Protein AF-A0A9P5Q0T6-F1 (afdb_monomer)

Sequence (518 aa):
MFPSLEQPLQVAGIRLNYSFIRSHLPWGKKKTNTSVKKEKSITRQRSDHRLNRDPSERELRCPPRFPRKRIGEIHRQSSSFVRRAAELRAQRVSVHKSFHKKEPALQKKKPVRQPCRRPYRYYCGPKIKPETPQDKIDFAYKEAQQKLPKPHTFEDTIFVQQMRELKIRNRILTENFNHRVVLDELEKTAGERLKQQAEHDSRAEQLRAKLQRQFQELDRTWTLDRPPLDFGSTPKRQPRYSKPRTLAEVSPTRTLEQQARVVQQEAAQRVHQARIDRGELPPDAPMPVKDTWSRWEEDRAGMENAYAEVLSARRREAAARAEERLSHEQRRLAQIRAAWHERMERETALTEALKVAQEAKARDAAREQTRRAAAAPKVNPTPAAAPKIPAPKQYAWELYESKWAVLNGGTGADEVEAAIPFLQMPWPQFLPVNSLDDFNADDISSFLLCTTRPGYQTQFAKQRLRQTLLLYHPDKFNPRVLPYVREEDRVLVAAGASRVTVIIHKLLQVVAGCRSYA

pLDDT: mean 75.87, std 21.17, range [30.56, 98.38]

Structure (mmCIF, N/CA/C/O backbone):
data_AF-A0A9P5Q0T6-F1
#
_entry.id   AF-A0A9P5Q0T6-F1
#
loop_
_atom_site.group_PDB
_atom_site.id
_atom_site.type_symbol
_atom_site.label_atom_id
_atom_site.label_alt_id
_atom_site.label_comp_id
_atom_site.label_asym_id
_atom_site.label_entity_id
_atom_site.label_seq_id
_atom_site.pdbx_PDB_ins_code
_atom_site.Cartn_x
_atom_site.Cartn_y
_atom_site.Cartn_z
_atom_site.occupancy
_atom_site.B_iso_or_equiv
_atom_site.auth_seq_id
_atom_site.auth_comp_id
_atom_site.auth_asym_id
_atom_site.auth_atom_id
_atom_site.pdbx_PDB_model_num
ATOM 1 N N . MET A 1 1 ? -45.297 -53.703 30.917 1.00 43.69 1 MET A N 1
ATOM 2 C CA . MET A 1 1 ? -44.191 -54.665 30.735 1.00 43.69 1 MET A CA 1
ATOM 3 C C . MET A 1 1 ? -43.607 -54.483 29.344 1.00 43.69 1 MET A C 1
ATOM 5 O O . MET A 1 1 ? -44.210 -54.949 28.396 1.00 43.69 1 MET A O 1
ATOM 9 N N . PHE A 1 2 ? -42.497 -53.749 29.254 1.00 36.69 2 PHE A N 1
ATOM 10 C CA . PHE A 1 2 ? -41.484 -53.744 28.187 1.00 36.69 2 PHE A CA 1
ATOM 11 C C . PHE A 1 2 ? -40.288 -52.989 28.792 1.00 36.69 2 PHE A C 1
ATOM 13 O O . PHE A 1 2 ? -40.441 -51.798 29.067 1.00 36.69 2 PHE A O 1
ATOM 20 N N . PRO A 1 3 ? -39.158 -53.640 29.123 1.00 50.84 3 PRO A N 1
ATOM 21 C CA . PRO A 1 3 ? -38.006 -52.933 29.660 1.00 50.84 3 PRO A CA 1
ATOM 22 C C . PRO A 1 3 ? -37.077 -52.474 28.530 1.00 50.84 3 PRO A C 1
ATOM 24 O O . PRO A 1 3 ? -36.730 -53.238 27.631 1.00 50.84 3 PRO A O 1
ATOM 27 N N . SER A 1 4 ? -36.699 -51.201 28.618 1.00 38.38 4 SER A N 1
ATOM 28 C CA . SER A 1 4 ? -35.700 -50.526 27.794 1.00 38.38 4 SER A CA 1
ATOM 29 C C . SER A 1 4 ? -34.302 -51.093 28.066 1.00 38.38 4 SER A C 1
ATOM 31 O O . SER A 1 4 ? -33.879 -51.172 29.220 1.00 38.38 4 SER A O 1
ATOM 33 N N . LEU A 1 5 ? -33.597 -51.479 27.002 1.00 46.66 5 LEU A N 1
ATOM 34 C CA . LEU A 1 5 ? -32.179 -51.833 26.995 1.00 46.66 5 LEU A CA 1
ATOM 35 C C . LEU A 1 5 ? -31.374 -50.596 26.577 1.00 46.66 5 LEU A C 1
ATOM 37 O O . LEU A 1 5 ? -31.237 -50.318 25.391 1.00 46.66 5 LEU A O 1
ATOM 41 N N . GLU A 1 6 ? -30.809 -49.886 27.550 1.00 40.88 6 GLU A N 1
ATOM 42 C CA . GLU A 1 6 ? -29.674 -48.988 27.328 1.00 40.88 6 GLU A CA 1
ATOM 43 C C . GLU A 1 6 ? -28.483 -49.515 28.135 1.00 40.88 6 GLU A C 1
ATOM 45 O O . GLU A 1 6 ? -28.470 -49.476 29.365 1.00 40.88 6 GLU A O 1
ATOM 50 N N . GLN A 1 7 ? -27.481 -50.041 27.430 1.00 43.00 7 GLN A N 1
ATOM 51 C CA . GLN A 1 7 ? -26.136 -50.245 27.963 1.00 43.00 7 GLN A CA 1
ATOM 52 C C . GLN A 1 7 ? -25.227 -49.125 27.434 1.00 43.00 7 GLN A C 1
ATOM 54 O O . GLN A 1 7 ? -25.216 -48.887 26.224 1.00 43.00 7 GLN A O 1
ATOM 59 N N . PRO A 1 8 ? -24.429 -48.456 28.285 1.00 41.78 8 PRO A N 1
ATOM 60 C CA . PRO A 1 8 ? -23.418 -47.515 27.825 1.00 41.78 8 PRO A CA 1
ATOM 61 C C . PRO A 1 8 ? -22.128 -48.243 27.414 1.00 41.78 8 PRO A C 1
ATOM 63 O O . PRO A 1 8 ? -21.488 -48.922 28.218 1.00 41.78 8 PRO A O 1
ATOM 66 N N . LEU A 1 9 ? -21.718 -48.041 26.160 1.00 34.28 9 LEU A N 1
ATOM 67 C CA . LEU A 1 9 ? -20.374 -48.340 25.664 1.00 34.28 9 LEU A CA 1
ATOM 68 C C . LEU A 1 9 ? -19.348 -47.466 26.404 1.00 34.28 9 LEU A C 1
ATOM 70 O O . LEU A 1 9 ? -19.269 -46.256 26.195 1.00 34.28 9 LEU A O 1
ATOM 74 N N . GLN A 1 10 ? -18.552 -48.089 27.274 1.00 41.25 10 GLN A N 1
ATOM 75 C CA . GLN A 1 10 ? -17.331 -47.503 27.818 1.00 41.25 10 GLN A CA 1
ATOM 76 C C . GLN A 1 10 ? -16.220 -47.596 26.769 1.00 41.25 10 GLN A C 1
ATOM 78 O O . GLN A 1 10 ? -15.750 -48.686 26.452 1.00 41.25 10 GLN A O 1
ATOM 83 N N . VAL A 1 11 ? -15.760 -46.448 26.270 1.00 38.44 11 VAL A N 1
ATOM 84 C CA . VAL A 1 11 ? -14.506 -46.341 25.516 1.00 38.44 11 VAL A CA 1
ATOM 85 C C . VAL A 1 11 ? -13.629 -45.280 26.180 1.00 38.44 11 VAL A C 1
ATOM 87 O O . VAL A 1 11 ? -14.015 -44.122 26.290 1.00 38.44 11 VAL A O 1
ATOM 90 N N . ALA A 1 12 ? -12.470 -45.748 26.648 1.00 35.88 12 ALA A N 1
ATOM 91 C CA . ALA A 1 12 ? -11.217 -45.046 26.933 1.00 35.88 12 ALA A CA 1
ATOM 92 C C . ALA A 1 12 ? -11.285 -43.696 27.681 1.00 35.88 12 ALA A C 1
ATOM 94 O O . ALA A 1 12 ? -11.572 -42.637 27.130 1.00 35.88 12 ALA A O 1
ATOM 95 N N . GLY A 1 13 ? -10.900 -43.751 28.959 1.00 43.50 13 GLY A N 1
ATOM 96 C CA . GLY A 1 13 ? -10.713 -42.609 29.846 1.00 43.50 13 GLY A CA 1
ATOM 97 C C . GLY A 1 13 ? -9.864 -41.470 29.279 1.00 43.50 13 GLY A C 1
ATOM 98 O O . GLY A 1 13 ? -8.653 -41.593 29.141 1.00 43.50 13 GLY A O 1
ATOM 99 N N . ILE A 1 14 ? -10.501 -40.310 29.125 1.00 35.50 14 ILE A N 1
ATOM 100 C CA . ILE A 1 14 ? -9.897 -38.994 29.347 1.00 35.50 14 ILE A CA 1
ATOM 101 C C . ILE A 1 14 ? -10.929 -38.169 30.123 1.00 35.50 14 ILE A C 1
ATOM 103 O O . ILE A 1 14 ? -11.900 -37.660 29.568 1.00 35.50 14 ILE A O 1
ATOM 107 N N . ARG A 1 15 ? -10.744 -38.047 31.441 1.00 30.56 15 ARG A N 1
ATOM 108 C CA . ARG A 1 15 ? -11.472 -37.062 32.251 1.00 30.56 15 ARG A CA 1
ATOM 109 C C . ARG A 1 15 ? -10.779 -35.710 32.086 1.00 30.56 15 ARG A C 1
ATOM 111 O O . ARG A 1 15 ? -9.758 -35.470 32.723 1.00 30.56 15 ARG A O 1
ATOM 118 N N . LEU A 1 16 ? -11.331 -34.817 31.267 1.00 35.59 16 LEU A N 1
ATOM 119 C CA . LEU A 1 16 ? -10.939 -33.406 31.290 1.00 35.59 16 LEU A CA 1
ATOM 120 C C . LEU A 1 16 ? -11.671 -32.704 32.441 1.00 35.59 16 LEU A C 1
ATOM 122 O O . LEU A 1 16 ? -12.838 -32.336 32.334 1.00 35.59 16 LEU A O 1
ATOM 126 N N . ASN A 1 17 ? -10.968 -32.540 33.563 1.00 31.27 17 ASN A N 1
ATOM 127 C CA . ASN A 1 17 ? -11.392 -31.691 34.674 1.00 31.27 17 ASN A CA 1
ATOM 128 C C . ASN A 1 17 ? -11.315 -30.212 34.257 1.00 31.27 17 ASN A C 1
ATOM 130 O O . ASN A 1 17 ? -10.248 -29.599 34.274 1.00 31.27 17 ASN A O 1
ATOM 134 N N . TYR A 1 18 ? -12.459 -29.618 33.923 1.00 40.06 18 TYR A N 1
ATOM 135 C CA . TYR A 1 18 ? -12.619 -28.168 33.797 1.00 40.06 18 TYR A CA 1
ATOM 136 C C . TYR A 1 18 ? -12.799 -27.533 35.185 1.00 40.06 18 TYR A C 1
ATOM 138 O O . TYR A 1 18 ? -13.915 -27.251 35.613 1.00 40.06 18 TYR A O 1
ATOM 146 N N . SER A 1 19 ? -11.706 -27.307 35.917 1.00 36.38 19 SER A N 1
ATOM 147 C CA . SER A 1 19 ? -11.763 -26.510 37.158 1.00 36.38 19 SER A CA 1
ATOM 148 C C . SER A 1 19 ? -10.476 -25.766 37.538 1.00 36.38 19 SER A C 1
ATOM 150 O O . SER A 1 19 ? -10.423 -25.168 38.610 1.00 36.38 19 SER A O 1
ATOM 152 N N . PHE A 1 20 ? -9.465 -25.689 36.664 1.00 37.00 20 PHE A N 1
ATOM 153 C CA . PHE A 1 20 ? -8.173 -25.078 37.012 1.00 37.00 20 PHE A CA 1
ATOM 154 C C . PHE A 1 20 ? -7.725 -23.968 36.047 1.00 37.00 20 PHE A C 1
ATOM 156 O O . PHE A 1 20 ? -6.696 -24.073 35.396 1.00 37.00 20 PHE A O 1
ATOM 163 N N . ILE A 1 21 ? -8.496 -22.876 35.958 1.00 40.44 21 ILE A N 1
ATOM 164 C CA . ILE A 1 21 ? -7.980 -21.564 35.515 1.00 40.44 21 ILE A CA 1
ATOM 165 C C . ILE A 1 21 ? -8.549 -20.475 36.438 1.00 40.44 21 ILE A C 1
ATOM 167 O O . ILE A 1 21 ? -9.374 -19.640 36.073 1.00 40.44 21 ILE A O 1
ATOM 171 N N . ARG A 1 22 ? -8.106 -20.498 37.692 1.00 42.78 22 ARG A N 1
ATOM 172 C CA . ARG A 1 22 ? -8.011 -19.312 38.548 1.00 42.78 22 ARG A CA 1
ATOM 173 C C . ARG A 1 22 ? -6.623 -19.354 39.179 1.00 42.78 22 ARG A C 1
ATOM 175 O O . ARG A 1 22 ? -6.135 -20.430 39.483 1.00 42.78 22 ARG A O 1
ATOM 182 N N . SER A 1 23 ? -6.024 -18.173 39.322 1.00 45.94 23 SER A N 1
ATOM 183 C CA . SER A 1 23 ? -4.686 -17.891 39.864 1.00 45.94 23 SER A CA 1
ATOM 184 C C . SER A 1 23 ? -3.493 -18.463 39.091 1.00 45.94 23 SER A C 1
ATOM 186 O O . SER A 1 23 ? -3.005 -19.526 39.429 1.00 45.94 23 SER A O 1
ATOM 188 N N . HIS A 1 24 ? -2.985 -17.706 38.112 1.00 39.69 24 HIS A N 1
ATOM 189 C CA . HIS A 1 24 ? -1.577 -17.274 38.060 1.00 39.69 24 HIS A CA 1
ATOM 190 C C . HIS A 1 24 ? -1.390 -16.269 36.911 1.00 39.69 24 HIS A C 1
ATOM 192 O O . HIS A 1 24 ? -1.148 -16.629 35.767 1.00 39.69 24 HIS A O 1
ATOM 198 N N . LEU A 1 25 ? -1.514 -14.978 37.229 1.00 41.69 25 LEU A N 1
ATOM 199 C CA . LEU A 1 25 ? -0.954 -13.890 36.426 1.00 41.69 25 LEU A CA 1
ATOM 200 C C . LEU A 1 25 ? -0.073 -13.051 37.364 1.00 41.69 25 LEU A C 1
ATOM 202 O O . LEU A 1 25 ? -0.543 -12.682 38.448 1.00 41.69 25 LEU A O 1
ATOM 206 N N . PRO A 1 26 ? 1.190 -12.766 37.004 1.00 48.53 26 PRO A N 1
ATOM 207 C CA . PRO A 1 26 ? 2.061 -11.924 37.806 1.00 48.53 26 PRO A CA 1
ATOM 208 C C . PRO A 1 26 ? 1.574 -10.474 37.732 1.00 48.53 26 PRO A C 1
ATOM 210 O O . PRO A 1 26 ? 1.210 -9.952 36.678 1.00 48.53 26 PRO A O 1
ATOM 213 N N . TRP A 1 27 ? 1.533 -9.823 38.889 1.00 41.56 27 TRP A N 1
ATOM 214 C CA . TRP A 1 27 ? 1.032 -8.468 39.063 1.00 41.56 27 TRP A CA 1
ATOM 215 C C . TRP A 1 27 ? 1.943 -7.438 38.377 1.00 41.56 27 TRP A C 1
ATOM 217 O O . TRP A 1 27 ? 2.879 -6.912 38.974 1.00 41.56 27 TRP A O 1
ATOM 227 N N . GLY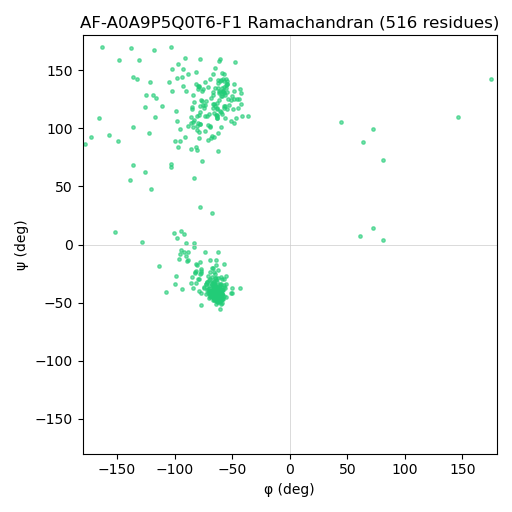 A 1 28 ? 1.624 -7.092 37.130 1.00 40.88 28 GLY A N 1
ATOM 228 C CA . GLY A 1 28 ? 2.069 -5.854 36.494 1.00 40.88 28 GLY A CA 1
ATOM 229 C C . GLY A 1 28 ? 1.326 -4.653 37.090 1.00 40.88 28 GLY A C 1
ATOM 230 O O . GLY A 1 28 ? 0.097 -4.610 37.121 1.00 40.88 28 GLY A O 1
ATOM 231 N N . LYS A 1 29 ? 2.084 -3.683 37.607 1.00 39.41 29 LYS A N 1
ATOM 232 C CA . LYS A 1 29 ? 1.623 -2.485 38.331 1.00 39.41 29 LYS A CA 1
ATOM 233 C C . LYS A 1 29 ? 0.440 -1.779 37.641 1.00 39.41 29 LYS A C 1
ATOM 235 O O . LYS A 1 29 ? 0.531 -1.352 36.492 1.00 39.41 29 LYS A O 1
ATOM 240 N N . LYS A 1 30 ? -0.654 -1.590 38.388 1.00 37.25 30 LYS A N 1
ATOM 241 C CA . LYS A 1 30 ? -1.863 -0.861 37.970 1.00 37.25 30 LYS A CA 1
ATOM 242 C C . LYS A 1 30 ? -1.536 0.614 37.688 1.00 37.25 30 LYS A C 1
ATOM 244 O O . LYS A 1 30 ? -1.289 1.373 38.620 1.00 37.25 30 LYS A O 1
ATOM 249 N N . LYS A 1 31 ? -1.605 1.048 36.425 1.00 40.72 31 LYS A N 1
ATOM 250 C CA . LYS A 1 31 ? -1.817 2.466 36.084 1.00 40.72 31 LYS A CA 1
ATOM 251 C C . LYS A 1 31 ? -3.320 2.743 36.138 1.00 40.72 31 LYS A C 1
ATOM 253 O O . LYS A 1 31 ? -4.075 2.286 35.286 1.00 40.72 31 LYS A O 1
ATOM 258 N N . THR A 1 32 ? -3.766 3.461 37.162 1.00 41.97 32 THR A N 1
ATOM 259 C CA . THR A 1 32 ? -5.144 3.952 37.275 1.00 41.97 32 THR A CA 1
ATOM 260 C C . THR A 1 32 ? -5.393 5.044 36.230 1.00 41.97 32 THR A C 1
ATOM 262 O O . THR A 1 32 ? -4.979 6.184 36.422 1.00 41.97 32 THR A O 1
ATOM 265 N N . ASN A 1 33 ? -6.079 4.714 35.133 1.00 36.12 33 ASN A N 1
ATOM 266 C CA . ASN A 1 33 ? -6.638 5.700 34.204 1.00 36.12 33 ASN A CA 1
ATOM 267 C C . ASN A 1 33 ? -8.118 5.916 34.543 1.00 36.12 33 ASN A C 1
ATOM 269 O O . ASN A 1 33 ? -9.013 5.312 33.957 1.00 36.12 33 ASN A O 1
ATOM 273 N N . THR A 1 34 ? -8.388 6.783 35.516 1.00 39.28 34 THR A N 1
ATOM 274 C CA . THR A 1 34 ? -9.726 7.329 35.765 1.00 39.28 34 THR A CA 1
ATOM 275 C C . THR A 1 34 ? -9.983 8.485 34.797 1.00 39.28 34 THR A C 1
ATOM 277 O O . THR A 1 34 ? -9.807 9.654 35.127 1.00 39.28 34 THR A O 1
ATOM 280 N N . SER A 1 35 ? -10.421 8.173 33.574 1.00 36.69 35 SER A N 1
ATOM 281 C CA . SER A 1 35 ? -10.989 9.178 32.668 1.00 36.69 35 SER A CA 1
ATOM 282 C C . SER A 1 35 ? -12.511 9.180 32.799 1.00 36.69 35 SER A C 1
ATOM 284 O O . SER A 1 35 ? -13.230 8.465 32.106 1.00 36.69 35 SER A O 1
ATOM 286 N N . VAL A 1 36 ? -13.008 9.991 33.732 1.00 38.12 36 VAL A N 1
ATOM 287 C CA . VAL A 1 36 ? -14.423 10.366 33.811 1.00 38.12 36 VAL A CA 1
ATOM 288 C C . VAL A 1 36 ? -14.699 11.363 32.682 1.00 38.12 36 VAL A C 1
ATOM 290 O O . VAL A 1 36 ? -14.434 12.558 32.817 1.00 38.12 36 VAL A O 1
ATOM 293 N N . LYS A 1 37 ? -15.240 10.892 31.555 1.00 43.75 37 LYS A N 1
ATOM 294 C CA . LYS A 1 37 ? -15.847 11.773 30.549 1.00 43.75 37 LYS A CA 1
ATOM 295 C C . LYS A 1 37 ? -17.241 12.187 31.024 1.00 43.75 37 LYS A C 1
ATOM 297 O O . LYS A 1 37 ? -18.191 11.418 30.949 1.00 43.75 37 LYS A O 1
ATOM 302 N N . LYS A 1 38 ? -17.357 13.426 31.511 1.00 40.91 38 LYS A N 1
ATOM 303 C CA . LYS A 1 38 ? -18.634 14.147 31.601 1.00 40.91 38 LYS A CA 1
ATOM 304 C C . LYS A 1 38 ? -18.988 14.671 30.209 1.00 40.91 38 LYS A C 1
ATOM 306 O O . LYS A 1 38 ? -18.416 15.667 29.771 1.00 40.91 38 LYS A O 1
ATOM 311 N N . GLU A 1 39 ? -19.930 14.026 29.531 1.00 40.09 39 GLU A N 1
ATOM 312 C CA . GLU A 1 39 ? -20.628 14.624 28.392 1.00 40.09 39 GLU A CA 1
ATOM 313 C C . GLU A 1 39 ? -21.688 15.602 28.913 1.00 40.09 39 GLU A C 1
ATOM 315 O O . GLU A 1 39 ? -22.588 15.240 29.666 1.00 40.09 39 GLU A O 1
ATOM 320 N N . LYS A 1 40 ? -21.549 16.877 28.537 1.00 45.56 40 LYS A N 1
ATOM 321 C CA . LYS A 1 40 ? -22.607 17.881 28.655 1.00 45.56 40 LYS A CA 1
ATOM 322 C C . LYS A 1 40 ? -23.439 17.820 27.377 1.00 45.56 40 LYS A C 1
ATOM 324 O O . LYS A 1 40 ? -23.025 18.357 26.353 1.00 45.56 40 LYS A O 1
ATOM 329 N N . SER A 1 41 ? -24.608 17.195 27.447 1.00 38.09 41 SER A N 1
ATOM 330 C CA . SER A 1 41 ? -25.673 17.361 26.462 1.00 38.09 41 SER A CA 1
ATOM 331 C C . SER A 1 41 ? -26.299 18.750 26.636 1.00 38.09 41 SER A C 1
ATOM 333 O O . SER A 1 41 ? -26.950 19.022 27.644 1.00 38.09 41 SER A O 1
ATOM 335 N N . ILE A 1 42 ? -26.086 19.645 25.672 1.00 38.56 42 ILE A N 1
ATOM 336 C CA . ILE A 1 42 ? -26.861 20.883 25.537 1.00 38.56 42 ILE A CA 1
ATOM 337 C C . ILE A 1 42 ? -28.045 20.559 24.627 1.00 38.56 42 ILE A C 1
ATOM 339 O O . ILE A 1 42 ? -27.946 20.628 23.405 1.00 38.56 42 ILE A O 1
ATOM 343 N N . THR A 1 43 ? -29.168 20.186 25.229 1.00 37.06 43 THR A N 1
ATOM 344 C CA . THR A 1 43 ? -30.475 20.133 24.571 1.00 37.06 43 THR A CA 1
ATOM 345 C C . THR A 1 43 ? -31.084 21.532 24.655 1.00 37.06 43 THR A C 1
ATOM 347 O O . THR A 1 43 ? -31.533 21.967 25.712 1.00 37.06 43 THR A O 1
ATOM 350 N N . ARG A 1 44 ? -31.074 22.279 23.546 1.00 38.25 44 ARG A N 1
ATOM 351 C CA . ARG A 1 44 ? -31.908 23.480 23.389 1.00 38.25 44 ARG A CA 1
ATOM 352 C C . ARG A 1 44 ? -33.331 23.026 23.058 1.00 38.25 44 ARG A C 1
ATOM 354 O O . ARG A 1 44 ? -33.659 22.849 21.891 1.00 38.25 44 ARG A O 1
ATOM 361 N N . GLN A 1 45 ? -34.167 22.850 24.077 1.00 35.09 45 GLN A N 1
ATOM 362 C CA . GLN A 1 45 ? -35.617 22.907 23.902 1.00 35.09 45 GLN A CA 1
ATOM 363 C C . GLN A 1 45 ? -36.033 24.382 23.887 1.00 35.09 45 GLN A C 1
ATOM 365 O O . GLN A 1 45 ? -35.929 25.083 24.890 1.00 35.09 45 GLN A O 1
ATOM 370 N N . ARG A 1 46 ? -36.454 24.866 22.716 1.00 40.72 46 ARG A N 1
ATOM 371 C CA . ARG A 1 46 ? -37.281 26.069 22.595 1.00 40.72 46 ARG A CA 1
ATOM 372 C C . ARG A 1 46 ? -38.713 25.651 22.907 1.00 40.72 46 ARG A C 1
ATOM 374 O O . ARG A 1 46 ? -39.350 25.002 22.086 1.00 40.72 46 ARG A O 1
ATOM 381 N N . SER A 1 47 ? -39.185 25.999 24.093 1.00 36.25 47 SER A N 1
ATOM 382 C CA . SER A 1 47 ? -40.604 26.011 24.432 1.00 36.25 47 SER A CA 1
ATOM 383 C C . SER A 1 47 ? -41.109 27.444 24.287 1.00 36.25 47 SER A C 1
ATOM 385 O O . SER A 1 47 ? -40.789 28.308 25.105 1.00 36.25 47 SER A O 1
ATOM 387 N N . ASP A 1 48 ? -41.869 27.691 23.222 1.00 45.16 48 ASP A N 1
ATOM 388 C CA . ASP A 1 48 ? -42.703 28.879 23.075 1.00 45.16 48 ASP A CA 1
ATOM 389 C C . ASP A 1 48 ? -43.893 28.770 24.038 1.00 45.16 48 ASP A C 1
ATOM 391 O O . ASP A 1 48 ? -44.868 28.062 23.787 1.00 45.16 48 ASP A O 1
ATOM 395 N N . HIS A 1 49 ? -43.821 29.494 25.152 1.00 37.28 49 HIS A N 1
ATOM 396 C CA . HIS A 1 49 ? -44.986 29.822 25.966 1.00 37.28 49 HIS A CA 1
ATOM 397 C C . HIS A 1 49 ? -45.094 31.339 26.086 1.00 37.28 49 HIS A C 1
ATOM 399 O O . HIS A 1 49 ? -44.453 31.982 26.915 1.00 37.28 49 HIS A O 1
ATOM 405 N N . ARG A 1 50 ? -45.931 31.906 25.209 1.00 42.97 50 ARG A N 1
ATOM 406 C CA . ARG A 1 50 ? -46.585 33.191 25.437 1.00 42.97 50 ARG A CA 1
ATOM 407 C C . ARG A 1 50 ? -47.625 32.978 26.533 1.00 42.97 50 ARG A C 1
ATOM 409 O O . ARG A 1 50 ? -48.622 32.305 26.296 1.00 42.97 50 ARG A O 1
ATOM 416 N N . LEU A 1 51 ? -47.404 33.571 27.699 1.00 40.25 51 LEU A N 1
ATOM 417 C CA . LEU A 1 51 ? -48.473 33.853 28.646 1.00 40.25 51 LEU A CA 1
ATOM 418 C C . LEU A 1 51 ? -48.540 35.361 28.861 1.00 40.25 51 LEU A C 1
ATOM 420 O O . LEU A 1 51 ? -47.527 36.023 29.096 1.00 40.25 51 LEU A O 1
ATOM 424 N N . ASN A 1 52 ? -49.764 35.858 28.697 1.00 44.69 52 ASN A N 1
ATOM 425 C CA . ASN A 1 52 ? -50.224 37.206 28.978 1.00 44.69 52 ASN A CA 1
ATOM 426 C C . ASN A 1 52 ? -49.658 37.715 30.303 1.00 44.69 52 ASN A C 1
ATOM 428 O O . ASN A 1 52 ? -49.776 37.045 31.329 1.00 44.69 52 ASN A O 1
ATOM 432 N N . ARG A 1 53 ? -49.086 38.922 30.280 1.00 36.53 53 ARG A N 1
ATOM 433 C CA . ARG A 1 53 ? -48.846 39.700 31.491 1.00 36.53 53 ARG A CA 1
ATOM 434 C C . ARG A 1 53 ? -49.766 40.908 31.502 1.00 36.53 53 ARG A C 1
ATOM 436 O O . ARG A 1 53 ? -49.713 41.749 30.609 1.00 36.53 53 ARG A O 1
ATOM 443 N N . ASP A 1 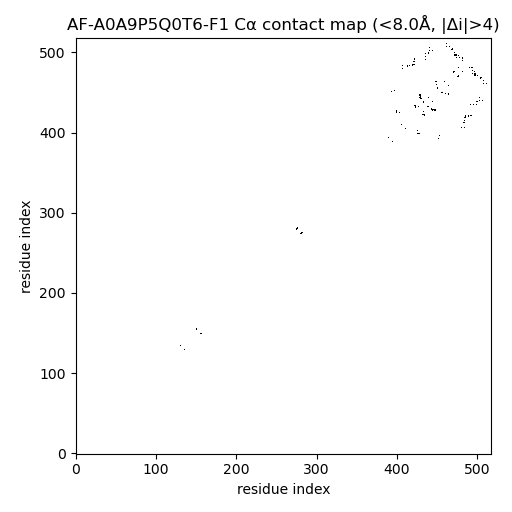54 ? -50.584 40.898 32.539 1.00 40.34 54 ASP A N 1
ATOM 444 C CA . ASP A 1 54 ? -51.479 41.933 33.028 1.00 40.34 54 ASP A CA 1
ATOM 445 C C . ASP A 1 54 ? -50.727 43.252 33.299 1.00 40.34 54 ASP A C 1
ATOM 447 O O . ASP A 1 54 ? -49.646 43.211 33.901 1.00 40.34 54 ASP A O 1
ATOM 451 N N . PRO A 1 55 ? -51.244 44.422 32.879 1.00 45.62 55 PRO A N 1
ATOM 452 C CA . PRO A 1 55 ? -50.636 45.712 33.157 1.00 45.62 55 PRO A CA 1
ATOM 453 C C . PRO A 1 55 ? -51.388 46.441 34.279 1.00 45.62 55 PRO A C 1
ATOM 455 O O . PRO A 1 55 ? -52.000 47.482 34.056 1.00 45.62 55 PRO A O 1
ATOM 458 N N . SER A 1 56 ? -51.305 45.944 35.509 1.00 42.25 56 SER A N 1
ATOM 459 C CA . SER A 1 56 ? -51.682 46.733 36.683 1.00 42.25 56 SER A CA 1
ATOM 460 C C . SER A 1 56 ? -50.838 46.320 37.877 1.00 42.25 56 SER A C 1
ATOM 462 O O . SER A 1 56 ? -51.191 45.400 38.596 1.00 42.25 56 SER A O 1
ATOM 464 N N . GLU A 1 57 ? -49.690 46.977 38.030 1.00 41.72 57 GLU A N 1
ATOM 465 C CA . GLU A 1 57 ? -49.137 47.382 39.329 1.00 41.72 57 GLU A CA 1
ATOM 466 C C . GLU A 1 57 ? -47.844 48.165 39.082 1.00 41.72 57 GLU A C 1
ATOM 468 O O . GLU A 1 57 ? -46.721 47.661 39.026 1.00 41.72 57 GLU A O 1
ATOM 473 N N . ARG A 1 58 ? -48.042 49.469 38.873 1.00 45.53 58 ARG A N 1
ATOM 474 C CA . ARG A 1 58 ? -47.094 50.471 39.341 1.00 45.53 58 ARG A CA 1
ATOM 475 C C . ARG A 1 58 ? -47.191 50.450 40.859 1.00 45.53 58 ARG A C 1
ATOM 477 O O . ARG A 1 58 ? -48.286 50.669 41.350 1.00 45.53 58 ARG A O 1
ATOM 484 N N . GLU A 1 59 ? -46.076 50.270 41.559 1.00 41.22 59 GLU A N 1
ATOM 485 C CA . GLU A 1 59 ? -45.606 51.238 42.552 1.00 41.22 59 GLU A CA 1
ATOM 486 C C . GLU A 1 59 ? -44.361 50.760 43.317 1.00 41.22 59 GLU A C 1
ATOM 488 O O . GLU A 1 59 ? -44.227 49.607 43.705 1.00 41.22 59 GLU A O 1
ATOM 493 N N . LEU A 1 60 ? -43.482 51.735 43.574 1.00 43.66 60 LEU A N 1
ATOM 494 C CA . LEU A 1 60 ? -42.635 51.844 44.765 1.00 43.66 60 LEU A CA 1
ATOM 495 C C . LEU A 1 60 ? -41.442 50.878 44.926 1.00 43.66 60 LEU A C 1
ATOM 497 O O . LEU A 1 60 ? -41.536 49.813 45.522 1.00 43.66 60 LEU A O 1
ATOM 501 N N . ARG A 1 61 ? -40.256 51.404 44.578 1.00 36.66 61 ARG A N 1
ATOM 502 C CA . ARG A 1 61 ? -39.107 51.687 45.484 1.00 36.66 61 ARG A CA 1
ATOM 503 C C . ARG A 1 61 ? -37.772 51.465 44.768 1.00 36.66 61 ARG A C 1
ATOM 505 O O . ARG A 1 61 ? -37.337 50.342 44.544 1.00 36.66 61 ARG A O 1
ATOM 512 N N . CYS A 1 62 ? -37.076 52.566 44.494 1.00 47.81 62 CYS A N 1
ATOM 513 C CA . CYS A 1 62 ? -35.629 52.560 44.294 1.00 47.81 62 CYS A CA 1
ATOM 514 C C . CYS A 1 62 ? -34.916 52.506 45.656 1.00 47.81 62 CYS A C 1
ATOM 516 O O . CYS A 1 62 ? -35.255 53.298 46.536 1.00 47.81 62 CYS A O 1
ATOM 518 N N . PRO A 1 63 ? -33.868 51.681 45.796 1.00 54.44 63 PRO A N 1
ATOM 519 C CA . PRO A 1 63 ? -32.751 51.967 46.692 1.00 54.44 63 PRO A CA 1
ATOM 520 C C . PRO A 1 63 ? -31.410 52.114 45.928 1.00 54.44 63 PRO A C 1
ATOM 522 O O . PRO A 1 63 ? -31.345 51.855 44.724 1.00 54.44 63 PRO A O 1
ATOM 525 N N . PRO A 1 64 ? -30.349 52.630 46.585 1.00 54.34 64 PRO A N 1
ATOM 526 C CA . PRO A 1 64 ? -29.441 53.605 45.987 1.00 54.34 64 PRO A CA 1
ATOM 527 C C . PRO A 1 64 ? -28.220 53.038 45.252 1.00 54.34 64 PRO A C 1
ATOM 529 O O . PRO A 1 64 ? -27.749 51.925 45.478 1.00 54.34 64 PRO A O 1
ATOM 532 N N . ARG A 1 65 ? -27.667 53.902 44.392 1.00 47.03 65 ARG A N 1
ATOM 533 C CA . ARG A 1 65 ? -26.384 53.746 43.700 1.00 47.03 65 ARG A CA 1
ATOM 534 C C . ARG A 1 65 ? -25.226 53.703 44.704 1.00 47.03 65 ARG A C 1
ATOM 536 O O . ARG A 1 65 ? -24.978 54.687 45.393 1.00 47.03 65 ARG A O 1
ATOM 543 N N . PHE A 1 66 ? -24.461 52.613 44.689 1.00 40.97 66 PHE A N 1
ATOM 544 C CA . PHE A 1 66 ? -23.117 52.554 45.270 1.00 40.97 66 PHE A CA 1
ATOM 545 C C . PHE A 1 66 ? -22.032 52.876 44.219 1.00 40.97 66 PHE A C 1
ATOM 547 O O . PHE A 1 66 ? -22.233 52.637 43.022 1.00 40.97 66 PHE A O 1
ATOM 554 N N . PRO A 1 67 ? -20.883 53.439 44.643 1.00 50.94 67 PRO A N 1
ATOM 555 C CA . PRO A 1 67 ? -19.901 54.060 43.762 1.00 50.94 67 PRO A CA 1
ATOM 556 C C . PRO A 1 67 ? -19.004 53.031 43.060 1.00 50.94 67 PRO A C 1
ATOM 558 O O . PRO A 1 67 ? -18.480 52.096 43.669 1.00 50.94 67 PRO A O 1
ATOM 561 N N . ARG A 1 68 ? -18.777 53.237 41.756 1.00 42.69 68 ARG A N 1
ATOM 562 C CA . ARG A 1 68 ? -17.790 52.489 40.965 1.00 42.69 68 ARG A CA 1
ATOM 563 C C . ARG A 1 68 ? -16.378 52.804 41.469 1.00 42.69 68 ARG A C 1
ATOM 565 O O . ARG A 1 68 ? -15.887 53.916 41.291 1.00 42.69 68 ARG A O 1
ATOM 572 N N . LYS A 1 69 ? -15.713 51.805 42.054 1.00 45.28 69 LYS A N 1
ATOM 573 C CA . LYS A 1 69 ? -14.263 51.814 42.293 1.00 45.28 69 LYS A CA 1
ATOM 574 C C . LYS A 1 69 ? -13.522 51.907 40.952 1.00 45.28 69 LYS A C 1
ATOM 576 O O . LYS A 1 69 ? -13.835 51.168 40.018 1.00 45.28 69 LYS A O 1
ATOM 581 N N . ARG A 1 70 ? -12.550 52.824 40.876 1.00 48.75 70 ARG A N 1
ATOM 582 C CA . ARG A 1 70 ? -11.587 52.959 39.773 1.00 48.75 70 ARG A CA 1
ATOM 583 C C . ARG A 1 70 ? -10.836 51.636 39.605 1.00 48.75 70 ARG A C 1
ATOM 585 O O . ARG A 1 70 ? -10.145 51.206 40.523 1.00 48.75 70 ARG A O 1
ATOM 592 N N . ILE A 1 71 ? -10.984 51.005 38.444 1.00 45.41 71 ILE A N 1
ATOM 593 C CA . ILE A 1 71 ? -10.089 49.936 37.994 1.00 45.41 71 ILE A CA 1
ATOM 594 C C . ILE A 1 71 ? -8.887 50.629 37.353 1.00 45.41 71 ILE A C 1
ATOM 596 O O . ILE A 1 71 ? -9.057 51.549 36.552 1.00 45.41 71 ILE A O 1
ATOM 600 N N . GLY A 1 72 ? -7.699 50.229 37.802 1.00 39.06 72 GLY A N 1
ATOM 601 C CA . GLY A 1 72 ? -6.422 50.852 37.493 1.00 39.06 72 GLY A CA 1
ATOM 602 C C . GLY A 1 72 ? -6.054 50.848 36.012 1.00 39.06 72 GLY A C 1
ATOM 603 O O . GLY A 1 72 ? -6.534 50.038 35.218 1.00 39.06 72 GLY A O 1
ATOM 604 N N . GLU A 1 73 ? -5.174 51.792 35.689 1.00 44.88 73 GLU A N 1
ATOM 605 C CA . GLU A 1 73 ? -4.445 51.934 34.435 1.00 44.88 73 GLU A CA 1
ATOM 606 C C . GLU A 1 73 ? -3.933 50.593 33.907 1.00 44.88 73 GLU A C 1
ATOM 608 O O . GLU A 1 73 ? -3.002 49.987 34.437 1.00 44.88 73 GLU A O 1
ATOM 613 N N . ILE A 1 74 ? -4.528 50.152 32.801 1.00 44.31 74 ILE A N 1
ATOM 614 C CA . ILE A 1 74 ? -3.935 49.131 31.950 1.00 44.31 74 ILE A CA 1
ATOM 615 C C . ILE A 1 74 ? -2.790 49.809 31.203 1.00 44.31 74 ILE A C 1
ATOM 617 O O . ILE A 1 74 ? -3.002 50.667 30.342 1.00 44.31 74 ILE A O 1
ATOM 621 N N . HIS A 1 75 ? -1.577 49.410 31.569 1.00 47.91 75 HIS A N 1
ATOM 622 C CA . HIS A 1 75 ? -0.320 49.748 30.923 1.00 47.91 75 HIS A CA 1
ATOM 623 C C . HIS A 1 75 ? -0.437 49.516 29.404 1.00 47.91 75 HIS A C 1
ATOM 625 O O . HIS A 1 75 ? -0.481 48.379 28.926 1.00 47.91 75 HIS A O 1
ATOM 631 N N . ARG A 1 76 ? -0.567 50.611 28.640 1.00 51.47 76 ARG A N 1
ATOM 632 C CA . ARG A 1 76 ? -0.622 50.593 27.174 1.00 51.47 76 ARG A CA 1
ATOM 633 C C . ARG A 1 76 ? 0.712 50.078 26.648 1.00 51.47 76 ARG A C 1
ATOM 635 O O . ARG A 1 76 ? 1.731 50.754 26.759 1.00 51.47 76 ARG A O 1
ATOM 642 N N . GLN A 1 77 ? 0.682 48.886 26.061 1.00 49.25 77 GLN A N 1
ATOM 643 C CA . GLN A 1 77 ? 1.804 48.339 25.313 1.00 49.25 77 GLN A CA 1
ATOM 644 C C . GLN A 1 77 ? 2.221 49.290 24.179 1.00 49.25 77 GLN A C 1
ATOM 646 O O . GLN A 1 77 ? 1.418 50.031 23.608 1.00 49.25 77 GLN A O 1
ATOM 651 N N . SER A 1 78 ? 3.523 49.277 23.927 1.00 55.00 78 SER A N 1
ATOM 652 C CA . SER A 1 78 ? 4.326 50.257 23.208 1.00 55.00 78 SER A CA 1
ATOM 653 C C . SER A 1 78 ? 3.848 50.603 21.790 1.00 55.00 78 SER A C 1
ATOM 655 O O . SER A 1 78 ? 3.446 49.768 20.979 1.00 55.00 78 SER A O 1
ATOM 657 N N . SER A 1 79 ? 3.964 51.895 21.477 1.00 66.50 79 SER A N 1
ATOM 658 C CA . SER A 1 79 ? 3.547 52.575 20.242 1.00 66.50 79 SER A CA 1
ATOM 659 C C . SER A 1 79 ? 4.244 52.108 18.953 1.00 66.50 79 SER A C 1
ATOM 661 O O . SER A 1 79 ? 3.849 52.515 17.857 1.00 66.50 79 SER A O 1
ATOM 663 N N . SER A 1 80 ? 5.254 51.240 19.042 1.00 73.38 80 SER A N 1
ATOM 664 C CA . SER A 1 80 ? 6.026 50.765 17.889 1.00 73.38 80 SER A CA 1
ATOM 665 C C . SER A 1 80 ? 5.242 49.781 17.018 1.00 73.38 80 SER A C 1
ATOM 667 O O . SER A 1 80 ? 5.355 49.825 15.792 1.00 73.38 80 SER A O 1
ATOM 669 N N . PHE A 1 81 ? 4.384 48.944 17.612 1.00 70.88 81 PHE A N 1
ATOM 670 C CA . PHE A 1 81 ? 3.605 47.961 16.853 1.00 70.88 81 PHE A CA 1
ATOM 671 C C . PHE A 1 81 ? 2.501 48.624 16.020 1.00 70.88 81 PHE A C 1
ATOM 673 O O . PHE A 1 81 ? 2.288 48.276 14.858 1.00 70.88 81 PHE A O 1
ATOM 680 N N . VAL A 1 82 ? 1.845 49.643 16.585 1.00 76.56 82 VAL A N 1
ATOM 681 C CA . VAL A 1 82 ? 0.817 50.424 15.881 1.00 76.56 82 VAL A CA 1
ATOM 682 C C . VAL A 1 82 ? 1.437 51.224 14.732 1.00 76.56 82 VAL A C 1
ATOM 684 O O . VAL A 1 82 ? 0.866 51.254 13.642 1.00 76.56 82 VAL A O 1
ATOM 687 N N . ARG A 1 83 ? 2.636 51.798 14.928 1.00 78.12 83 ARG A N 1
ATOM 688 C CA . ARG A 1 83 ? 3.385 52.470 13.852 1.00 78.12 83 ARG A CA 1
ATOM 689 C C . ARG A 1 83 ? 3.742 51.513 12.716 1.00 78.12 83 ARG A C 1
ATOM 691 O O . ARG A 1 83 ? 3.424 51.811 11.570 1.00 78.12 83 ARG A O 1
ATOM 698 N N . ARG A 1 84 ? 4.289 50.333 13.024 1.00 83.25 84 ARG A N 1
ATOM 699 C CA . ARG A 1 84 ? 4.669 49.339 12.004 1.00 83.25 84 ARG A CA 1
ATOM 700 C C . ARG A 1 84 ? 3.460 48.797 11.234 1.00 83.25 84 ARG A C 1
ATOM 702 O O . ARG A 1 84 ? 3.524 48.606 10.022 1.00 83.25 84 ARG A O 1
ATOM 709 N N . ALA A 1 85 ? 2.328 48.600 11.912 1.00 80.00 85 ALA A N 1
ATOM 710 C CA . ALA A 1 85 ? 1.081 48.193 11.267 1.00 80.00 85 ALA A CA 1
ATOM 711 C C . ALA A 1 85 ? 0.507 49.285 10.341 1.00 80.00 85 ALA A C 1
ATOM 713 O O . ALA A 1 85 ? -0.053 48.964 9.290 1.00 80.00 85 ALA A O 1
ATOM 714 N N . ALA A 1 86 ? 0.655 50.565 10.698 1.00 82.44 86 ALA A N 1
ATOM 715 C CA . ALA A 1 86 ? 0.259 51.684 9.844 1.00 82.44 86 ALA A CA 1
ATOM 716 C C . ALA A 1 86 ? 1.167 51.815 8.606 1.00 82.44 86 ALA A C 1
ATOM 718 O O . ALA A 1 86 ? 0.667 52.006 7.498 1.00 82.44 86 ALA A O 1
ATOM 719 N N . GLU A 1 87 ? 2.476 51.617 8.771 1.00 87.62 87 GLU A N 1
ATOM 720 C CA . GLU A 1 87 ? 3.469 51.647 7.687 1.00 87.62 87 GLU A CA 1
ATOM 721 C C . GLU A 1 87 ? 3.217 50.559 6.633 1.00 87.62 87 GLU A C 1
ATOM 723 O O . GLU A 1 87 ? 3.184 50.834 5.432 1.00 87.62 87 GLU A O 1
ATOM 728 N N . LEU A 1 88 ? 2.923 49.332 7.077 1.00 87.69 88 LEU A N 1
ATOM 729 C CA . LEU A 1 88 ? 2.590 48.222 6.180 1.00 87.69 88 LEU A CA 1
ATOM 730 C C . LEU A 1 88 ? 1.277 48.460 5.418 1.00 87.69 88 LEU A C 1
ATOM 732 O O . LEU A 1 88 ? 1.152 48.064 4.257 1.00 87.69 88 LEU A O 1
ATOM 736 N N . ARG A 1 89 ? 0.295 49.137 6.032 1.00 84.50 89 ARG A N 1
ATOM 737 C CA . ARG A 1 89 ? -0.935 49.541 5.329 1.00 84.50 89 ARG A CA 1
ATOM 738 C C . ARG A 1 89 ? -0.648 50.605 4.268 1.00 84.50 89 ARG A C 1
ATOM 740 O O . ARG A 1 89 ? -1.185 50.496 3.168 1.00 84.50 89 ARG A O 1
ATOM 747 N N . ALA A 1 90 ? 0.218 51.576 4.554 1.00 82.94 90 ALA A N 1
ATOM 748 C CA . ALA A 1 90 ? 0.604 52.609 3.593 1.00 82.94 90 ALA A CA 1
ATOM 749 C C . ALA A 1 90 ? 1.359 52.028 2.381 1.00 82.94 90 ALA A C 1
ATOM 751 O O . ALA A 1 90 ? 1.031 52.354 1.238 1.00 82.94 90 ALA A O 1
ATOM 752 N N . GLN A 1 91 ? 2.289 51.091 2.605 1.00 83.75 91 GLN A N 1
ATOM 753 C CA . GLN A 1 91 ? 2.996 50.392 1.523 1.00 83.75 91 GLN A CA 1
ATOM 754 C C . GLN A 1 91 ? 2.039 49.606 0.617 1.00 83.75 91 GLN A C 1
ATOM 756 O O . GLN A 1 91 ? 2.144 49.669 -0.608 1.00 83.75 91 GLN A O 1
ATOM 761 N N . ARG A 1 92 ? 1.044 48.928 1.200 1.00 79.62 92 ARG A N 1
ATOM 762 C CA . ARG A 1 92 ? 0.076 48.127 0.437 1.00 79.62 92 ARG A CA 1
ATOM 763 C C . ARG A 1 92 ? -0.838 48.980 -0.450 1.00 79.62 92 ARG A C 1
ATOM 765 O O . ARG A 1 92 ? -1.191 48.559 -1.548 1.00 79.62 92 ARG A O 1
ATOM 772 N N . VAL A 1 93 ? -1.190 50.188 -0.004 1.00 79.19 93 VAL A N 1
ATOM 773 C CA . VAL A 1 93 ? -1.984 51.141 -0.801 1.00 79.19 93 VAL A CA 1
ATOM 774 C C . VAL A 1 93 ? -1.153 51.755 -1.935 1.00 79.19 93 VAL A C 1
ATOM 776 O O . VAL A 1 93 ? -1.685 51.973 -3.023 1.00 79.19 93 VAL A O 1
ATOM 779 N N . SER A 1 94 ? 0.149 51.979 -1.723 1.00 73.31 94 SER A N 1
ATOM 780 C CA . SER A 1 94 ? 1.060 52.486 -2.761 1.00 73.31 94 SER A CA 1
ATOM 781 C C . SER A 1 94 ? 1.205 51.505 -3.935 1.00 73.31 94 SER A C 1
ATOM 783 O O . SER A 1 94 ? 1.051 51.897 -5.091 1.00 73.31 94 SER A O 1
ATOM 785 N N . VAL A 1 95 ? 1.369 50.208 -3.644 1.00 72.56 95 VAL A N 1
ATOM 786 C CA . VAL A 1 95 ? 1.493 49.152 -4.669 1.00 72.56 95 VAL A CA 1
ATOM 787 C C . VAL A 1 95 ? 0.209 48.982 -5.489 1.00 72.56 95 VAL A C 1
ATOM 789 O O . VAL A 1 95 ? 0.272 48.685 -6.676 1.00 72.56 95 VAL A O 1
ATOM 792 N N . HIS A 1 96 ? -0.970 49.217 -4.907 1.00 65.81 96 HIS A N 1
ATOM 793 C CA . HIS A 1 96 ? -2.222 49.132 -5.667 1.00 65.81 96 HIS A CA 1
ATOM 794 C C . HIS A 1 96 ? -2.479 50.342 -6.574 1.00 65.81 96 HIS A C 1
ATOM 796 O O . HIS A 1 96 ? -3.173 50.205 -7.581 1.00 65.81 96 HIS A O 1
ATOM 802 N N . LYS A 1 97 ? -1.911 51.518 -6.270 1.00 59.22 97 LYS A N 1
ATOM 803 C CA . LYS A 1 97 ? -2.076 52.716 -7.110 1.00 59.22 97 LYS A CA 1
ATOM 804 C C . LYS A 1 97 ? -1.221 52.695 -8.381 1.00 59.22 97 LYS A C 1
ATOM 806 O O . LYS A 1 97 ? -1.595 53.353 -9.349 1.00 59.22 97 LYS A O 1
ATOM 811 N N . SER A 1 98 ? -0.130 51.930 -8.429 1.00 53.31 98 SER A N 1
ATOM 812 C CA . SER A 1 98 ? 0.727 51.833 -9.621 1.00 53.31 98 SER A CA 1
ATOM 813 C C . SER A 1 98 ? 0.171 50.924 -10.729 1.00 53.31 98 SER A C 1
ATOM 815 O O . SER A 1 98 ? 0.600 51.053 -11.872 1.00 53.31 98 SER A O 1
ATOM 817 N N . PHE A 1 99 ? -0.832 50.083 -10.447 1.00 54.09 99 PHE A N 1
ATOM 818 C CA . PHE A 1 99 ? -1.443 49.175 -11.435 1.00 54.09 99 PHE A CA 1
ATOM 819 C C . PHE A 1 99 ? -2.641 49.759 -12.210 1.00 54.09 99 PHE A C 1
ATOM 821 O O . PHE A 1 99 ? -3.207 49.091 -13.074 1.00 54.09 99 PHE A O 1
ATOM 828 N N . HIS A 1 100 ? -3.024 51.014 -11.959 1.00 48.44 100 HIS A N 1
ATOM 829 C CA . HIS A 1 100 ? -4.110 51.690 -12.684 1.00 48.44 100 HIS A CA 1
ATOM 830 C C . HIS A 1 100 ? -3.639 52.956 -13.408 1.00 48.44 100 HIS A C 1
ATOM 832 O O . HIS A 1 100 ? -4.273 54.011 -13.344 1.00 48.44 100 HIS A O 1
ATOM 838 N N . LYS A 1 101 ? -2.526 52.852 -14.145 1.00 50.28 101 LYS A N 1
ATOM 839 C CA . LYS A 1 101 ? -2.163 53.861 -15.144 1.00 50.28 101 LYS A CA 1
ATOM 840 C C . LYS A 1 101 ? -2.865 53.514 -16.464 1.00 50.28 101 LYS A C 1
ATOM 842 O O . LYS A 1 101 ? -2.586 52.493 -17.077 1.00 50.28 101 LYS A O 1
ATOM 847 N N . LYS A 1 102 ? -3.844 54.354 -16.809 1.00 45.38 102 LYS A N 1
ATOM 848 C CA . LYS A 1 102 ? -4.752 54.287 -17.965 1.00 45.38 102 LYS A CA 1
ATOM 849 C C . LYS A 1 102 ? -4.011 54.086 -19.296 1.00 45.38 102 LYS A C 1
ATOM 851 O O . LYS A 1 102 ? -3.154 54.899 -19.634 1.00 45.38 102 LYS A O 1
ATOM 856 N N . GLU A 1 103 ? -4.424 53.085 -20.074 1.00 46.78 103 GLU A N 1
ATOM 857 C CA . GLU A 1 103 ? -4.211 53.052 -21.528 1.00 46.78 103 GLU A CA 1
ATOM 858 C C . GLU A 1 103 ? -5.077 54.127 -22.221 1.00 46.78 103 GLU A C 1
ATOM 860 O O . GLU A 1 103 ? -6.211 54.373 -21.788 1.00 46.78 103 GLU A O 1
ATOM 865 N N . PRO A 1 104 ? -4.577 54.791 -23.279 1.00 49.75 104 PRO A N 1
ATOM 866 C CA . PRO A 1 104 ? -5.329 55.801 -24.013 1.00 49.75 104 PRO A CA 1
ATOM 867 C C . PRO A 1 104 ? -6.419 55.185 -24.904 1.00 49.75 104 PRO A C 1
ATOM 869 O O . PRO A 1 104 ? -6.245 54.157 -25.554 1.00 49.75 104 PRO A O 1
ATOM 872 N N . ALA A 1 105 ? -7.565 55.862 -24.923 1.00 44.53 105 ALA A N 1
ATOM 873 C CA . ALA A 1 105 ? -8.793 55.457 -25.588 1.00 44.53 105 ALA A CA 1
ATOM 874 C C . ALA A 1 105 ? -8.653 55.352 -27.118 1.00 44.53 105 ALA A C 1
ATOM 876 O O . ALA A 1 105 ? -8.501 56.360 -27.809 1.00 44.53 105 ALA A O 1
ATOM 877 N N . LEU A 1 106 ? -8.822 54.139 -27.653 1.00 46.53 106 LEU A N 1
ATOM 878 C CA . LEU A 1 106 ? -9.128 53.922 -29.066 1.00 46.53 106 LEU A CA 1
ATOM 879 C C . LEU A 1 106 ? -10.609 54.228 -29.341 1.00 46.53 106 LEU A C 1
ATOM 881 O O . LEU A 1 106 ? -11.521 53.669 -28.726 1.00 46.53 106 LEU A O 1
ATOM 885 N N . GLN A 1 107 ? -10.830 55.130 -30.295 1.00 46.59 107 GLN A N 1
ATOM 886 C CA . GLN A 1 107 ? -12.132 55.586 -30.771 1.00 46.59 107 GLN A CA 1
ATOM 887 C C . GLN A 1 107 ? -12.950 54.425 -31.363 1.00 46.59 107 GLN A C 1
ATOM 889 O O . GLN A 1 107 ? -12.615 53.871 -32.410 1.00 46.59 107 GLN A O 1
ATOM 894 N N . LYS A 1 108 ? -14.071 54.078 -30.720 1.00 44.50 108 LYS A N 1
ATOM 895 C CA . LYS A 1 108 ? -15.066 53.154 -31.281 1.00 44.50 108 LYS A CA 1
ATOM 896 C C . LYS A 1 108 ? -15.930 53.890 -32.307 1.00 44.50 108 LYS A C 1
ATOM 898 O O . LYS A 1 108 ? -16.736 54.748 -31.950 1.00 44.50 108 LYS A O 1
ATOM 903 N N . LYS A 1 109 ? -15.778 53.528 -33.583 1.00 46.25 109 LYS A N 1
ATOM 904 C CA . LYS A 1 109 ? -16.710 53.894 -34.660 1.00 46.25 109 LYS A CA 1
ATOM 905 C C . LYS A 1 109 ? -18.093 53.284 -34.375 1.00 46.25 109 LYS A C 1
ATOM 907 O O . LYS A 1 109 ? -18.198 52.121 -33.989 1.00 46.25 109 LYS A O 1
ATOM 912 N N . LYS A 1 110 ? -19.146 54.090 -34.548 1.00 49.16 110 LYS A N 1
ATOM 913 C CA . LYS A 1 110 ? -20.559 53.701 -34.389 1.00 49.16 110 LYS A CA 1
ATOM 914 C C . LYS A 1 110 ? -20.948 52.652 -35.445 1.00 49.16 110 LYS A C 1
ATOM 916 O O . LYS A 1 110 ? -20.642 52.879 -36.615 1.00 49.16 110 LYS A O 1
ATOM 921 N N . PRO A 1 111 ? -21.660 51.564 -35.098 1.00 50.53 111 PRO A N 1
ATOM 922 C CA . PRO A 1 111 ? -22.231 50.688 -36.107 1.00 50.53 111 PRO A CA 1
ATOM 923 C C . PRO A 1 111 ? -23.514 51.294 -36.690 1.00 50.53 111 PRO A C 1
ATOM 925 O O . PRO A 1 111 ? -24.375 51.818 -35.979 1.00 50.53 111 PRO A O 1
ATOM 928 N N . VAL A 1 112 ? -23.602 51.209 -38.014 1.00 50.03 112 VAL A N 1
ATOM 929 C CA . VAL A 1 112 ? -24.764 51.527 -38.843 1.00 50.03 112 VAL A CA 1
ATOM 930 C C . VAL A 1 112 ? -25.931 50.616 -38.448 1.00 50.03 112 VAL A C 1
ATOM 932 O O . VAL A 1 112 ? -25.771 49.402 -38.326 1.00 50.03 112 VAL A O 1
ATOM 935 N N . ARG A 1 113 ? -27.110 51.209 -38.232 1.00 48.91 113 ARG A N 1
ATOM 936 C CA . ARG A 1 113 ? -28.363 50.487 -37.975 1.00 48.91 113 ARG A CA 1
ATOM 937 C C . ARG A 1 113 ? -28.762 49.703 -39.229 1.00 48.91 113 ARG A C 1
ATOM 939 O O . ARG A 1 113 ? -28.989 50.313 -40.269 1.00 48.91 113 ARG A O 1
ATOM 946 N N . GLN A 1 114 ? -28.895 48.383 -39.115 1.00 50.09 114 GLN A N 1
ATOM 947 C CA . GLN A 1 114 ? -29.620 47.565 -40.091 1.00 50.09 114 GLN A CA 1
ATOM 948 C C . GLN A 1 114 ? -31.014 47.185 -39.565 1.00 50.09 114 GLN A C 1
ATOM 950 O O . GLN A 1 114 ? -31.201 47.103 -38.347 1.00 50.09 114 GLN A O 1
ATOM 955 N N . PRO A 1 115 ? -32.000 46.984 -40.461 1.00 52.41 115 PRO A N 1
ATOM 956 C CA . PRO A 1 115 ? -33.400 46.842 -40.096 1.00 52.41 115 PRO A CA 1
ATOM 957 C C . PRO A 1 115 ? -33.751 45.430 -39.621 1.00 52.41 115 PRO A C 1
ATOM 959 O O . PRO A 1 115 ? -33.210 44.426 -40.087 1.00 52.41 115 PRO A O 1
ATOM 962 N N . CYS A 1 116 ? -34.715 45.390 -38.703 1.00 46.72 116 CYS A N 1
ATOM 963 C CA . CYS A 1 116 ? -35.313 44.213 -38.091 1.00 46.72 116 CYS A CA 1
ATOM 964 C C . CYS A 1 116 ? -35.656 43.116 -39.115 1.00 46.72 116 CYS A C 1
ATOM 966 O O . CYS A 1 116 ? -36.532 43.299 -39.962 1.00 46.72 116 CYS A O 1
ATOM 968 N N . ARG A 1 117 ? -35.028 41.940 -38.982 1.00 41.97 117 ARG A N 1
ATOM 969 C CA . ARG A 1 117 ? -35.507 40.692 -39.592 1.00 41.97 117 ARG A CA 1
ATOM 970 C C . ARG A 1 117 ? -36.141 39.789 -38.531 1.00 41.97 117 ARG A C 1
ATOM 972 O O . ARG A 1 117 ? -35.680 39.705 -37.399 1.00 41.97 117 ARG A O 1
ATOM 979 N N . ARG A 1 118 ? -37.245 39.175 -38.962 1.00 49.09 118 ARG A N 1
ATOM 980 C CA . ARG A 1 118 ? -38.219 38.316 -38.267 1.00 49.09 118 ARG A CA 1
ATOM 981 C C . ARG A 1 118 ? -37.597 37.192 -37.411 1.00 49.09 118 ARG A C 1
ATOM 983 O O . ARG A 1 118 ? -36.486 36.756 -37.710 1.00 49.09 118 ARG A O 1
ATOM 990 N N . PRO A 1 119 ? -38.324 36.674 -36.398 1.00 49.16 119 PRO A N 1
ATOM 991 C CA . PRO A 1 119 ? -37.820 35.637 -35.500 1.00 49.16 119 PRO A CA 1
ATOM 992 C C . PRO A 1 119 ? -37.598 34.318 -36.253 1.00 49.16 119 PRO A C 1
ATOM 994 O O . PRO A 1 119 ? -38.537 33.718 -36.776 1.00 49.16 119 PRO A O 1
ATOM 997 N N . TYR A 1 120 ? -36.346 33.863 -36.305 1.00 42.38 120 TYR A N 1
ATOM 998 C CA . TYR A 1 120 ? -35.998 32.531 -36.795 1.00 42.38 120 TYR A CA 1
ATOM 999 C C . TYR A 1 120 ? -36.251 31.483 -35.706 1.00 42.38 120 TYR A C 1
ATOM 1001 O O . TYR A 1 120 ? -35.854 31.649 -34.554 1.00 42.38 120 TYR A O 1
ATOM 1009 N N . ARG A 1 121 ? -36.898 30.382 -36.107 1.00 47.69 121 ARG A N 1
ATOM 1010 C CA . ARG A 1 121 ? -37.006 29.129 -35.347 1.00 47.69 121 ARG A CA 1
ATOM 1011 C C . ARG A 1 121 ? -35.624 28.701 -34.841 1.00 47.69 121 ARG A C 1
ATOM 1013 O O . ARG A 1 121 ? -34.679 28.636 -35.625 1.00 47.69 121 ARG A O 1
ATOM 1020 N N . TYR A 1 122 ? -35.540 28.357 -33.558 1.00 42.75 122 TYR A N 1
ATOM 1021 C CA . TYR A 1 122 ? -34.363 27.749 -32.943 1.00 42.75 122 TYR A CA 1
ATOM 1022 C C . TYR A 1 122 ? -34.029 26.420 -33.635 1.00 42.75 122 TYR A C 1
ATOM 1024 O O . TYR A 1 122 ? -34.651 25.395 -33.367 1.00 42.75 122 TYR A O 1
ATOM 1032 N N . TYR A 1 123 ? -33.038 26.434 -34.524 1.00 47.09 123 TYR A N 1
ATOM 1033 C CA . TYR A 1 123 ? -32.332 25.224 -34.928 1.00 47.09 123 TYR A CA 1
ATOM 1034 C C . TYR A 1 123 ? -31.386 24.823 -33.791 1.00 47.09 123 TYR A C 1
ATOM 1036 O O . TYR A 1 123 ? -30.503 25.590 -33.406 1.00 47.09 123 TYR A O 1
ATOM 1044 N N . CYS A 1 124 ? -31.570 23.622 -33.239 1.00 46.62 124 CYS A N 1
ATOM 1045 C CA . CYS A 1 124 ? -30.578 22.993 -32.374 1.00 46.62 124 CYS A CA 1
ATOM 1046 C C . CYS A 1 124 ? -29.306 22.746 -33.197 1.00 46.62 124 CYS A C 1
ATOM 1048 O O . CYS A 1 124 ? -29.299 21.899 -34.087 1.00 46.62 124 CYS A O 1
ATOM 1050 N N . GLY A 1 125 ? -28.249 23.514 -32.922 1.00 49.75 125 GLY A N 1
ATOM 1051 C CA . GLY A 1 125 ? -26.957 23.363 -33.586 1.00 49.75 125 GLY A CA 1
ATOM 1052 C C . GLY A 1 125 ? -26.326 21.975 -33.371 1.00 49.75 125 GLY A C 1
ATOM 1053 O O . GLY A 1 125 ? -26.693 21.262 -32.430 1.00 49.75 125 GLY A O 1
ATOM 1054 N N . PRO A 1 126 ? -25.377 21.581 -34.240 1.00 55.75 126 PRO A N 1
ATOM 1055 C CA . PRO A 1 126 ? -24.725 20.277 -34.184 1.00 55.75 126 PRO A CA 1
ATOM 1056 C C . PRO A 1 126 ? -24.017 20.077 -32.838 1.00 55.75 126 PRO A C 1
ATOM 1058 O O . PRO A 1 126 ? -23.328 20.965 -32.339 1.00 55.75 126 PRO A O 1
ATOM 1061 N N . LYS A 1 127 ? -24.203 18.895 -32.238 1.00 61.72 127 LYS A N 1
ATOM 1062 C CA . LYS A 1 127 ? -23.567 18.492 -30.977 1.00 61.72 127 LYS A CA 1
ATOM 1063 C C . LYS A 1 127 ? -22.055 18.365 -31.193 1.00 61.72 127 LYS A C 1
ATOM 1065 O O . LYS A 1 127 ? -21.578 17.312 -31.609 1.00 61.72 127 LYS A O 1
ATOM 1070 N N . ILE A 1 128 ? -21.316 19.437 -30.927 1.00 66.19 128 ILE A N 1
ATOM 1071 C CA . ILE A 1 128 ? -19.850 19.434 -30.930 1.00 66.19 128 ILE A CA 1
ATOM 1072 C C . ILE A 1 128 ? -19.392 18.506 -29.799 1.00 66.19 128 ILE A C 1
ATOM 1074 O O . ILE A 1 128 ? -19.742 18.713 -28.635 1.00 66.19 128 ILE A O 1
ATOM 1078 N N . LYS A 1 129 ? -18.661 17.444 -30.145 1.00 65.94 129 LYS A N 1
ATOM 1079 C CA . LYS A 1 129 ? -18.041 16.552 -29.160 1.00 65.94 129 LYS A CA 1
ATOM 1080 C C . LYS A 1 129 ? -16.813 17.270 -28.576 1.00 65.94 129 LYS A C 1
ATOM 1082 O O . LYS A 1 129 ? -16.043 17.818 -29.354 1.00 65.94 129 LYS A O 1
ATOM 1087 N N . PRO A 1 130 ? -16.614 17.284 -27.247 1.00 71.94 130 PRO A N 1
ATOM 1088 C CA . PRO A 1 130 ? -15.443 17.918 -26.643 1.00 71.94 130 PRO A CA 1
ATOM 1089 C C . PRO A 1 130 ? -14.157 17.168 -27.028 1.00 71.94 130 PRO A C 1
ATOM 1091 O O . PRO A 1 130 ? -14.029 15.971 -26.745 1.00 71.94 130 PRO A O 1
ATOM 1094 N N . GLU A 1 131 ? -13.222 17.863 -27.680 1.00 72.81 131 GLU A N 1
ATOM 1095 C CA . GLU A 1 131 ? -11.991 17.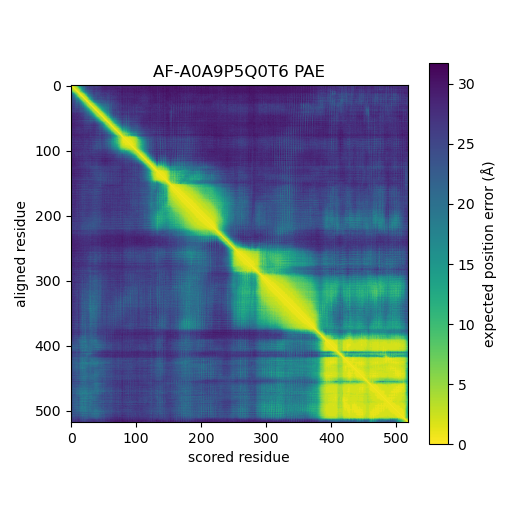277 -28.232 1.00 72.81 131 GLU A CA 1
ATOM 1096 C C . GLU A 1 131 ? -10.866 17.197 -27.195 1.00 72.81 131 GLU A C 1
ATOM 1098 O O . GLU A 1 131 ? -10.117 16.218 -27.178 1.00 72.81 131 GLU A O 1
ATOM 1103 N N . THR A 1 132 ? -10.785 18.148 -26.257 1.00 85.75 132 THR A N 1
ATOM 1104 C CA . THR A 1 132 ? -9.735 18.138 -25.229 1.00 85.75 132 THR A CA 1
ATOM 1105 C C . THR A 1 132 ? -10.207 17.526 -23.897 1.00 85.75 132 THR A C 1
ATOM 1107 O O . THR A 1 132 ? -11.402 17.533 -23.578 1.00 85.75 132 THR A O 1
ATOM 1110 N N . PRO A 1 133 ? -9.289 16.986 -23.065 1.00 70.94 133 PRO A N 1
ATOM 1111 C CA . PRO A 1 133 ? -9.616 16.534 -21.709 1.00 70.94 133 PRO A CA 1
ATOM 1112 C C . PRO A 1 133 ? -10.256 17.632 -20.847 1.00 70.94 133 PRO A C 1
ATOM 1114 O O . PRO A 1 133 ? -11.151 17.337 -20.056 1.00 70.94 133 PRO A O 1
ATOM 1117 N N . GLN A 1 134 ? -9.850 18.891 -21.045 1.00 68.06 134 GLN A N 1
ATOM 1118 C CA . GLN A 1 134 ? -10.419 20.040 -20.348 1.00 68.06 134 GLN A CA 1
ATOM 1119 C C . GLN A 1 134 ? -11.863 20.309 -20.801 1.00 68.06 134 GLN A C 1
ATOM 1121 O O . GLN A 1 134 ? -12.743 20.451 -19.955 1.00 68.06 134 GLN A O 1
ATOM 1126 N N . ASP A 1 135 ? -12.149 20.228 -22.105 1.00 72.75 135 ASP A N 1
ATOM 1127 C CA . ASP A 1 135 ? -13.514 20.390 -22.631 1.00 72.75 135 ASP A CA 1
ATOM 1128 C C . ASP A 1 135 ? -14.464 19.295 -22.130 1.00 72.75 135 ASP A C 1
ATOM 1130 O O . ASP A 1 135 ? -15.649 19.542 -21.912 1.00 72.75 135 ASP A O 1
ATOM 1134 N N . LYS A 1 136 ? -13.959 18.073 -21.908 1.00 74.56 136 LYS A N 1
ATOM 1135 C CA . LYS A 1 136 ? -14.741 16.976 -21.309 1.00 74.56 136 LYS A CA 1
ATOM 1136 C C . LYS A 1 136 ? -15.081 17.260 -19.848 1.00 74.56 136 LYS A C 1
ATOM 1138 O O . LYS A 1 136 ? -16.192 16.953 -19.414 1.00 74.56 136 LYS A O 1
ATOM 1143 N N . ILE A 1 137 ? -14.147 17.847 -19.097 1.00 69.25 137 ILE A N 1
ATOM 1144 C CA . ILE A 1 137 ? -14.375 18.277 -17.712 1.00 69.25 137 ILE A CA 1
ATOM 1145 C C . ILE A 1 137 ? -15.410 19.408 -17.684 1.00 69.25 137 ILE A C 1
ATOM 1147 O O . ILE A 1 137 ? -16.373 19.326 -16.920 1.00 69.25 137 ILE A O 1
ATOM 1151 N N . ASP A 1 138 ? -15.275 20.403 -18.558 1.00 74.31 138 ASP A N 1
ATOM 1152 C CA . ASP A 1 138 ? -16.164 21.565 -18.613 1.00 74.31 138 ASP A CA 1
ATOM 1153 C C . ASP A 1 138 ? -17.570 21.205 -19.126 1.00 74.31 138 ASP A C 1
ATOM 1155 O O . ASP A 1 138 ? -18.578 21.711 -18.618 1.00 74.31 138 ASP A O 1
ATOM 1159 N N . PHE A 1 139 ? -17.670 20.271 -20.077 1.00 82.00 139 PHE A N 1
ATOM 1160 C CA . PHE A 1 139 ? -18.942 19.714 -20.541 1.00 82.00 139 PHE A CA 1
ATOM 1161 C C . PHE A 1 139 ? -19.644 18.919 -19.433 1.00 82.00 139 PHE A C 1
ATOM 1163 O O . PHE A 1 139 ? -20.818 19.168 -19.152 1.00 82.00 139 PHE A O 1
ATOM 1170 N N . ALA A 1 140 ? -18.921 18.030 -18.740 1.00 71.25 140 ALA A N 1
ATOM 1171 C CA . ALA A 1 140 ? -19.459 17.292 -17.597 1.00 71.25 140 ALA A CA 1
ATOM 1172 C C . ALA A 1 140 ? -19.895 18.236 -16.463 1.00 71.25 140 ALA A C 1
ATOM 1174 O O . ALA A 1 140 ? -20.898 17.986 -15.791 1.00 71.25 140 ALA A O 1
ATOM 1175 N N . TYR A 1 141 ? -19.183 19.352 -16.273 1.00 69.75 141 TYR A N 1
ATOM 1176 C CA . TYR A 1 141 ? -19.540 20.382 -15.302 1.00 69.75 141 TYR A CA 1
ATOM 1177 C C . TYR A 1 141 ? -20.844 21.105 -15.678 1.00 69.75 141 TYR A C 1
ATOM 1179 O O . TYR A 1 141 ? -21.724 21.260 -14.826 1.00 69.75 141 TYR A O 1
ATOM 1187 N N . LYS A 1 142 ? -21.022 21.489 -16.951 1.00 79.12 142 LYS A N 1
ATOM 1188 C CA . LYS A 1 142 ? -22.266 22.106 -17.454 1.00 79.12 142 LYS A CA 1
ATOM 1189 C C . LYS A 1 142 ? -23.464 21.159 -17.394 1.00 79.12 142 LYS A C 1
ATOM 1191 O O . LYS A 1 142 ? -24.543 21.569 -16.969 1.00 79.12 142 LYS A O 1
ATOM 1196 N N . GLU A 1 143 ? -23.286 19.896 -17.768 1.00 82.62 143 GLU A N 1
ATOM 1197 C CA . GLU A 1 143 ? -24.357 18.895 -17.712 1.00 82.62 143 GLU A CA 1
ATOM 1198 C C . GLU A 1 143 ? -24.791 18.617 -16.261 1.00 82.62 143 GLU A C 1
ATOM 1200 O O . GLU A 1 143 ? -25.987 18.549 -15.959 1.00 82.62 143 GLU A O 1
ATOM 1205 N N . ALA A 1 144 ? -23.831 18.553 -15.332 1.00 72.25 144 ALA A N 1
ATOM 1206 C CA . ALA A 1 144 ? -24.112 18.412 -13.906 1.00 72.25 144 ALA A CA 1
ATOM 1207 C C . ALA A 1 144 ? -24.861 19.623 -13.321 1.00 72.25 144 ALA A C 1
ATOM 1209 O O . ALA A 1 144 ? -25.645 19.457 -12.388 1.00 72.25 144 ALA A O 1
ATOM 1210 N N . GLN A 1 145 ? -24.659 20.834 -13.854 1.00 71.19 145 GLN A N 1
ATOM 1211 C CA . GLN A 1 145 ? -25.411 22.021 -13.433 1.00 71.19 145 GLN A CA 1
ATOM 1212 C C . GLN A 1 145 ? -26.871 22.008 -13.903 1.00 71.19 145 GLN A C 1
ATOM 1214 O O . GLN A 1 145 ? -27.727 22.514 -13.184 1.00 71.19 145 GLN A O 1
ATOM 1219 N N . GLN A 1 146 ? -27.169 21.427 -15.070 1.00 80.25 146 GLN A N 1
ATOM 1220 C CA . GLN A 1 146 ? -28.533 21.396 -15.614 1.00 80.25 146 GLN A CA 1
ATOM 1221 C C . GLN A 1 146 ? -29.422 20.315 -14.986 1.00 80.25 146 GLN A C 1
ATOM 1223 O O . GLN A 1 146 ? -30.633 20.499 -14.910 1.00 80.25 146 GLN A O 1
ATOM 1228 N N . LYS A 1 147 ? -28.843 19.195 -14.534 1.00 79.38 147 LYS A N 1
ATOM 1229 C CA . LYS A 1 147 ? -29.602 18.032 -14.035 1.00 79.38 147 LYS A CA 1
ATOM 1230 C C . LYS A 1 147 ? -29.879 18.031 -12.527 1.00 79.38 147 LYS A C 1
ATOM 1232 O O . LYS A 1 147 ? -30.580 17.141 -12.054 1.00 79.38 147 LYS A O 1
ATOM 1237 N N . LEU A 1 148 ? -29.332 18.971 -11.754 1.00 63.47 148 LEU A N 1
ATOM 1238 C CA . LEU A 1 148 ? -29.524 18.994 -10.300 1.00 63.47 148 LEU A CA 1
ATOM 1239 C C . LEU A 1 148 ? -30.723 19.874 -9.904 1.00 63.47 148 LEU A C 1
ATOM 1241 O O . LEU A 1 148 ? -30.850 20.985 -10.425 1.00 63.47 148 LEU A O 1
ATOM 1245 N N . PRO A 1 149 ? -31.581 19.417 -8.970 1.00 67.12 149 PRO A N 1
ATOM 1246 C CA . PRO A 1 149 ? -32.656 20.239 -8.429 1.00 67.12 149 PRO A CA 1
ATOM 1247 C C . PRO A 1 149 ? -32.064 21.511 -7.818 1.00 67.12 149 PRO A C 1
ATOM 1249 O O . PRO A 1 149 ? -31.029 21.469 -7.144 1.00 67.12 149 PRO A O 1
ATOM 1252 N N . LYS A 1 150 ? -32.692 22.657 -8.100 1.00 66.06 150 LYS A N 1
ATOM 1253 C CA . LYS A 1 150 ? -32.240 23.944 -7.567 1.00 66.06 150 LYS A CA 1
ATOM 1254 C C . LYS A 1 150 ? -32.336 23.880 -6.036 1.00 66.06 150 LYS A C 1
ATOM 1256 O O . LYS A 1 150 ? -33.416 23.577 -5.537 1.00 66.06 150 LYS A O 1
ATOM 1261 N N . PRO A 1 151 ? -31.242 24.128 -5.299 1.00 62.03 151 PRO A N 1
ATOM 1262 C CA . PRO A 1 151 ? -31.269 24.096 -3.842 1.00 62.03 151 PRO A CA 1
ATOM 1263 C C . PRO A 1 151 ? -32.284 25.123 -3.330 1.00 62.03 151 PRO A C 1
ATOM 1265 O O . PRO A 1 151 ? -32.260 26.282 -3.747 1.00 62.03 151 PRO A O 1
ATOM 1268 N N . HIS A 1 152 ? -33.200 24.678 -2.469 1.00 66.75 152 HIS A N 1
ATOM 1269 C CA . HIS A 1 152 ? -34.296 25.505 -1.960 1.00 66.75 152 HIS A CA 1
ATOM 1270 C C . HIS A 1 152 ? -33.852 26.420 -0.813 1.00 66.75 152 HIS A C 1
ATOM 1272 O O . HIS A 1 152 ? -34.520 27.412 -0.530 1.00 66.75 152 HIS A O 1
ATOM 1278 N N . THR A 1 153 ? -32.707 26.127 -0.187 1.00 85.56 153 THR A N 1
ATOM 1279 C CA . THR A 1 153 ? -32.145 26.915 0.913 1.00 85.56 153 THR A CA 1
ATOM 1280 C C . THR A 1 153 ? -30.663 27.244 0.694 1.00 85.56 153 THR A C 1
ATOM 1282 O O . THR A 1 153 ? -29.949 26.580 -0.058 1.00 85.56 153 THR A O 1
ATOM 1285 N N . PHE A 1 154 ? -30.180 28.291 1.368 1.00 81.00 154 PHE A N 1
ATOM 1286 C CA . PHE A 1 154 ? -28.760 28.670 1.381 1.00 81.00 154 PHE A CA 1
ATOM 1287 C C . PHE A 1 154 ? -27.870 27.618 2.073 1.00 81.00 154 PHE A C 1
ATOM 1289 O O . PHE A 1 154 ? -26.679 27.518 1.801 1.00 81.00 154 PHE A O 1
ATOM 1296 N N . GLU A 1 155 ? -28.438 26.799 2.954 1.00 77.31 155 GLU A N 1
ATOM 1297 C CA . GLU A 1 155 ? -27.706 25.704 3.597 1.00 77.31 155 GLU A CA 1
ATOM 1298 C C . GLU A 1 155 ? -27.483 24.544 2.611 1.00 77.31 155 GLU A C 1
ATOM 1300 O O . GLU A 1 155 ? -26.388 23.975 2.556 1.00 77.31 155 GLU A O 1
ATOM 1305 N N . ASP A 1 156 ? -28.458 24.278 1.733 1.00 66.06 156 ASP A N 1
ATOM 1306 C CA . ASP A 1 156 ? -28.334 23.282 0.665 1.00 66.06 156 ASP A CA 1
ATOM 1307 C C . ASP A 1 156 ? -27.270 23.665 -0.375 1.00 66.06 156 ASP A C 1
ATOM 1309 O O . ASP A 1 156 ? -26.562 22.792 -0.885 1.00 66.06 156 ASP A O 1
ATOM 1313 N N . THR A 1 157 ? -27.102 24.957 -0.692 1.00 76.00 157 THR A N 1
ATOM 1314 C CA . THR A 1 157 ? -26.052 25.398 -1.630 1.00 76.00 157 THR A CA 1
ATOM 1315 C C . THR A 1 157 ? -24.657 25.142 -1.063 1.00 76.00 157 THR A C 1
ATOM 1317 O O . THR A 1 157 ? -23.803 24.614 -1.781 1.00 76.00 157 THR A O 1
ATOM 1320 N N . ILE A 1 158 ? -24.437 25.443 0.223 1.00 81.06 158 ILE A N 1
ATOM 1321 C CA . ILE A 1 158 ? -23.166 25.185 0.913 1.00 81.06 158 ILE A CA 1
ATOM 1322 C C . ILE A 1 158 ? -22.883 23.682 0.955 1.00 81.06 158 ILE A C 1
ATOM 1324 O O . ILE A 1 158 ? -21.778 23.255 0.617 1.00 81.06 158 ILE A O 1
ATOM 1328 N N . PHE A 1 159 ? -23.878 22.864 1.306 1.00 73.50 159 PHE A N 1
ATOM 1329 C CA . PHE A 1 159 ? -23.719 21.412 1.353 1.00 73.50 159 PHE A CA 1
ATOM 1330 C C . PHE A 1 159 ? -23.393 20.816 -0.027 1.00 73.50 159 PHE A C 1
ATOM 1332 O O . PHE A 1 159 ? -22.457 20.024 -0.167 1.00 73.50 159 PHE A O 1
ATOM 1339 N N . VAL A 1 160 ? -24.109 21.232 -1.079 1.00 73.12 160 VAL A N 1
ATOM 1340 C CA . VAL A 1 160 ? -23.840 20.790 -2.458 1.00 73.12 160 VAL A CA 1
ATOM 1341 C C . VAL A 1 160 ? -22.445 21.226 -2.913 1.00 73.12 160 VAL A C 1
ATOM 1343 O O . VAL A 1 160 ? -21.752 20.447 -3.574 1.00 73.12 160 VAL A O 1
ATOM 1346 N N . GLN A 1 161 ? -21.997 22.428 -2.541 1.00 84.69 161 GLN A N 1
ATOM 1347 C CA . GLN A 1 161 ? -20.651 22.909 -2.847 1.00 84.69 161 GLN A CA 1
ATOM 1348 C C . GLN A 1 161 ? -19.573 22.078 -2.135 1.00 84.69 161 GLN A C 1
ATOM 1350 O O . GLN A 1 161 ? -18.653 21.593 -2.793 1.00 84.69 161 GLN A O 1
ATOM 1355 N N . GLN A 1 162 ? -19.725 21.815 -0.835 1.00 83.19 162 GLN A N 1
ATOM 1356 C CA . GLN A 1 162 ? -18.800 20.966 -0.075 1.00 83.19 162 GLN A CA 1
ATOM 1357 C C . GLN A 1 162 ? -18.733 19.542 -0.642 1.00 83.19 162 GLN A C 1
ATOM 1359 O O . GLN A 1 162 ? -17.651 18.974 -0.794 1.00 83.19 162 GLN A O 1
ATOM 1364 N N . MET A 1 163 ? -19.873 18.970 -1.037 1.00 79.75 163 MET A N 1
ATOM 1365 C CA . MET A 1 163 ? -19.916 17.652 -1.673 1.00 79.75 163 MET A CA 1
ATOM 1366 C C . MET A 1 163 ? -19.255 17.638 -3.057 1.00 79.75 163 MET A C 1
ATOM 1368 O O . MET A 1 163 ? -18.648 16.630 -3.431 1.00 79.75 163 MET A O 1
ATOM 1372 N N . ARG A 1 164 ? -19.333 18.734 -3.824 1.00 76.50 164 ARG A N 1
ATOM 1373 C CA . ARG A 1 164 ? -18.599 18.882 -5.092 1.00 76.50 164 ARG A CA 1
ATOM 1374 C C . ARG A 1 164 ? -17.096 18.948 -4.854 1.00 76.50 164 ARG A C 1
ATOM 1376 O O . ARG A 1 164 ? -16.364 18.195 -5.491 1.00 76.50 164 ARG A O 1
ATOM 1383 N N . GLU A 1 165 ? -16.646 19.771 -3.912 1.00 82.81 165 GLU A N 1
ATOM 1384 C CA . GLU A 1 165 ? -15.229 19.869 -3.546 1.00 82.81 165 GLU A CA 1
ATOM 1385 C C . GLU A 1 165 ? -14.676 18.519 -3.076 1.00 82.81 165 GLU A C 1
ATOM 1387 O O . GLU A 1 165 ? -13.599 18.100 -3.504 1.00 82.81 165 GLU A O 1
ATOM 1392 N N . LEU A 1 166 ? -15.442 17.786 -2.266 1.00 86.12 166 LEU A N 1
ATOM 1393 C CA . LEU A 1 166 ? -15.056 16.462 -1.788 1.00 86.12 166 LEU A CA 1
ATOM 1394 C C . LEU A 1 166 ? -14.985 15.429 -2.926 1.00 86.12 166 LEU A C 1
ATOM 1396 O O . LEU A 1 166 ? -14.055 14.622 -2.966 1.00 86.12 166 LEU A O 1
ATOM 1400 N N . LYS A 1 167 ? -15.923 15.460 -3.884 1.00 82.56 167 LYS A N 1
ATOM 1401 C CA . LYS A 1 167 ? -15.877 14.601 -5.081 1.00 82.56 167 LYS A CA 1
ATOM 1402 C C . LYS A 1 167 ? -14.669 14.908 -5.963 1.00 82.56 167 LYS A C 1
ATOM 1404 O O . LYS A 1 167 ? -14.009 13.973 -6.409 1.00 82.56 167 LYS A O 1
ATOM 1409 N N . ILE A 1 168 ? -14.365 16.187 -6.184 1.00 84.75 168 ILE A N 1
ATOM 1410 C CA . ILE A 1 168 ? -13.201 16.613 -6.972 1.00 84.75 168 ILE A CA 1
ATOM 1411 C C . ILE A 1 168 ? -11.909 16.155 -6.287 1.00 84.75 168 ILE A C 1
ATOM 1413 O O . ILE A 1 168 ? -11.072 15.533 -6.935 1.00 84.75 168 ILE A O 1
ATOM 1417 N N . ARG A 1 169 ? -11.775 16.357 -4.967 1.00 85.06 169 ARG A N 1
ATOM 1418 C CA . ARG A 1 169 ? -10.613 15.869 -4.203 1.00 85.06 169 ARG A CA 1
ATOM 1419 C C . ARG A 1 169 ? -10.450 14.354 -4.299 1.00 85.06 169 ARG A C 1
ATOM 1421 O O . ARG A 1 169 ? -9.351 13.890 -4.577 1.00 85.06 169 ARG A O 1
ATOM 1428 N N . ASN A 1 170 ? -11.524 13.585 -4.117 1.00 84.00 170 ASN A N 1
ATOM 1429 C CA . ASN A 1 170 ? -11.461 12.124 -4.228 1.00 84.00 170 ASN A CA 1
ATOM 1430 C C . ASN A 1 170 ? -11.076 11.662 -5.638 1.00 84.00 170 ASN A C 1
ATOM 1432 O O . ASN A 1 170 ? -10.308 10.711 -5.776 1.00 84.00 170 ASN A O 1
ATOM 1436 N N . ARG A 1 171 ? -11.562 12.345 -6.681 1.00 85.50 171 ARG A N 1
ATOM 1437 C CA . ARG A 1 171 ? -11.169 12.056 -8.062 1.00 85.50 171 ARG A CA 1
ATOM 1438 C C . ARG A 1 171 ? -9.677 12.307 -8.283 1.00 85.50 171 ARG A C 1
ATOM 1440 O O . ARG A 1 171 ? -8.998 11.402 -8.747 1.00 85.50 171 ARG A O 1
ATOM 1447 N N . ILE A 1 172 ? -9.164 13.463 -7.858 1.00 86.38 172 ILE A N 1
ATOM 1448 C CA . ILE A 1 172 ? -7.734 13.805 -7.959 1.00 86.38 172 ILE A CA 1
ATOM 1449 C C . ILE A 1 172 ? -6.870 12.788 -7.202 1.00 86.38 172 ILE A C 1
ATOM 1451 O O . ILE A 1 172 ? -5.845 12.347 -7.708 1.00 86.38 172 ILE A O 1
ATOM 1455 N N . LEU A 1 173 ? -7.281 12.375 -5.999 1.00 85.19 173 LEU A N 1
ATOM 1456 C CA . LEU A 1 173 ? -6.554 11.359 -5.231 1.00 85.19 173 LEU A CA 1
ATOM 1457 C C . LEU A 1 173 ? -6.538 9.996 -5.934 1.00 85.19 173 LEU A C 1
ATOM 1459 O O . LEU A 1 173 ? -5.513 9.322 -5.913 1.00 85.19 173 LEU A O 1
ATOM 1463 N N . THR A 1 174 ? -7.644 9.613 -6.573 1.00 86.00 174 THR A N 1
ATOM 1464 C CA . THR A 1 174 ? -7.739 8.354 -7.328 1.00 86.00 174 THR A CA 1
ATOM 1465 C C . THR A 1 174 ? -6.866 8.397 -8.582 1.00 86.00 174 THR A C 1
ATOM 1467 O O . THR A 1 174 ? -6.124 7.457 -8.842 1.00 86.00 174 THR A O 1
ATOM 1470 N N . GLU A 1 175 ? -6.895 9.502 -9.331 1.00 86.75 175 GLU A N 1
ATOM 1471 C CA . GLU A 1 175 ? -6.041 9.703 -10.508 1.00 86.75 175 GLU A CA 1
ATOM 1472 C C . GLU A 1 175 ? -4.554 9.706 -10.113 1.00 86.75 175 GLU A C 1
ATOM 1474 O O . GLU A 1 175 ? -3.758 8.994 -10.721 1.00 86.75 175 GLU A O 1
ATOM 1479 N N . ASN A 1 176 ? -4.182 10.395 -9.029 1.00 86.12 176 ASN A N 1
ATOM 1480 C CA . ASN A 1 176 ? -2.813 10.380 -8.501 1.00 86.12 176 ASN A CA 1
ATOM 1481 C C . ASN A 1 176 ? -2.363 8.983 -8.052 1.00 86.12 176 ASN A C 1
ATOM 1483 O O . ASN A 1 176 ? -1.205 8.622 -8.253 1.00 86.12 176 ASN A O 1
ATOM 1487 N N . PHE A 1 177 ? -3.252 8.204 -7.433 1.00 90.00 177 PHE A N 1
ATOM 1488 C CA . PHE A 1 177 ? -2.958 6.822 -7.060 1.00 90.00 177 PHE A CA 1
ATOM 1489 C C . PHE A 1 177 ? -2.703 5.963 -8.303 1.00 90.00 177 PHE A C 1
ATOM 1491 O O . PHE A 1 177 ? -1.673 5.301 -8.376 1.00 90.00 177 PHE A O 1
ATOM 1498 N N . ASN A 1 178 ? -3.571 6.049 -9.314 1.00 84.12 178 ASN A N 1
ATOM 1499 C CA . ASN A 1 178 ? -3.402 5.313 -10.568 1.00 84.12 178 ASN A CA 1
ATOM 1500 C C . ASN A 1 178 ? -2.103 5.700 -11.291 1.00 84.12 178 ASN A C 1
ATOM 1502 O O . ASN A 1 178 ? -1.400 4.827 -11.789 1.00 84.12 178 ASN A O 1
ATOM 1506 N N . HIS A 1 179 ? -1.739 6.987 -11.305 1.00 87.88 179 HIS A N 1
ATOM 1507 C CA . HIS A 1 179 ? -0.466 7.432 -11.877 1.00 87.88 179 HIS A CA 1
ATOM 1508 C C . HIS A 1 179 ? 0.749 6.840 -11.159 1.00 87.88 179 HIS A C 1
ATOM 1510 O O . HIS A 1 179 ? 1.714 6.480 -11.824 1.00 87.88 179 HIS A O 1
ATOM 1516 N N . ARG A 1 180 ? 0.708 6.703 -9.827 1.00 87.56 180 ARG A N 1
ATOM 1517 C CA . ARG A 1 180 ? 1.792 6.052 -9.072 1.00 87.56 180 ARG A CA 1
ATOM 1518 C C . ARG A 1 180 ? 1.924 4.576 -9.423 1.00 87.56 180 ARG A C 1
ATOM 1520 O O . ARG A 1 180 ? 3.031 4.131 -9.673 1.00 87.56 180 ARG A O 1
ATOM 1527 N N . VAL A 1 181 ? 0.804 3.860 -9.519 1.00 88.00 181 VAL A N 1
ATOM 1528 C CA . VAL A 1 181 ? 0.811 2.443 -9.918 1.00 88.00 181 VAL A CA 1
ATOM 1529 C C . VAL A 1 181 ? 1.446 2.266 -11.303 1.00 88.00 181 VAL A C 1
ATOM 1531 O O . VAL A 1 181 ? 2.304 1.409 -11.475 1.00 88.00 181 VAL A O 1
ATOM 1534 N N . VAL A 1 182 ? 1.094 3.122 -12.271 1.00 90.12 182 VAL A N 1
ATOM 1535 C CA . VAL A 1 182 ? 1.692 3.084 -13.619 1.00 90.12 182 VAL A CA 1
ATOM 1536 C C . VAL A 1 182 ? 3.188 3.419 -13.594 1.00 90.12 182 VAL A C 1
ATOM 1538 O O . VAL A 1 182 ? 3.961 2.801 -14.321 1.00 90.12 182 VAL A O 1
ATOM 1541 N N . LEU A 1 183 ? 3.620 4.381 -12.772 1.00 90.25 183 LEU A N 1
ATOM 1542 C CA . LEU A 1 183 ? 5.044 4.706 -12.631 1.00 90.25 183 LEU A CA 1
ATOM 1543 C C . LEU A 1 183 ? 5.840 3.536 -12.040 1.00 90.25 183 LEU A C 1
ATOM 1545 O O . LEU A 1 183 ? 6.892 3.211 -12.580 1.00 90.25 183 LEU A O 1
ATOM 1549 N N . ASP A 1 184 ? 5.313 2.853 -11.021 1.00 89.00 184 ASP A N 1
ATOM 1550 C CA . ASP A 1 184 ? 5.963 1.678 -10.426 1.00 89.00 184 ASP A CA 1
ATOM 1551 C C . ASP A 1 184 ? 6.105 0.525 -11.445 1.00 89.00 184 ASP A C 1
ATOM 1553 O O . ASP A 1 184 ? 7.113 -0.183 -11.466 1.00 89.00 184 ASP A O 1
ATOM 1557 N N . GLU A 1 185 ? 5.117 0.326 -12.327 1.00 90.69 185 GLU A N 1
ATOM 1558 C CA . GLU A 1 185 ? 5.202 -0.649 -13.428 1.00 90.69 185 GLU A CA 1
ATOM 1559 C C . GLU A 1 185 ? 6.243 -0.247 -14.487 1.00 90.69 185 GLU A C 1
ATOM 1561 O O . GLU A 1 185 ? 7.007 -1.087 -14.976 1.00 90.69 185 GLU A O 1
ATOM 1566 N N . LEU A 1 186 ? 6.325 1.043 -14.822 1.00 91.88 186 LEU A N 1
ATOM 1567 C CA . LEU A 1 186 ? 7.336 1.562 -15.745 1.00 91.88 186 LEU A CA 1
ATOM 1568 C C . LEU A 1 186 ? 8.754 1.443 -15.172 1.00 91.88 186 LEU A C 1
ATOM 1570 O O . LEU A 1 186 ? 9.673 1.085 -15.904 1.00 91.88 186 LEU A O 1
ATOM 1574 N N . GLU A 1 187 ? 8.943 1.677 -13.875 1.00 93.25 187 GLU A N 1
ATOM 1575 C CA . GLU A 1 187 ? 10.235 1.479 -13.211 1.00 93.25 187 GLU A CA 1
ATOM 1576 C C . GLU A 1 187 ? 10.660 0.007 -13.219 1.00 93.25 187 GLU A C 1
ATOM 1578 O O . GLU A 1 187 ? 11.813 -0.300 -13.533 1.00 93.25 187 GLU A O 1
ATOM 1583 N N . LYS A 1 188 ? 9.729 -0.922 -12.959 1.00 92.19 188 LYS A N 1
ATOM 1584 C CA . LYS A 1 188 ? 10.002 -2.367 -13.050 1.00 92.19 188 LYS A CA 1
ATOM 1585 C C . LYS A 1 188 ? 10.421 -2.778 -14.459 1.00 92.19 188 LYS A C 1
ATOM 1587 O O . LYS A 1 188 ? 11.463 -3.410 -14.625 1.00 92.19 188 LYS A O 1
ATOM 1592 N N . THR A 1 189 ? 9.659 -2.371 -15.474 1.00 93.62 189 THR A N 1
ATOM 1593 C CA . THR A 1 189 ? 9.969 -2.701 -16.876 1.00 93.62 189 THR A CA 1
ATOM 1594 C C . THR A 1 189 ? 11.265 -2.042 -17.360 1.00 93.62 189 THR A C 1
ATOM 1596 O O . THR A 1 189 ? 12.026 -2.657 -18.107 1.00 93.62 189 THR A O 1
ATOM 1599 N N . ALA A 1 190 ? 11.579 -0.823 -16.909 1.00 92.50 190 ALA A N 1
ATOM 1600 C CA . ALA A 1 190 ? 12.869 -0.185 -17.170 1.00 92.50 190 ALA A CA 1
ATOM 1601 C C . ALA A 1 190 ? 14.029 -0.955 -16.515 1.00 92.50 190 ALA A C 1
ATOM 1603 O O . ALA A 1 190 ? 15.056 -1.180 -17.157 1.00 92.50 190 ALA A O 1
ATOM 1604 N N . GLY A 1 191 ? 13.852 -1.417 -15.273 1.00 93.25 191 GLY A N 1
ATOM 1605 C CA . GLY A 1 191 ? 14.823 -2.261 -14.577 1.00 93.25 191 GLY A CA 1
ATOM 1606 C C . GLY A 1 191 ? 15.077 -3.594 -15.288 1.00 93.25 191 GLY A C 1
ATOM 1607 O O . GLY A 1 191 ? 16.225 -4.016 -15.414 1.00 93.25 191 GLY A O 1
ATOM 1608 N N . GLU A 1 192 ? 14.033 -4.240 -15.807 1.00 94.81 192 GLU A N 1
ATOM 1609 C CA . GLU A 1 192 ? 14.154 -5.464 -16.612 1.00 94.81 192 GLU A CA 1
ATOM 1610 C C . GLU A 1 192 ? 14.911 -5.223 -17.923 1.00 94.81 192 GLU A C 1
ATOM 1612 O O . GLU A 1 192 ? 15.799 -6.002 -18.268 1.00 94.81 192 GLU A O 1
ATOM 1617 N N . ARG A 1 193 ? 14.635 -4.114 -18.622 1.00 92.88 193 ARG A N 1
ATOM 1618 C CA . ARG A 1 193 ? 15.368 -3.740 -19.844 1.00 92.88 193 ARG A CA 1
ATOM 1619 C C . ARG A 1 193 ? 16.847 -3.476 -19.580 1.00 92.88 193 ARG A C 1
ATOM 1621 O O . ARG A 1 193 ? 17.681 -3.906 -20.370 1.00 92.88 193 ARG A O 1
ATOM 1628 N N . LEU A 1 194 ? 17.185 -2.816 -18.470 1.00 94.06 194 LEU A N 1
ATOM 1629 C CA . LEU A 1 194 ? 18.581 -2.599 -18.078 1.00 94.06 194 LEU A CA 1
ATOM 1630 C C . LEU A 1 194 ? 19.303 -3.919 -17.776 1.00 94.06 194 LEU A C 1
ATOM 1632 O O . LEU A 1 194 ? 20.453 -4.084 -18.174 1.00 94.06 194 LEU A O 1
ATOM 1636 N N . LYS A 1 195 ? 18.629 -4.884 -17.133 1.00 94.56 195 LYS A N 1
ATOM 1637 C CA . LYS A 1 195 ? 19.183 -6.233 -16.925 1.00 94.56 195 LYS A CA 1
ATOM 1638 C C . LYS A 1 195 ? 19.428 -6.955 -18.249 1.00 94.56 195 LYS A C 1
ATOM 1640 O O . LYS A 1 195 ? 20.517 -7.477 -18.453 1.00 94.56 195 LYS A O 1
ATOM 1645 N N . GLN A 1 196 ? 18.458 -6.926 -19.164 1.00 94.94 196 GLN A N 1
ATOM 1646 C CA . GLN A 1 196 ? 18.614 -7.509 -20.501 1.00 94.94 196 GLN A CA 1
ATOM 1647 C C . GLN A 1 196 ? 19.777 -6.866 -21.262 1.00 94.94 196 GLN A C 1
ATOM 1649 O O . GLN A 1 196 ? 20.571 -7.568 -21.882 1.00 94.94 196 GLN A O 1
ATOM 1654 N N . GLN A 1 197 ? 19.917 -5.541 -21.188 1.00 94.38 197 GLN A N 1
ATOM 1655 C CA . GLN A 1 197 ? 21.032 -4.834 -21.811 1.00 94.38 197 GLN A CA 1
ATOM 1656 C C . GLN A 1 197 ? 22.382 -5.274 -21.225 1.00 94.38 197 GLN A C 1
ATOM 1658 O O . GLN A 1 197 ? 23.287 -5.598 -21.987 1.00 94.38 197 GLN A O 1
ATOM 1663 N N . ALA A 1 198 ? 22.493 -5.387 -19.899 1.00 93.19 198 ALA A N 1
ATOM 1664 C CA . ALA A 1 198 ? 23.706 -5.883 -19.249 1.00 93.19 198 ALA A CA 1
ATOM 1665 C C . ALA A 1 198 ? 24.048 -7.331 -19.659 1.00 93.19 198 ALA A C 1
ATOM 1667 O O . ALA A 1 198 ? 25.215 -7.660 -19.868 1.00 93.19 198 ALA A O 1
ATOM 1668 N N . GLU A 1 199 ? 23.044 -8.199 -19.830 1.00 96.44 199 GLU A N 1
ATOM 1669 C CA . GLU A 1 199 ? 23.243 -9.556 -20.357 1.00 96.44 199 GLU A CA 1
ATOM 1670 C C . GLU A 1 199 ? 23.732 -9.548 -21.814 1.00 96.44 199 GLU A C 1
ATOM 1672 O O . GLU A 1 199 ? 24.623 -10.323 -22.174 1.00 96.44 199 GLU A O 1
ATOM 1677 N N . HIS A 1 200 ? 23.177 -8.674 -22.658 1.00 96.12 200 HIS A N 1
ATOM 1678 C CA . HIS A 1 200 ? 23.625 -8.496 -24.039 1.00 96.12 200 HIS A CA 1
ATOM 1679 C C . HIS A 1 200 ? 25.069 -7.988 -24.114 1.00 96.12 200 HIS A C 1
ATOM 1681 O O . HIS A 1 200 ? 25.856 -8.533 -24.891 1.00 96.12 200 HIS A O 1
ATOM 1687 N N . ASP A 1 201 ? 25.430 -7.011 -23.283 1.00 94.44 201 ASP A N 1
ATOM 1688 C CA . ASP A 1 201 ? 26.788 -6.470 -23.208 1.00 94.44 201 ASP A CA 1
ATOM 1689 C C . ASP A 1 201 ? 27.779 -7.542 -22.725 1.00 94.44 201 ASP A C 1
ATOM 1691 O O . ASP A 1 201 ? 28.818 -7.751 -23.353 1.00 94.44 201 ASP A O 1
ATOM 1695 N N . SER A 1 202 ? 27.415 -8.327 -21.704 1.00 96.31 202 SER A N 1
ATOM 1696 C CA . SER A 1 202 ? 28.232 -9.453 -21.231 1.00 96.31 202 SER A CA 1
ATOM 1697 C C . SER A 1 202 ? 28.444 -10.521 -22.315 1.00 96.31 202 SER A C 1
ATOM 1699 O O . SER A 1 202 ? 29.562 -11.004 -22.516 1.00 96.31 202 SER A O 1
ATOM 1701 N N . ARG A 1 203 ? 27.402 -10.864 -23.088 1.00 97.75 203 ARG A N 1
ATOM 1702 C CA . ARG A 1 203 ? 27.534 -11.777 -24.241 1.00 97.75 203 ARG A CA 1
ATOM 1703 C C . ARG A 1 203 ? 28.433 -11.194 -25.332 1.00 97.75 203 ARG A C 1
ATOM 1705 O O . ARG A 1 203 ? 29.227 -11.929 -25.922 1.00 97.75 203 ARG A O 1
ATOM 1712 N N . ALA A 1 204 ? 28.333 -9.894 -25.604 1.00 95.62 204 ALA A N 1
ATOM 1713 C CA . ALA A 1 204 ? 29.188 -9.223 -26.576 1.00 95.62 204 ALA A CA 1
ATOM 1714 C C . ALA A 1 204 ? 30.666 -9.254 -26.147 1.00 95.62 204 ALA A C 1
ATOM 1716 O O . ALA A 1 204 ? 31.538 -9.519 -26.976 1.00 95.62 204 ALA A O 1
ATOM 1717 N N . GLU A 1 205 ? 30.958 -9.058 -24.861 1.00 96.69 205 GLU A N 1
ATOM 1718 C CA . GLU A 1 205 ? 32.310 -9.190 -24.306 1.00 96.69 205 GLU A CA 1
ATOM 1719 C C . GLU A 1 205 ? 32.854 -10.618 -24.423 1.00 96.69 205 GLU A C 1
ATOM 1721 O O . GLU A 1 205 ? 33.991 -10.807 -24.859 1.00 96.69 205 GLU A O 1
ATOM 1726 N N . GLN A 1 206 ? 32.037 -11.634 -24.128 1.00 97.56 206 GLN A N 1
ATOM 1727 C CA . GLN A 1 206 ? 32.425 -13.038 -24.306 1.00 97.56 206 GLN A CA 1
ATOM 1728 C C . GLN A 1 206 ? 32.769 -13.361 -25.767 1.00 97.56 206 GLN A C 1
ATOM 1730 O O . GLN A 1 206 ? 33.762 -14.042 -26.036 1.00 97.56 206 GLN A O 1
ATOM 1735 N N . LEU A 1 207 ? 31.987 -12.850 -26.724 1.00 97.88 207 LEU A N 1
ATOM 1736 C CA . LEU A 1 207 ? 32.262 -13.016 -28.153 1.00 97.88 207 LEU A CA 1
ATOM 1737 C C . LEU A 1 207 ? 33.549 -12.301 -28.578 1.00 97.88 207 LEU A C 1
ATOM 1739 O O . LEU A 1 207 ? 34.353 -12.890 -29.302 1.00 97.88 207 LEU A O 1
ATOM 1743 N N . ARG A 1 208 ? 33.788 -11.074 -28.096 1.00 97.25 208 ARG A N 1
ATOM 1744 C CA . ARG A 1 208 ? 35.048 -10.347 -28.336 1.00 97.25 208 ARG A CA 1
ATOM 1745 C C . ARG A 1 208 ? 36.248 -11.118 -27.789 1.00 97.25 208 ARG A C 1
ATOM 1747 O O . ARG A 1 208 ? 37.227 -11.293 -28.507 1.00 97.25 208 ARG A O 1
ATOM 1754 N N . ALA A 1 209 ? 36.152 -11.644 -26.568 1.00 96.56 209 ALA A N 1
ATOM 1755 C CA . ALA A 1 209 ? 37.206 -12.453 -25.961 1.00 96.56 209 ALA A CA 1
ATOM 1756 C C . ALA A 1 209 ? 37.462 -13.752 -26.745 1.00 96.56 209 ALA A C 1
ATOM 1758 O O . ALA A 1 209 ? 38.612 -14.148 -26.935 1.00 96.56 209 ALA A O 1
ATOM 1759 N N . LYS A 1 210 ? 36.405 -14.406 -27.246 1.00 98.06 210 LYS A N 1
ATOM 1760 C CA . LYS A 1 210 ? 36.526 -15.599 -28.095 1.00 98.06 210 LYS A CA 1
ATOM 1761 C C . LYS A 1 210 ? 37.237 -15.287 -29.413 1.00 98.06 210 LYS A C 1
ATOM 1763 O O . LYS A 1 210 ? 38.166 -16.005 -29.770 1.00 98.06 210 LYS A O 1
ATOM 1768 N N . LEU A 1 211 ? 36.847 -14.210 -30.098 1.00 97.62 211 LEU A N 1
ATOM 1769 C CA . LEU A 1 211 ? 37.511 -13.761 -31.326 1.00 97.62 211 LEU A CA 1
ATOM 1770 C C . LEU A 1 211 ? 38.982 -13.423 -31.073 1.00 97.62 211 LEU A C 1
ATOM 1772 O O . LEU A 1 211 ? 39.845 -13.829 -31.842 1.00 97.62 211 LEU A O 1
ATOM 1776 N N . GLN A 1 212 ? 39.286 -12.742 -29.967 1.00 97.19 212 GLN A N 1
ATOM 1777 C CA . GLN A 1 212 ? 40.661 -12.408 -29.603 1.00 97.19 212 GLN A CA 1
ATOM 1778 C C . GLN A 1 212 ? 41.525 -13.659 -29.379 1.00 97.19 212 GLN A C 1
ATOM 1780 O O . GLN A 1 212 ? 42.676 -13.682 -29.808 1.00 97.19 212 GLN A O 1
ATOM 1785 N N . ARG A 1 213 ? 40.975 -14.722 -28.771 1.00 97.12 213 ARG A N 1
ATOM 1786 C CA . ARG A 1 213 ? 41.668 -16.019 -28.651 1.00 97.12 213 ARG A CA 1
ATOM 1787 C C . ARG A 1 213 ? 41.911 -16.669 -30.011 1.00 97.12 213 ARG A C 1
ATOM 1789 O O . ARG A 1 213 ? 43.021 -17.121 -30.257 1.00 97.12 213 ARG A O 1
ATOM 1796 N N . GLN A 1 214 ? 40.917 -16.657 -30.900 1.00 97.12 214 GLN A N 1
ATOM 1797 C CA . GLN A 1 214 ? 41.072 -17.192 -32.258 1.00 97.12 214 GLN A CA 1
ATOM 1798 C C . GLN A 1 214 ? 42.156 -16.444 -33.048 1.00 97.12 214 GLN A C 1
ATOM 1800 O O . GLN A 1 214 ? 42.959 -17.077 -33.725 1.00 97.12 214 GLN A O 1
ATOM 1805 N N . PHE A 1 215 ? 42.233 -15.116 -32.921 1.00 96.94 215 PHE A N 1
ATOM 1806 C CA . PHE A 1 215 ? 43.319 -14.333 -33.520 1.00 96.94 215 PHE A CA 1
ATOM 1807 C C . PHE A 1 215 ? 44.692 -14.710 -32.951 1.00 96.94 215 PHE A C 1
ATOM 1809 O O . PHE A 1 215 ? 45.630 -14.910 -33.715 1.00 96.94 215 PHE A O 1
ATOM 1816 N N . GLN A 1 216 ? 44.810 -14.877 -31.630 1.00 95.38 216 GLN A N 1
ATOM 1817 C CA . GLN A 1 216 ? 46.066 -15.306 -31.003 1.00 95.38 216 GLN A CA 1
ATOM 1818 C C . GLN A 1 216 ? 46.490 -16.722 -31.424 1.00 95.38 216 GLN A C 1
ATOM 1820 O O . GLN A 1 216 ? 47.682 -16.987 -31.566 1.00 95.38 216 GLN A O 1
ATOM 1825 N N . GLU A 1 217 ? 45.540 -17.639 -31.615 1.00 95.12 217 GLU A N 1
ATOM 1826 C CA . GLU A 1 217 ? 45.810 -18.980 -32.145 1.00 95.12 217 GLU A CA 1
ATOM 1827 C C . GLU A 1 217 ? 46.297 -18.920 -33.596 1.00 95.12 217 GLU A C 1
ATOM 1829 O O . GLU A 1 217 ? 47.299 -19.556 -33.925 1.00 95.12 217 GLU A O 1
ATOM 1834 N N . LEU A 1 218 ? 45.659 -18.102 -34.441 1.00 94.12 218 LEU A N 1
ATOM 1835 C CA . LEU A 1 218 ? 46.094 -17.888 -35.821 1.00 94.12 218 LEU A CA 1
ATOM 1836 C C . LEU A 1 218 ? 47.513 -17.308 -35.883 1.00 94.12 218 LEU A C 1
ATOM 1838 O O . LEU A 1 218 ? 48.355 -17.865 -36.586 1.00 94.12 218 LEU A O 1
ATOM 1842 N N . ASP A 1 219 ? 47.825 -16.279 -35.093 1.00 91.06 219 ASP A N 1
ATOM 1843 C CA . ASP A 1 219 ? 49.175 -15.696 -35.032 1.00 91.06 219 ASP A CA 1
ATOM 1844 C C . ASP A 1 219 ? 50.238 -16.720 -34.593 1.00 91.06 219 ASP A C 1
ATOM 1846 O O . ASP A 1 219 ? 51.356 -16.730 -35.115 1.00 91.06 219 ASP A O 1
ATOM 1850 N N . ARG A 1 220 ? 49.895 -17.631 -33.668 1.00 88.81 220 ARG A N 1
ATOM 1851 C CA . ARG A 1 220 ? 50.783 -18.734 -33.256 1.00 88.81 220 ARG A CA 1
ATOM 1852 C C . ARG A 1 220 ? 51.016 -19.744 -34.377 1.00 88.81 220 ARG A C 1
ATOM 1854 O O . ARG A 1 220 ? 52.149 -20.163 -34.585 1.00 88.81 220 ARG A O 1
ATOM 1861 N N . THR A 1 221 ? 49.974 -20.124 -35.115 1.00 88.94 221 THR A N 1
ATOM 1862 C CA . THR A 1 221 ? 50.128 -21.038 -36.263 1.00 88.94 221 THR A CA 1
ATOM 1863 C C . THR A 1 221 ? 50.945 -20.407 -37.392 1.00 88.94 221 THR A C 1
ATOM 1865 O O . THR A 1 221 ? 51.827 -21.053 -37.948 1.00 88.94 221 THR A O 1
ATOM 1868 N N . TRP A 1 222 ? 50.746 -19.114 -37.661 1.00 81.50 222 TRP A N 1
ATOM 1869 C CA . TRP A 1 222 ? 51.491 -18.382 -38.688 1.00 81.50 222 TRP A CA 1
ATOM 1870 C C . TRP A 1 222 ? 52.974 -18.188 -38.357 1.00 81.50 222 TRP A C 1
ATOM 1872 O O . TRP A 1 222 ? 53.798 -18.077 -39.264 1.00 81.50 222 TRP A O 1
ATOM 1882 N N . THR A 1 223 ? 53.334 -18.134 -37.074 1.00 75.44 223 THR A N 1
ATOM 1883 C CA . THR A 1 223 ? 54.730 -17.973 -36.643 1.00 75.44 223 THR A CA 1
ATOM 1884 C C . THR A 1 223 ? 55.514 -19.285 -36.633 1.00 75.44 223 THR A C 1
ATOM 1886 O O . THR A 1 223 ? 56.734 -19.238 -36.770 1.00 75.44 223 THR A O 1
ATOM 1889 N N . LEU A 1 224 ? 54.847 -20.441 -36.528 1.00 73.69 224 LEU A N 1
ATOM 1890 C CA . LEU A 1 224 ? 55.502 -21.755 -36.470 1.00 73.69 224 LEU A CA 1
ATOM 1891 C C . LEU A 1 224 ? 55.829 -22.351 -37.851 1.00 73.69 224 LEU A C 1
ATOM 1893 O O . LEU A 1 224 ? 56.824 -23.058 -37.965 1.00 73.69 224 LEU A O 1
ATOM 1897 N N . ASP A 1 225 ? 55.069 -22.012 -38.897 1.00 64.56 225 ASP A N 1
ATOM 1898 C CA . ASP A 1 225 ? 55.257 -22.558 -40.256 1.00 64.56 225 ASP A CA 1
ATOM 1899 C C . ASP A 1 225 ? 56.007 -21.627 -41.218 1.00 64.56 225 ASP A C 1
ATOM 1901 O O . ASP A 1 225 ? 56.078 -21.890 -42.420 1.00 64.56 225 ASP A O 1
ATOM 1905 N N . ARG A 1 226 ? 56.598 -20.530 -40.731 1.00 55.38 226 ARG A N 1
ATOM 1906 C CA . ARG A 1 226 ? 57.479 -19.712 -41.568 1.00 55.38 226 ARG A CA 1
ATOM 1907 C C . ARG A 1 226 ? 58.880 -20.335 -41.528 1.00 55.38 226 ARG A C 1
ATOM 1909 O O . ARG A 1 226 ? 59.577 -20.125 -40.533 1.00 55.38 226 ARG A O 1
ATOM 1916 N N . PRO A 1 227 ? 59.320 -21.097 -42.555 1.00 63.53 227 PRO A N 1
ATOM 1917 C CA . PRO A 1 227 ? 60.681 -21.608 -42.574 1.00 63.53 227 PRO A CA 1
ATOM 1918 C C . PRO A 1 227 ? 61.639 -20.419 -42.435 1.00 63.53 227 PRO A C 1
ATOM 1920 O O . PRO A 1 227 ? 61.392 -19.371 -43.050 1.00 63.53 227 PRO A O 1
ATOM 1923 N N . PRO A 1 228 ? 62.705 -20.537 -41.623 1.00 61.56 228 PRO A N 1
ATOM 1924 C CA . PRO A 1 228 ? 63.741 -19.526 -41.596 1.00 61.56 228 PRO A CA 1
ATOM 1925 C C . PRO A 1 228 ? 64.228 -19.367 -43.033 1.00 61.56 228 PRO A C 1
ATOM 1927 O O . PRO A 1 228 ? 64.711 -20.322 -43.639 1.00 61.56 228 PRO A O 1
ATOM 1930 N N . LEU A 1 229 ? 64.027 -18.180 -43.605 1.00 58.50 229 LEU A N 1
ATOM 1931 C CA . LEU A 1 229 ? 64.657 -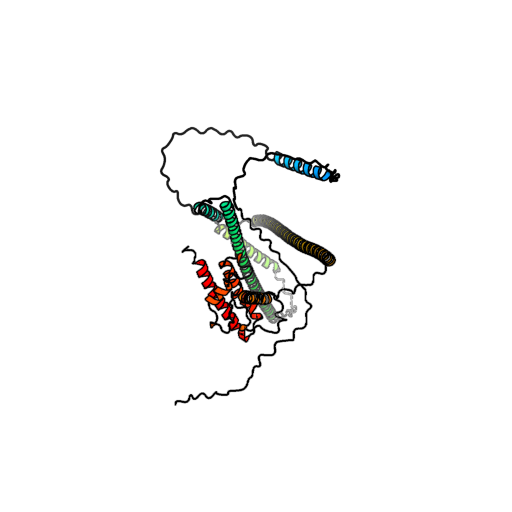17.818 -44.864 1.00 58.50 229 LEU A CA 1
ATOM 1932 C C . LEU A 1 229 ? 66.160 -17.828 -44.597 1.00 58.50 229 LEU A C 1
ATOM 1934 O O . LEU A 1 229 ? 66.710 -16.882 -44.035 1.00 58.50 229 LEU A O 1
ATOM 1938 N N . ASP A 1 230 ? 66.788 -18.950 -44.931 1.00 51.88 230 ASP A N 1
ATOM 1939 C CA . ASP A 1 230 ? 68.221 -19.147 -44.855 1.00 51.88 230 ASP A CA 1
ATOM 1940 C C . ASP A 1 230 ? 68.878 -18.262 -45.920 1.00 51.88 230 ASP A C 1
ATOM 1942 O O . ASP A 1 230 ? 69.020 -18.626 -47.087 1.00 51.88 230 ASP A O 1
ATOM 1946 N N . PHE A 1 231 ? 69.245 -17.044 -45.521 1.00 55.03 231 PHE A N 1
ATOM 1947 C CA . PHE A 1 231 ? 70.067 -16.124 -46.311 1.00 55.03 231 PHE A CA 1
ATOM 1948 C C . PHE A 1 231 ? 71.561 -16.514 -46.265 1.00 55.03 231 PHE A C 1
ATOM 1950 O O . PHE A 1 231 ? 72.446 -15.659 -46.311 1.00 55.03 231 PHE A O 1
ATOM 1957 N N . GLY A 1 232 ? 71.865 -17.810 -46.168 1.00 53.59 232 GLY A N 1
ATOM 1958 C CA . GLY A 1 232 ? 73.206 -18.371 -46.077 1.00 53.59 232 GLY A CA 1
ATOM 1959 C C . GLY A 1 232 ? 73.704 -18.990 -47.380 1.00 53.59 232 GLY A C 1
ATOM 1960 O O . GLY A 1 232 ? 73.929 -20.192 -47.447 1.00 53.59 232 GLY A O 1
ATOM 1961 N N . SER A 1 233 ? 73.935 -18.189 -48.423 1.00 45.19 233 SER A N 1
ATOM 1962 C CA . SER A 1 233 ? 74.836 -18.562 -49.528 1.00 45.19 233 SER A CA 1
ATOM 1963 C C . SER A 1 233 ? 75.351 -17.316 -50.242 1.00 45.19 233 SER A C 1
ATOM 1965 O O . SER A 1 233 ? 74.728 -16.790 -51.160 1.00 45.19 233 SER A O 1
ATOM 1967 N N . THR A 1 234 ? 76.525 -16.844 -49.826 1.00 58.31 234 THR A N 1
ATOM 1968 C CA . THR A 1 234 ? 77.382 -15.972 -50.631 1.00 58.31 234 THR A CA 1
ATOM 1969 C C . THR A 1 234 ? 78.045 -16.813 -51.733 1.00 58.31 234 THR A C 1
ATOM 1971 O O . THR A 1 234 ? 78.822 -17.718 -51.421 1.00 58.31 234 THR A O 1
ATOM 1974 N N . PRO A 1 235 ? 77.799 -16.555 -53.033 1.00 45.53 235 PRO A N 1
ATOM 1975 C CA . PRO A 1 235 ? 78.558 -17.214 -54.082 1.00 45.53 235 PRO A CA 1
ATOM 1976 C C . PRO A 1 235 ? 79.957 -16.593 -54.199 1.00 45.53 235 PRO A C 1
ATOM 1978 O O . PRO A 1 235 ? 80.138 -15.373 -54.238 1.00 45.53 235 PRO A O 1
ATOM 1981 N N . LYS A 1 236 ? 80.964 -17.472 -54.246 1.00 48.72 236 LYS A N 1
ATOM 1982 C CA . LYS A 1 236 ? 82.381 -17.159 -54.468 1.00 48.72 236 LYS A CA 1
ATOM 1983 C C . LYS A 1 236 ? 82.594 -16.349 -55.755 1.00 48.72 236 LYS A C 1
ATOM 1985 O O . LYS A 1 236 ? 82.086 -16.694 -56.816 1.00 48.72 236 LYS A O 1
ATOM 1990 N N . ARG A 1 237 ? 83.471 -15.343 -55.648 1.00 56.56 237 ARG A N 1
ATOM 1991 C CA . ARG A 1 237 ? 84.178 -14.658 -56.746 1.00 56.56 237 ARG A CA 1
ATOM 1992 C C . ARG A 1 237 ? 84.726 -15.646 -57.789 1.00 56.56 237 ARG A C 1
ATOM 1994 O O . ARG A 1 237 ? 85.579 -16.446 -57.420 1.00 56.56 237 ARG A O 1
ATOM 2001 N N . GLN A 1 238 ? 84.367 -15.460 -59.063 1.00 44.38 238 GLN A N 1
ATOM 2002 C CA . GLN A 1 238 ? 85.182 -15.655 -60.284 1.00 44.38 238 GLN A CA 1
ATOM 2003 C C . GLN A 1 238 ? 84.504 -14.930 -61.477 1.00 44.38 238 GLN A C 1
ATOM 2005 O O . GLN A 1 238 ? 83.367 -14.489 -61.340 1.00 44.38 238 GLN A O 1
ATOM 2010 N N . PRO A 1 239 ? 85.162 -14.801 -62.643 1.00 50.44 239 PRO A N 1
ATOM 2011 C CA . PRO A 1 239 ? 86.223 -13.863 -62.974 1.00 50.44 239 PRO A CA 1
ATOM 2012 C C . PRO A 1 239 ? 85.704 -12.696 -63.839 1.00 50.44 239 PRO A C 1
ATOM 2014 O O . PRO A 1 239 ? 84.580 -12.689 -64.332 1.00 50.44 239 PRO A O 1
ATOM 2017 N 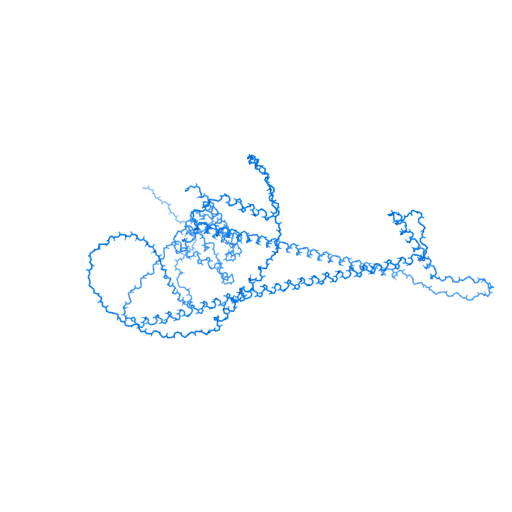N . ARG A 1 240 ? 86.565 -11.689 -64.017 1.00 51.38 240 ARG A N 1
ATOM 2018 C CA . ARG A 1 240 ? 86.352 -10.503 -64.857 1.00 51.38 240 ARG A CA 1
ATOM 2019 C C . ARG A 1 240 ? 85.793 -10.878 -66.239 1.00 51.38 240 ARG A C 1
ATOM 2021 O O . ARG A 1 240 ? 86.539 -11.361 -67.082 1.00 51.38 240 ARG A O 1
ATOM 2028 N N . TYR A 1 241 ? 84.525 -10.561 -66.476 1.00 46.38 241 TYR A N 1
ATOM 2029 C CA . TYR A 1 241 ? 83.972 -10.377 -67.812 1.00 46.38 241 TYR A CA 1
ATOM 2030 C C . TYR A 1 241 ? 83.407 -8.963 -67.929 1.00 46.38 241 TYR A C 1
ATOM 2032 O O . TYR A 1 241 ? 82.873 -8.383 -66.985 1.00 46.38 241 TYR A O 1
ATOM 2040 N N . SER A 1 242 ? 83.661 -8.396 -69.096 1.00 47.94 242 SER A N 1
ATOM 2041 C CA . SER A 1 242 ? 83.456 -7.023 -69.532 1.00 47.94 242 SER A CA 1
ATOM 2042 C C . SER A 1 242 ? 82.108 -6.435 -69.108 1.00 47.94 242 SER A C 1
ATOM 2044 O O . SER A 1 242 ? 81.069 -7.061 -69.287 1.00 47.94 242 SER A O 1
ATOM 2046 N N . LYS A 1 243 ? 82.157 -5.198 -68.591 1.00 50.84 243 LYS A N 1
ATOM 2047 C CA . LYS A 1 243 ? 81.025 -4.348 -68.183 1.00 50.84 243 LYS A CA 1
ATOM 2048 C C . LYS A 1 243 ? 79.795 -4.502 -69.100 1.00 50.84 243 LYS A C 1
ATOM 2050 O O . LYS A 1 243 ? 79.822 -3.971 -70.213 1.00 50.84 243 LYS A O 1
ATOM 2055 N N . PRO A 1 244 ? 78.688 -5.098 -68.625 1.00 48.34 244 PRO A N 1
ATOM 2056 C CA . PRO A 1 244 ? 77.377 -4.826 -69.171 1.00 48.34 244 PRO A CA 1
ATOM 2057 C C . PRO A 1 244 ? 76.849 -3.527 -68.551 1.00 48.34 244 PRO A C 1
ATOM 2059 O O . PRO A 1 244 ? 77.019 -3.232 -67.369 1.00 48.34 244 PRO A O 1
ATOM 2062 N N . ARG A 1 245 ? 76.249 -2.723 -69.417 1.00 51.38 245 ARG A N 1
ATOM 2063 C CA . ARG A 1 245 ? 75.601 -1.436 -69.172 1.00 51.38 245 ARG A CA 1
ATOM 2064 C C . ARG A 1 245 ? 74.744 -1.473 -67.893 1.00 51.38 245 ARG A C 1
ATOM 2066 O O . ARG A 1 245 ? 73.821 -2.273 -67.796 1.00 51.38 245 ARG A O 1
ATOM 2073 N N . THR A 1 246 ? 75.055 -0.600 -66.936 1.00 49.88 246 THR A N 1
ATOM 2074 C CA . THR A 1 246 ? 74.318 -0.382 -65.682 1.00 49.88 246 THR A CA 1
ATOM 2075 C C . THR A 1 246 ? 72.827 -0.157 -65.950 1.00 49.88 246 THR A C 1
ATOM 2077 O O . THR A 1 246 ? 72.441 0.912 -66.427 1.00 49.88 246 THR A O 1
ATOM 2080 N N . LEU A 1 247 ? 71.992 -1.153 -65.650 1.00 52.00 247 LEU A N 1
ATOM 2081 C CA . LEU A 1 247 ? 70.551 -0.978 -65.489 1.00 52.00 247 LEU A CA 1
ATOM 2082 C C . LEU A 1 247 ? 70.314 -0.521 -64.049 1.00 52.00 247 LEU A C 1
ATOM 2084 O O . LEU A 1 247 ? 70.686 -1.208 -63.102 1.00 52.00 247 LEU A O 1
ATOM 2088 N N . ALA A 1 248 ? 69.781 0.690 -63.917 1.00 52.66 248 ALA A N 1
ATOM 2089 C CA . ALA A 1 248 ? 69.547 1.374 -62.658 1.00 52.66 248 ALA A CA 1
ATOM 2090 C C . ALA A 1 248 ? 68.633 0.563 -61.726 1.00 52.66 248 ALA A C 1
ATOM 2092 O O . ALA A 1 248 ? 67.562 0.114 -62.132 1.00 52.66 248 ALA A O 1
ATOM 2093 N N . GLU A 1 249 ? 69.050 0.426 -60.469 1.00 52.62 249 GLU A N 1
ATOM 2094 C CA . GLU A 1 249 ? 68.236 -0.085 -59.370 1.00 52.62 249 GLU A CA 1
ATOM 2095 C C . GLU A 1 249 ? 66.961 0.764 -59.240 1.00 52.62 249 GLU A C 1
ATOM 2097 O O . GLU A 1 249 ? 66.992 1.936 -58.856 1.00 52.62 249 GLU A O 1
ATOM 2102 N N . VAL A 1 250 ? 65.813 0.189 -59.603 1.00 57.38 250 VAL A N 1
ATOM 2103 C CA . VAL A 1 250 ? 64.505 0.812 -59.383 1.00 57.38 250 VAL A CA 1
ATOM 2104 C C . VAL A 1 250 ? 64.081 0.489 -57.954 1.00 57.38 250 VAL A C 1
ATOM 2106 O O . VAL A 1 250 ? 63.717 -0.639 -57.638 1.00 57.38 250 VAL A O 1
ATOM 2109 N N . SER A 1 251 ? 64.173 1.494 -57.085 1.00 55.66 251 SER A N 1
ATOM 2110 C CA . SER A 1 251 ? 63.840 1.401 -55.662 1.00 55.66 251 SER A CA 1
ATOM 2111 C C . SER A 1 251 ? 62.376 0.954 -55.436 1.00 55.66 251 SER A C 1
ATOM 2113 O O . SER A 1 251 ? 61.474 1.542 -56.044 1.00 55.66 251 SER A O 1
ATOM 2115 N N . PRO A 1 252 ? 62.098 -0.035 -54.559 1.00 59.50 252 PRO A N 1
ATOM 2116 C CA . PRO A 1 252 ? 60.756 -0.596 -54.315 1.00 59.50 252 PRO A CA 1
ATOM 2117 C C . PRO A 1 252 ? 59.744 0.404 -53.723 1.00 59.50 252 PRO A C 1
ATOM 2119 O O . PRO A 1 252 ? 58.533 0.175 -53.749 1.00 59.50 252 PRO A O 1
ATOM 2122 N N . THR A 1 253 ? 60.208 1.556 -53.238 1.00 59.72 253 THR A N 1
ATOM 2123 C CA . THR A 1 253 ? 59.344 2.681 -52.854 1.00 59.72 253 THR A CA 1
ATOM 2124 C C . THR A 1 253 ? 58.628 3.299 -54.056 1.00 59.72 253 THR A C 1
ATOM 2126 O O . THR A 1 253 ? 57.470 3.700 -53.951 1.00 59.72 253 THR A O 1
ATOM 2129 N N . ARG A 1 254 ? 59.260 3.292 -55.237 1.00 64.25 254 ARG A N 1
ATOM 2130 C CA . ARG A 1 254 ? 58.703 3.886 -56.461 1.00 64.25 254 ARG A CA 1
ATOM 2131 C C . ARG A 1 254 ? 57.516 3.088 -57.007 1.00 64.25 254 ARG A C 1
ATOM 2133 O O . ARG A 1 254 ? 56.602 3.672 -57.581 1.00 64.25 254 ARG A O 1
ATOM 2140 N N . THR A 1 255 ? 57.501 1.774 -56.786 1.00 72.00 255 THR A N 1
ATOM 2141 C CA . THR A 1 255 ? 56.390 0.889 -57.169 1.00 72.00 255 THR A CA 1
ATOM 2142 C C . THR A 1 255 ? 55.175 1.033 -56.251 1.00 72.00 255 THR A C 1
ATOM 2144 O O . THR A 1 255 ? 54.051 1.041 -56.748 1.00 72.00 255 THR A O 1
ATOM 2147 N N . LEU A 1 256 ? 55.366 1.233 -54.940 1.00 76.62 256 LEU A N 1
ATOM 2148 C CA . LEU A 1 256 ? 54.253 1.476 -54.009 1.00 76.62 256 LEU A CA 1
ATOM 2149 C C . LEU A 1 256 ? 53.604 2.846 -54.234 1.00 76.62 256 LEU A C 1
ATOM 2151 O O . LEU A 1 256 ? 52.381 2.953 -54.240 1.00 76.62 256 LEU A O 1
ATOM 2155 N N . GLU A 1 257 ? 54.399 3.884 -54.497 1.00 76.06 257 GLU A N 1
ATOM 2156 C CA . GLU A 1 257 ? 53.860 5.200 -54.860 1.00 76.06 257 GLU A CA 1
ATOM 2157 C C . GLU A 1 257 ? 53.085 5.165 -56.182 1.00 76.06 257 GLU A C 1
ATOM 2159 O O . GLU A 1 257 ? 52.060 5.833 -56.317 1.00 76.06 257 GLU A O 1
ATOM 2164 N N . GLN A 1 258 ? 53.538 4.377 -57.161 1.00 79.50 258 GLN A N 1
ATOM 2165 C CA . GLN A 1 258 ? 52.802 4.179 -58.410 1.00 79.50 258 GLN A CA 1
ATOM 2166 C C . GLN A 1 258 ? 51.474 3.455 -58.174 1.00 79.50 258 GLN A C 1
ATOM 2168 O O . GLN A 1 258 ? 50.452 3.901 -58.690 1.00 79.50 258 GLN A O 1
ATOM 2173 N N . GLN A 1 259 ? 51.455 2.409 -57.345 1.00 82.38 259 GLN A N 1
ATOM 2174 C CA . GLN A 1 259 ? 50.217 1.713 -56.981 1.00 82.38 259 GLN A CA 1
ATOM 2175 C C . GLN A 1 259 ? 49.251 2.626 -56.213 1.00 82.38 259 GLN A C 1
ATOM 2177 O O . GLN A 1 259 ? 48.068 2.678 -56.544 1.00 82.38 259 GLN A O 1
ATOM 2182 N N . ALA A 1 260 ? 49.745 3.423 -55.261 1.00 80.31 260 ALA A N 1
ATOM 2183 C CA . ALA A 1 260 ? 48.929 4.401 -54.540 1.00 80.31 260 ALA A CA 1
ATOM 2184 C C . ALA A 1 260 ? 48.332 5.464 -55.481 1.00 80.31 260 ALA A C 1
ATOM 2186 O O . ALA A 1 260 ? 47.170 5.839 -55.326 1.00 80.31 260 ALA A O 1
ATOM 2187 N N . ARG A 1 261 ? 49.086 5.907 -56.500 1.00 81.50 261 ARG A N 1
ATOM 2188 C CA . ARG A 1 261 ? 48.588 6.844 -57.522 1.00 81.50 261 ARG A CA 1
ATOM 2189 C C . ARG A 1 261 ? 47.477 6.241 -58.378 1.00 81.50 261 ARG A C 1
ATOM 2191 O O . ARG A 1 261 ? 46.528 6.955 -58.685 1.00 81.50 261 ARG A O 1
ATOM 2198 N N . VAL A 1 262 ? 47.575 4.959 -58.734 1.00 82.94 262 VAL A N 1
ATOM 2199 C CA . VAL A 1 262 ? 46.521 4.259 -59.489 1.00 82.94 262 VAL A CA 1
ATOM 2200 C C . VAL A 1 262 ? 45.251 4.140 -58.645 1.00 82.94 262 VAL A C 1
ATOM 2202 O O . VAL A 1 262 ? 44.183 4.533 -59.102 1.00 82.94 262 VAL A O 1
ATOM 2205 N N . VAL A 1 263 ? 45.366 3.724 -57.379 1.00 83.19 263 VAL A N 1
ATOM 2206 C CA . VAL A 1 263 ? 44.212 3.617 -56.465 1.00 83.19 263 VAL A CA 1
ATOM 2207 C C . VAL A 1 263 ? 43.547 4.979 -56.230 1.00 83.19 263 VAL A C 1
ATOM 2209 O O . VAL A 1 263 ? 42.321 5.077 -56.226 1.00 83.19 263 VAL A O 1
ATOM 2212 N N . GLN A 1 264 ? 44.332 6.051 -56.084 1.00 80.25 264 GLN A N 1
ATOM 2213 C CA . GLN A 1 264 ? 43.793 7.410 -55.972 1.00 80.25 264 GLN A CA 1
ATOM 2214 C C . GLN A 1 264 ? 43.080 7.867 -57.252 1.00 80.25 264 GLN A C 1
ATOM 2216 O O . GLN A 1 264 ? 42.026 8.495 -57.165 1.00 80.25 264 GLN A O 1
ATOM 2221 N N . GLN A 1 265 ? 43.614 7.542 -58.435 1.00 81.62 265 GLN A N 1
ATOM 2222 C CA . GLN A 1 265 ? 42.965 7.867 -59.710 1.00 81.62 265 GLN A CA 1
ATOM 2223 C C . GLN A 1 265 ? 41.641 7.119 -59.883 1.00 81.62 265 GLN A C 1
ATOM 2225 O O . GLN A 1 265 ? 40.647 7.734 -60.263 1.00 81.62 265 GLN A O 1
ATOM 2230 N N . GLU A 1 266 ? 41.597 5.830 -59.550 1.00 84.56 266 GLU A N 1
ATOM 2231 C CA . GLU A 1 266 ? 40.361 5.043 -59.601 1.00 84.56 266 GLU A CA 1
ATOM 2232 C C . GLU A 1 266 ? 39.315 5.550 -58.597 1.00 84.56 266 GLU A C 1
ATOM 2234 O O . GLU A 1 266 ? 38.131 5.650 -58.925 1.00 84.56 266 GLU A O 1
ATOM 2239 N N . ALA A 1 267 ? 39.732 5.923 -57.383 1.00 80.75 267 ALA A N 1
ATOM 2240 C CA . ALA A 1 267 ? 38.837 6.510 -56.389 1.00 80.75 267 ALA A CA 1
ATOM 2241 C C . ALA A 1 267 ? 38.259 7.855 -56.866 1.00 80.75 267 ALA A C 1
ATOM 2243 O O . ALA A 1 267 ? 37.051 8.074 -56.757 1.00 80.75 267 ALA A O 1
ATOM 2244 N N . ALA A 1 268 ? 39.091 8.721 -57.455 1.00 80.81 268 ALA A N 1
ATOM 2245 C CA . ALA A 1 268 ? 38.649 9.990 -58.031 1.00 80.81 268 ALA A CA 1
ATOM 2246 C C . ALA A 1 268 ? 37.663 9.780 -59.195 1.00 80.81 268 ALA A C 1
ATOM 2248 O O . ALA A 1 268 ? 36.632 10.451 -59.250 1.00 80.81 268 ALA A O 1
ATOM 2249 N N . GLN A 1 269 ? 37.919 8.799 -60.068 1.00 85.38 269 GLN A N 1
ATOM 2250 C CA . GLN A 1 269 ? 37.007 8.431 -61.156 1.00 85.38 269 GLN A CA 1
ATOM 2251 C C . GLN A 1 269 ? 35.657 7.934 -60.632 1.00 85.38 269 GLN A C 1
ATOM 2253 O O . GLN A 1 269 ? 34.618 8.365 -61.126 1.00 85.38 269 GLN A O 1
ATOM 2258 N N . ARG A 1 270 ? 35.641 7.086 -59.595 1.00 87.12 270 ARG A N 1
ATOM 2259 C CA . ARG A 1 270 ? 34.389 6.599 -58.989 1.00 87.12 270 ARG A CA 1
ATOM 2260 C C . ARG A 1 270 ? 33.577 7.723 -58.353 1.00 87.12 270 ARG A C 1
ATOM 2262 O O . ARG A 1 270 ? 32.359 7.747 -58.499 1.00 87.12 270 ARG A O 1
ATOM 2269 N N . VAL A 1 271 ? 34.234 8.658 -57.665 1.00 82.38 271 VAL A N 1
ATOM 2270 C CA . VAL A 1 271 ? 33.560 9.824 -57.074 1.00 82.38 271 VAL A CA 1
ATOM 2271 C C . VAL A 1 271 ? 33.004 10.745 -58.162 1.00 82.38 271 VAL A C 1
ATOM 2273 O O . VAL A 1 271 ? 31.874 11.210 -58.027 1.00 82.38 271 VAL A O 1
ATOM 2276 N N . HIS A 1 272 ? 33.754 10.983 -59.244 1.00 84.56 272 HIS A N 1
ATOM 2277 C CA . HIS A 1 272 ? 33.289 11.770 -60.394 1.00 84.56 272 HIS A CA 1
ATOM 2278 C C . HIS A 1 272 ? 32.074 11.119 -61.061 1.00 84.56 272 HIS A C 1
ATOM 2280 O O . HIS A 1 272 ? 31.044 11.770 -61.229 1.00 84.56 272 HIS A O 1
ATOM 2286 N N . GLN A 1 273 ? 32.145 9.813 -61.323 1.00 86.81 273 GLN A N 1
ATOM 2287 C CA . GLN A 1 273 ? 31.040 9.050 -61.899 1.00 86.81 273 GLN A CA 1
ATOM 2288 C C . GLN A 1 273 ? 29.792 9.096 -61.006 1.00 86.81 273 GLN A C 1
ATOM 2290 O O . GLN A 1 273 ? 28.711 9.427 -61.476 1.00 86.81 273 GLN A O 1
ATOM 2295 N N . ALA A 1 274 ? 29.943 8.908 -59.691 1.00 87.94 274 ALA A N 1
ATOM 2296 C CA . ALA A 1 274 ? 28.829 8.983 -58.745 1.00 87.94 274 ALA A CA 1
ATOM 2297 C C . ALA A 1 274 ? 28.184 10.382 -58.644 1.00 87.94 274 ALA A C 1
ATOM 2299 O O . ALA A 1 274 ? 27.083 10.521 -58.107 1.00 87.94 274 ALA A O 1
ATOM 2300 N N . ARG A 1 275 ? 28.863 11.446 -59.092 1.00 84.88 275 ARG A N 1
ATOM 2301 C CA . ARG A 1 275 ? 28.283 12.796 -59.199 1.00 84.88 275 ARG A CA 1
ATOM 2302 C C . ARG A 1 275 ? 27.521 12.983 -60.506 1.00 84.88 275 ARG A C 1
ATOM 2304 O O . ARG A 1 275 ? 26.460 13.601 -60.478 1.00 84.88 275 ARG A O 1
ATOM 2311 N N . ILE A 1 276 ? 28.017 12.408 -61.603 1.00 86.88 276 ILE A N 1
ATOM 2312 C CA . ILE A 1 276 ? 27.278 12.324 -62.870 1.00 86.88 276 ILE A CA 1
ATOM 2313 C C . ILE A 1 276 ? 25.974 11.544 -62.651 1.00 86.88 276 ILE A C 1
ATOM 2315 O O . ILE A 1 276 ? 24.902 12.042 -62.981 1.00 86.88 276 ILE A O 1
ATOM 2319 N N . ASP A 1 277 ? 26.040 10.391 -61.982 1.00 89.31 277 ASP A N 1
ATOM 2320 C CA . ASP A 1 277 ? 24.871 9.540 -61.722 1.00 89.31 277 ASP A CA 1
ATOM 2321 C C . ASP A 1 277 ? 23.824 10.226 -60.821 1.00 89.31 277 ASP A C 1
ATOM 2323 O O . ASP A 1 277 ? 22.625 9.973 -60.939 1.00 89.31 277 ASP A O 1
ATOM 2327 N N . ARG A 1 278 ? 24.258 11.132 -59.930 1.00 88.69 278 ARG A N 1
ATOM 2328 C CA . ARG A 1 278 ? 23.372 11.966 -59.092 1.00 88.69 278 ARG A CA 1
ATOM 2329 C C . ARG A 1 278 ? 22.845 13.219 -59.802 1.00 88.69 278 ARG A C 1
ATOM 2331 O O . ARG A 1 278 ? 22.072 13.962 -59.202 1.00 88.69 278 ARG A O 1
ATOM 2338 N N . GLY A 1 279 ? 23.254 13.465 -61.048 1.00 89.50 279 GLY A N 1
ATOM 2339 C CA . GLY A 1 279 ? 22.882 14.651 -61.822 1.00 89.50 279 GLY A CA 1
ATOM 2340 C C . GLY A 1 279 ? 23.546 15.948 -61.345 1.00 89.50 279 GLY A C 1
ATOM 2341 O O . GLY A 1 279 ? 23.109 17.030 -61.724 1.00 89.50 279 GLY A O 1
ATOM 2342 N N . GLU A 1 280 ? 24.589 15.865 -60.512 1.00 86.62 280 GLU A N 1
ATOM 2343 C CA . GLU A 1 280 ? 25.340 17.037 -60.035 1.00 86.62 280 GLU A CA 1
ATOM 2344 C C . GLU A 1 280 ? 26.303 17.585 -61.101 1.00 86.62 280 GLU A C 1
ATOM 2346 O O . GLU A 1 280 ? 26.737 18.734 -61.010 1.00 86.62 280 GLU A O 1
ATOM 2351 N N . LEU A 1 281 ? 26.670 16.761 -62.088 1.00 85.88 281 LEU A N 1
ATOM 2352 C CA . LEU A 1 281 ? 27.559 17.113 -63.193 1.00 85.88 281 LEU A CA 1
ATOM 2353 C C . LEU A 1 281 ? 27.003 16.566 -64.517 1.00 85.88 281 LEU A C 1
ATOM 2355 O O . LEU A 1 281 ? 26.443 15.468 -64.526 1.00 85.88 281 LEU A O 1
ATOM 2359 N N . PRO A 1 282 ? 27.158 17.296 -65.636 1.00 85.88 282 PRO A N 1
ATOM 2360 C CA . PRO A 1 282 ? 26.796 16.778 -66.948 1.00 85.88 282 PRO A CA 1
ATOM 2361 C C . PRO A 1 282 ? 27.688 15.578 -67.330 1.00 85.88 282 PRO A C 1
ATOM 2363 O O . PRO A 1 282 ? 28.843 15.529 -66.898 1.00 85.88 282 PRO A O 1
ATOM 2366 N N . PRO A 1 283 ? 27.192 14.636 -68.157 1.00 88.06 283 PRO A N 1
ATOM 2367 C CA . PRO A 1 283 ? 27.920 13.413 -68.521 1.00 88.06 283 PRO A CA 1
ATOM 2368 C C . PRO A 1 283 ? 29.291 13.676 -69.155 1.00 88.06 283 PRO A C 1
ATOM 2370 O O . PRO A 1 283 ? 30.220 12.898 -68.958 1.00 88.06 283 PRO A O 1
ATOM 2373 N N . ASP A 1 284 ? 29.425 14.809 -69.848 1.00 86.31 284 ASP A N 1
ATOM 2374 C CA . ASP A 1 284 ? 30.641 15.208 -70.564 1.00 86.31 284 ASP A CA 1
ATOM 2375 C C . ASP A 1 284 ? 31.560 16.127 -69.737 1.00 86.31 284 ASP A C 1
ATOM 2377 O O . ASP A 1 284 ? 32.482 16.742 -70.274 1.00 86.31 284 ASP A O 1
ATOM 2381 N N . ALA A 1 285 ? 31.316 16.271 -68.428 1.00 83.75 285 ALA A N 1
ATOM 2382 C CA . ALA A 1 285 ? 32.151 17.103 -67.568 1.00 83.75 285 ALA A CA 1
ATOM 2383 C C . ALA A 1 285 ? 33.590 16.545 -67.515 1.00 83.75 285 ALA A C 1
ATOM 2385 O O . ALA A 1 285 ? 33.787 15.427 -67.017 1.00 83.75 285 ALA A O 1
ATOM 2386 N N . PRO A 1 286 ? 34.610 17.300 -67.977 1.00 79.50 286 PRO A N 1
ATOM 2387 C CA . PRO A 1 286 ? 35.990 16.836 -67.940 1.00 79.50 286 PRO A CA 1
ATOM 2388 C C . PRO A 1 286 ? 36.423 16.614 -66.490 1.00 79.50 286 PRO A C 1
ATOM 2390 O O . PRO A 1 286 ? 36.060 17.390 -65.601 1.00 79.50 286 PRO A O 1
ATOM 2393 N N . MET A 1 287 ? 37.209 15.558 -66.243 1.00 74.75 287 MET A N 1
ATOM 2394 C CA . MET A 1 287 ? 37.756 15.340 -64.907 1.00 74.75 287 MET A CA 1
ATOM 2395 C C . MET A 1 287 ? 38.601 16.559 -64.505 1.00 74.75 287 MET A C 1
ATOM 2397 O O . MET A 1 287 ? 39.484 16.963 -65.268 1.00 74.75 287 MET A O 1
ATOM 2401 N N . PRO A 1 288 ? 38.346 17.156 -63.330 1.00 65.06 288 PRO A N 1
ATOM 2402 C CA . PRO A 1 288 ? 39.108 18.300 -62.854 1.00 65.06 288 PRO A CA 1
ATOM 2403 C C . PRO A 1 288 ? 40.603 17.964 -62.795 1.00 65.06 288 PRO A C 1
ATOM 2405 O O . PRO A 1 288 ? 41.014 16.941 -62.246 1.00 65.06 288 PRO A O 1
ATOM 2408 N N . VAL A 1 289 ? 41.419 18.831 -63.396 1.00 67.38 289 VAL A N 1
ATOM 2409 C CA . VAL A 1 289 ? 42.881 18.703 -63.415 1.00 67.38 289 VAL A CA 1
ATOM 2410 C C . VAL A 1 289 ? 43.392 18.737 -61.972 1.00 67.38 289 VAL A C 1
ATOM 2412 O O . VAL A 1 289 ? 42.870 19.497 -61.154 1.00 67.38 289 VAL A O 1
ATOM 2415 N N . LYS A 1 290 ? 44.399 17.911 -61.666 1.00 62.78 290 LYS A N 1
ATOM 2416 C CA . LYS A 1 290 ? 44.903 17.598 -60.313 1.00 62.78 290 LYS A CA 1
ATOM 2417 C C . LYS A 1 290 ? 45.041 18.815 -59.379 1.00 62.78 290 LYS A C 1
ATOM 2419 O O . LYS A 1 290 ? 44.672 18.721 -58.215 1.00 62.78 290 LYS A O 1
ATOM 2424 N N . ASP A 1 291 ? 45.461 19.962 -59.912 1.00 65.31 291 ASP A N 1
ATOM 2425 C CA . ASP A 1 291 ? 45.677 21.200 -59.147 1.00 65.31 291 ASP A CA 1
ATOM 2426 C C . ASP A 1 291 ? 44.376 21.864 -58.654 1.00 65.31 291 ASP A C 1
ATOM 2428 O O . ASP A 1 291 ? 44.360 22.531 -57.622 1.00 65.31 291 ASP A O 1
ATOM 2432 N N . THR A 1 292 ? 43.255 21.658 -59.350 1.00 64.75 292 THR A N 1
ATOM 2433 C CA . THR A 1 292 ? 41.936 22.165 -58.920 1.00 64.75 292 THR A CA 1
ATOM 2434 C C . THR A 1 292 ? 41.272 21.274 -57.870 1.00 64.75 292 THR A C 1
ATOM 2436 O O . THR A 1 292 ? 40.445 21.754 -57.096 1.00 64.75 292 THR A O 1
ATOM 2439 N N . TRP A 1 293 ? 41.662 19.996 -57.801 1.00 65.88 293 TRP A N 1
ATOM 2440 C CA . TRP A 1 293 ? 41.148 19.051 -56.809 1.00 65.88 293 TRP A CA 1
ATOM 2441 C C . TRP A 1 293 ? 41.703 19.329 -55.415 1.00 65.88 293 TRP A C 1
ATOM 2443 O O . TRP A 1 293 ? 40.933 19.357 -54.460 1.00 65.88 293 TRP A O 1
ATOM 2453 N N . SER A 1 294 ? 43.001 19.631 -55.306 1.00 72.69 294 SER A N 1
ATOM 2454 C CA . SER A 1 294 ? 43.636 19.939 -54.017 1.00 72.69 294 SER A CA 1
ATOM 2455 C C . SER A 1 294 ? 43.001 21.148 -53.329 1.00 72.69 294 SER A C 1
ATOM 2457 O O . SER A 1 294 ? 42.706 21.091 -52.141 1.00 72.69 294 SER A O 1
ATOM 2459 N N . ARG A 1 295 ? 42.679 22.209 -54.081 1.00 72.31 295 ARG A N 1
ATOM 2460 C CA . ARG A 1 295 ? 42.004 23.391 -53.522 1.00 72.31 295 ARG A CA 1
ATOM 2461 C C . ARG A 1 295 ? 40.580 23.087 -53.045 1.00 72.31 295 ARG A C 1
ATOM 2463 O O . ARG A 1 295 ? 40.147 23.600 -52.022 1.00 72.31 295 ARG A O 1
ATOM 2470 N N . TRP A 1 296 ? 39.860 22.222 -53.761 1.00 77.06 296 TRP A N 1
ATOM 2471 C CA . TRP A 1 296 ? 38.520 21.794 -53.358 1.00 77.06 296 TRP A CA 1
ATOM 2472 C C . TRP A 1 296 ? 38.537 20.881 -52.124 1.00 77.06 296 TRP A C 1
ATOM 2474 O O . TRP A 1 296 ? 37.663 20.995 -51.268 1.00 77.06 296 TRP A O 1
ATOM 2484 N N . GLU A 1 297 ? 39.522 19.987 -52.010 1.00 76.69 297 GLU A N 1
ATOM 2485 C CA . GLU A 1 297 ? 39.710 19.159 -50.814 1.00 76.69 297 GLU A CA 1
ATOM 2486 C C . GLU A 1 297 ? 40.059 20.004 -49.588 1.00 76.69 297 GLU A C 1
ATOM 2488 O O . GLU A 1 297 ? 39.507 19.761 -48.517 1.00 76.69 297 GLU A O 1
ATOM 2493 N N . GLU A 1 298 ? 40.909 21.022 -49.745 1.00 80.50 298 GLU A N 1
ATOM 2494 C CA . GLU A 1 298 ? 41.216 21.989 -48.686 1.00 80.50 298 GLU A CA 1
ATOM 2495 C C . GLU A 1 298 ? 39.964 22.764 -48.246 1.00 80.50 298 GLU A C 1
ATOM 2497 O O . GLU A 1 298 ? 39.674 22.830 -47.049 1.00 80.50 298 GLU A O 1
ATOM 2502 N N . ASP A 1 299 ? 39.166 23.272 -49.191 1.00 79.19 299 ASP A N 1
ATOM 2503 C CA . ASP A 1 299 ? 37.909 23.972 -48.892 1.00 79.19 299 ASP A CA 1
ATOM 2504 C C . ASP A 1 299 ? 36.886 23.044 -48.210 1.00 79.19 299 ASP A C 1
ATOM 2506 O O . ASP A 1 299 ? 36.209 23.431 -47.251 1.00 79.19 299 ASP A O 1
ATOM 2510 N N . ARG A 1 300 ? 36.786 21.787 -48.660 1.00 84.12 300 ARG A N 1
ATOM 2511 C CA . ARG A 1 300 ? 35.912 20.775 -48.056 1.00 84.12 300 ARG A CA 1
ATOM 2512 C C . ARG A 1 300 ? 36.364 20.412 -46.646 1.00 84.12 300 ARG A C 1
ATOM 2514 O O . ARG A 1 300 ? 35.523 20.369 -45.751 1.00 84.12 300 ARG A O 1
ATOM 2521 N N . ALA A 1 301 ? 37.658 20.189 -46.432 1.00 82.94 301 ALA A N 1
ATOM 2522 C CA . ALA A 1 301 ? 38.219 19.936 -45.108 1.00 82.94 301 ALA A CA 1
ATOM 2523 C C . ALA A 1 301 ? 37.991 21.139 -44.179 1.00 82.94 301 ALA A C 1
ATOM 2525 O O . ALA A 1 301 ? 37.624 20.964 -43.017 1.00 82.94 301 ALA A O 1
ATOM 2526 N N . GLY A 1 302 ? 38.115 22.365 -44.699 1.00 91.00 302 GLY A N 1
ATOM 2527 C CA . GLY A 1 302 ? 37.753 23.593 -43.993 1.00 91.00 302 GLY A CA 1
ATOM 2528 C C . GLY A 1 302 ? 36.283 23.616 -43.560 1.00 91.00 302 GLY A C 1
ATOM 2529 O O . GLY A 1 302 ? 35.988 23.895 -42.396 1.00 91.00 302 GLY A O 1
ATOM 2530 N N . MET A 1 303 ? 35.356 23.257 -44.455 1.00 87.12 303 MET A N 1
ATOM 2531 C CA . MET A 1 303 ? 33.924 23.174 -44.135 1.00 87.12 303 MET A CA 1
ATOM 2532 C C . MET A 1 303 ? 33.587 22.044 -43.156 1.00 87.12 303 MET A C 1
ATOM 2534 O O . MET A 1 303 ? 32.768 22.242 -42.259 1.00 87.12 303 MET A O 1
ATOM 2538 N N . GLU A 1 304 ? 34.206 20.872 -43.296 1.00 88.19 304 GLU A N 1
ATOM 2539 C CA . GLU A 1 304 ? 34.016 19.744 -42.378 1.00 88.19 304 GLU A CA 1
ATOM 2540 C C . GLU A 1 304 ? 34.530 20.089 -40.971 1.00 88.19 304 GLU A C 1
ATOM 2542 O O . GLU A 1 304 ? 33.841 19.817 -39.985 1.00 88.19 304 GLU A O 1
ATOM 2547 N N . ASN A 1 305 ? 35.667 20.787 -40.868 1.00 91.69 305 ASN A N 1
ATOM 2548 C CA . ASN A 1 305 ? 36.186 21.308 -39.602 1.00 91.69 305 ASN A CA 1
ATOM 2549 C C . ASN A 1 305 ? 35.250 22.355 -38.984 1.00 91.69 305 ASN A C 1
ATOM 2551 O O . ASN A 1 305 ? 34.921 22.255 -37.801 1.00 91.69 305 ASN A O 1
ATOM 2555 N N . ALA A 1 306 ? 34.752 23.309 -39.777 1.00 92.69 306 ALA A N 1
ATOM 2556 C CA . ALA A 1 306 ? 33.780 24.297 -39.308 1.00 92.69 306 ALA A CA 1
ATOM 2557 C C . ALA A 1 306 ? 32.480 23.629 -38.820 1.00 92.69 306 ALA A C 1
ATOM 2559 O O . ALA A 1 306 ? 31.925 23.997 -37.782 1.00 92.69 306 ALA A O 1
ATOM 2560 N N . TYR A 1 307 ? 32.009 22.594 -39.521 1.00 92.56 307 TYR A N 1
ATOM 2561 C CA . TYR A 1 307 ? 30.840 21.821 -39.108 1.00 92.56 307 TYR A CA 1
ATOM 2562 C C . TYR A 1 307 ? 31.091 21.048 -37.807 1.00 92.56 307 TYR A C 1
ATOM 2564 O O . TYR A 1 307 ? 30.242 21.048 -36.909 1.00 92.56 307 TYR A O 1
ATOM 2572 N N . ALA A 1 308 ? 32.262 20.421 -37.673 1.00 93.25 308 ALA A N 1
ATOM 2573 C CA . ALA A 1 308 ? 32.668 19.732 -36.454 1.00 93.25 308 ALA A CA 1
ATOM 2574 C C . ALA A 1 308 ? 32.741 20.698 -35.261 1.00 93.25 308 ALA A C 1
ATOM 2576 O O . ALA A 1 308 ? 32.264 20.368 -34.169 1.00 93.25 308 ALA A O 1
ATOM 2577 N N . GLU A 1 309 ? 33.251 21.914 -35.470 1.00 94.81 309 GLU A N 1
ATOM 2578 C CA . GLU A 1 309 ? 33.313 22.951 -34.445 1.00 94.81 309 GLU A CA 1
ATOM 2579 C C . GLU A 1 309 ? 31.909 23.379 -33.992 1.00 94.81 309 GLU A C 1
ATOM 2581 O O . GLU A 1 309 ? 31.614 23.329 -32.793 1.00 94.81 309 GLU A O 1
ATOM 2586 N N . VAL A 1 310 ? 31.003 23.682 -34.929 1.00 96.12 310 VAL A N 1
ATOM 2587 C CA . VAL A 1 310 ? 29.601 24.033 -34.629 1.00 96.12 310 VAL A CA 1
ATOM 2588 C C . VAL A 1 310 ? 28.885 22.899 -33.889 1.00 96.12 310 VAL A C 1
ATOM 2590 O O . VAL A 1 310 ? 28.166 23.135 -32.912 1.00 96.12 310 VAL A O 1
ATOM 2593 N N . LEU A 1 311 ? 29.097 21.647 -34.300 1.00 94.94 311 LEU A N 1
ATOM 2594 C CA . LEU A 1 311 ? 28.497 20.492 -33.635 1.00 94.94 311 LEU A CA 1
ATOM 2595 C C . LEU A 1 311 ? 29.050 20.307 -32.214 1.00 94.94 311 LEU A C 1
ATOM 2597 O O . LEU A 1 311 ? 28.286 20.017 -31.289 1.00 94.94 311 LEU A O 1
ATOM 2601 N N . SER A 1 312 ? 30.355 20.514 -32.018 1.00 96.12 312 SER A N 1
ATOM 2602 C CA . SER A 1 312 ? 30.987 20.471 -30.696 1.00 96.12 312 SER A CA 1
ATOM 2603 C C . SER A 1 312 ? 30.457 21.578 -29.776 1.00 96.12 312 SER A C 1
ATOM 2605 O O . SER A 1 312 ? 30.192 21.325 -28.600 1.00 96.12 312 SER A O 1
ATOM 2607 N N . ALA A 1 313 ? 30.228 22.785 -30.306 1.00 95.88 313 ALA A N 1
ATOM 2608 C CA . ALA A 1 313 ? 29.636 23.900 -29.574 1.00 95.88 313 ALA A CA 1
ATOM 2609 C C . ALA A 1 313 ? 28.199 23.571 -29.146 1.00 95.88 313 ALA A C 1
ATOM 2611 O O . ALA A 1 313 ? 27.860 23.684 -27.969 1.00 95.88 313 ALA A O 1
ATOM 2612 N N . ARG A 1 314 ? 27.381 23.027 -30.057 1.00 96.06 314 ARG A N 1
ATOM 2613 C CA . ARG A 1 314 ? 26.003 22.613 -29.751 1.00 96.06 314 ARG A CA 1
ATOM 2614 C C . ARG A 1 314 ? 25.940 21.494 -28.710 1.00 96.06 314 ARG A C 1
ATOM 2616 O O . ARG A 1 314 ? 25.044 21.497 -27.867 1.00 96.06 314 ARG A O 1
ATOM 2623 N N . ARG A 1 315 ? 26.887 20.547 -28.737 1.00 95.19 315 ARG A N 1
ATOM 2624 C CA . ARG A 1 315 ? 27.012 19.500 -27.706 1.00 95.19 315 ARG A CA 1
ATOM 2625 C C . ARG A 1 315 ? 27.376 20.090 -26.345 1.00 95.19 315 ARG A C 1
ATOM 2627 O O . ARG A 1 315 ? 26.751 19.712 -25.359 1.00 95.19 315 ARG A O 1
ATOM 2634 N N . ARG A 1 316 ? 28.316 21.041 -26.292 1.00 96.81 316 ARG A N 1
ATOM 2635 C CA . ARG A 1 316 ? 28.678 21.753 -25.054 1.00 96.81 316 ARG A CA 1
ATOM 2636 C C . ARG A 1 316 ? 27.496 22.534 -24.481 1.00 96.81 316 ARG A C 1
ATOM 2638 O O . ARG A 1 316 ? 27.209 22.409 -23.297 1.00 96.81 316 ARG A O 1
ATOM 2645 N N . GLU A 1 317 ? 26.746 23.255 -25.311 1.00 95.94 317 GLU A N 1
ATOM 2646 C CA . GLU A 1 317 ? 25.534 23.959 -24.870 1.00 95.94 317 GLU A CA 1
ATOM 2647 C C . GLU A 1 317 ? 24.417 23.017 -24.407 1.00 95.94 317 GLU A C 1
ATOM 2649 O O . GLU A 1 317 ? 23.673 23.335 -23.479 1.00 95.94 317 GLU A O 1
ATOM 2654 N N . ALA A 1 318 ? 24.235 21.879 -25.082 1.00 91.75 318 ALA A N 1
ATOM 2655 C CA . ALA A 1 318 ? 23.249 20.883 -24.680 1.00 91.75 318 ALA A CA 1
ATOM 2656 C C . ALA A 1 318 ? 23.629 20.241 -23.339 1.00 91.75 318 ALA A C 1
ATOM 2658 O O . ALA A 1 318 ? 22.763 20.088 -22.479 1.00 91.75 318 ALA A O 1
ATOM 2659 N N . ALA A 1 319 ? 24.914 19.932 -23.142 1.00 93.81 319 ALA A N 1
ATOM 2660 C CA . ALA A 1 319 ? 25.442 19.429 -21.879 1.00 93.81 319 ALA A CA 1
ATOM 2661 C C . ALA A 1 319 ? 25.269 20.456 -20.748 1.00 93.81 319 ALA A C 1
ATOM 2663 O O . ALA A 1 319 ? 24.713 20.113 -19.709 1.00 93.81 319 ALA A O 1
ATOM 2664 N N . ALA A 1 320 ? 25.619 21.726 -20.983 1.00 97.19 320 ALA A N 1
ATOM 2665 C CA . ALA A 1 320 ? 25.429 22.803 -20.009 1.00 97.19 320 ALA A CA 1
ATOM 2666 C C . ALA A 1 320 ? 23.949 22.980 -19.616 1.00 97.19 320 ALA A C 1
ATOM 2668 O O . ALA A 1 320 ? 23.618 23.082 -18.437 1.00 97.19 320 ALA A O 1
ATOM 2669 N N . ARG A 1 321 ? 23.027 22.929 -20.591 1.00 97.19 321 ARG A N 1
ATOM 2670 C CA . ARG A 1 321 ? 21.578 22.976 -20.323 1.00 97.19 321 ARG A CA 1
ATOM 2671 C C . ARG A 1 321 ? 21.073 21.753 -19.555 1.00 97.19 321 ARG A C 1
ATOM 2673 O O . ARG A 1 321 ? 20.134 21.877 -18.771 1.00 97.19 321 ARG A O 1
ATOM 2680 N N . ALA A 1 322 ? 21.639 20.572 -19.794 1.00 92.31 322 ALA A N 1
ATOM 2681 C CA . ALA A 1 322 ? 21.283 19.364 -19.054 1.00 92.31 322 ALA A CA 1
ATOM 2682 C C . ALA A 1 322 ? 21.763 19.443 -17.595 1.00 92.31 322 ALA A C 1
ATOM 2684 O O . ALA A 1 322 ? 20.996 19.136 -16.682 1.00 92.31 322 ALA A O 1
ATOM 2685 N N . GLU A 1 323 ? 22.984 19.927 -17.371 1.00 96.12 323 GLU A N 1
ATOM 2686 C CA . GLU A 1 323 ? 23.544 20.148 -16.036 1.00 96.12 323 GLU A CA 1
ATOM 2687 C C . GLU A 1 323 ? 22.739 21.192 -15.244 1.00 96.12 323 GLU A C 1
ATOM 2689 O O . GLU A 1 323 ? 22.398 20.967 -14.081 1.00 96.12 323 GLU A O 1
ATOM 2694 N N . GLU A 1 324 ? 22.332 22.291 -15.887 1.00 96.44 324 GLU A N 1
ATOM 2695 C CA . GLU A 1 324 ? 21.477 23.309 -15.267 1.00 96.44 324 GLU A CA 1
ATOM 2696 C C . GLU A 1 324 ? 20.122 22.732 -14.818 1.00 96.44 324 GLU A C 1
ATOM 2698 O O . GLU A 1 324 ? 19.663 23.008 -13.705 1.00 96.44 324 GLU A O 1
ATOM 2703 N N . ARG A 1 325 ? 19.496 21.874 -15.639 1.00 95.94 325 ARG A N 1
ATOM 2704 C CA . ARG A 1 325 ? 18.237 21.191 -15.283 1.00 95.94 325 ARG A CA 1
ATOM 2705 C C . ARG A 1 325 ? 18.410 20.272 -14.080 1.00 95.94 325 ARG A C 1
ATOM 2707 O O . ARG A 1 325 ? 17.588 20.327 -13.166 1.00 95.94 325 ARG A O 1
ATOM 2714 N N . LEU A 1 326 ? 19.482 19.481 -14.053 1.00 95.12 326 LEU A N 1
ATOM 2715 C CA . LEU A 1 326 ? 19.791 18.602 -12.923 1.00 95.12 326 LEU A CA 1
ATOM 2716 C C . LEU A 1 326 ? 20.016 19.410 -11.639 1.00 95.12 326 LEU A C 1
ATOM 2718 O O . LEU A 1 326 ? 19.446 19.085 -10.599 1.00 95.12 326 LEU A O 1
ATOM 2722 N N . SER A 1 327 ? 20.773 20.507 -11.714 1.00 96.88 327 SER A N 1
ATOM 2723 C CA . SER A 1 327 ? 20.995 21.412 -10.578 1.00 96.88 327 SER A CA 1
ATOM 2724 C C . SER A 1 327 ? 19.684 22.032 -10.073 1.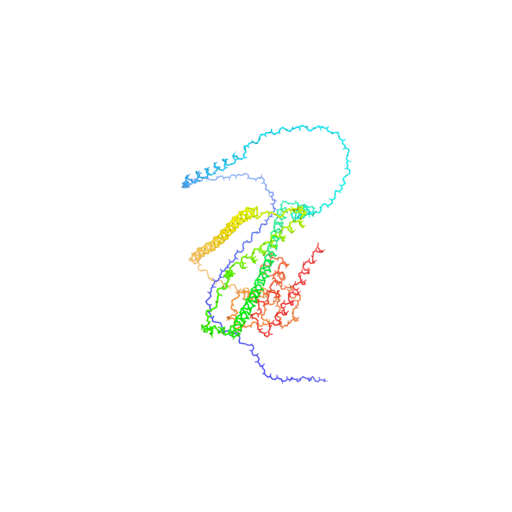00 96.88 327 SER A C 1
ATOM 2726 O O . SER A 1 327 ? 19.418 22.076 -8.867 1.00 96.88 327 SER A O 1
ATOM 2728 N N . HIS A 1 328 ? 18.805 22.455 -10.985 1.00 97.25 328 HIS A N 1
ATOM 2729 C CA . HIS A 1 328 ? 17.490 22.989 -10.640 1.00 97.25 328 HIS A CA 1
ATOM 2730 C C . HIS A 1 328 ? 16.583 21.936 -9.975 1.00 97.25 328 HIS A C 1
ATOM 2732 O O . HIS A 1 328 ? 15.933 22.222 -8.965 1.00 97.25 328 HIS A O 1
ATOM 2738 N N . GLU A 1 329 ? 16.557 20.703 -10.484 1.00 92.06 329 GLU A N 1
ATOM 2739 C CA . GLU A 1 329 ? 15.806 19.596 -9.879 1.00 92.06 329 GLU A CA 1
ATOM 2740 C C . GLU A 1 329 ? 16.336 19.225 -8.494 1.00 92.06 329 GLU A C 1
ATOM 2742 O O . GLU A 1 329 ? 15.548 19.073 -7.557 1.00 92.06 329 GLU A O 1
ATOM 2747 N N . GLN A 1 330 ? 17.658 19.172 -8.317 1.00 94.56 330 GLN A N 1
ATOM 2748 C CA . GLN A 1 330 ? 18.275 18.930 -7.013 1.00 94.56 330 GLN A CA 1
ATOM 2749 C C . GLN A 1 330 ? 17.887 20.007 -5.993 1.00 94.56 330 GLN A C 1
ATOM 2751 O O . GLN A 1 330 ? 17.513 19.674 -4.865 1.00 94.56 330 GLN A O 1
ATOM 2756 N N . ARG A 1 331 ? 17.889 21.290 -6.387 1.00 97.88 331 ARG A N 1
ATOM 2757 C CA . ARG A 1 331 ? 17.412 22.393 -5.533 1.00 97.88 331 ARG A CA 1
ATOM 2758 C C . ARG A 1 331 ? 15.935 22.241 -5.180 1.00 97.88 331 ARG A C 1
ATOM 2760 O O . ARG A 1 331 ? 15.571 22.409 -4.017 1.00 97.88 331 ARG A O 1
ATOM 2767 N N . ARG A 1 332 ? 15.086 21.870 -6.142 1.00 97.31 332 ARG A N 1
ATOM 2768 C CA . ARG A 1 332 ? 13.654 21.630 -5.906 1.00 97.31 332 ARG A CA 1
ATOM 2769 C C . ARG A 1 332 ? 13.428 20.479 -4.922 1.00 97.31 332 ARG A C 1
ATOM 2771 O O . ARG A 1 332 ? 12.621 20.608 -4.005 1.00 97.31 332 ARG A O 1
ATOM 2778 N N . LEU A 1 333 ? 14.157 19.374 -5.065 1.00 93.06 333 LEU A N 1
ATOM 2779 C CA . LEU A 1 333 ? 14.084 18.238 -4.141 1.00 93.06 333 LEU A CA 1
ATOM 2780 C C . LEU A 1 333 ? 14.619 18.592 -2.749 1.00 93.06 333 LEU A C 1
ATOM 2782 O O . LEU A 1 333 ? 14.051 18.161 -1.746 1.00 93.06 333 LEU A O 1
ATOM 2786 N N . ALA A 1 334 ? 15.682 19.394 -2.663 1.00 95.19 334 ALA A N 1
ATOM 2787 C CA . ALA A 1 334 ? 16.183 19.912 -1.393 1.00 95.19 334 ALA A CA 1
ATOM 2788 C C . ALA A 1 334 ? 15.142 20.805 -0.694 1.00 95.19 334 ALA A C 1
ATOM 2790 O O . ALA A 1 334 ? 14.905 20.632 0.498 1.00 95.19 334 ALA A O 1
ATOM 2791 N N . GLN A 1 335 ? 14.451 21.680 -1.433 1.00 96.56 335 GLN A N 1
ATOM 2792 C CA . GLN A 1 335 ? 13.361 22.504 -0.897 1.00 96.56 335 GLN A CA 1
ATOM 2793 C C . GLN A 1 335 ? 12.176 21.664 -0.404 1.00 96.56 335 GLN A C 1
ATOM 2795 O O . GLN A 1 335 ? 11.650 21.927 0.674 1.00 96.56 335 GLN A O 1
ATOM 2800 N N . ILE A 1 336 ? 11.771 20.632 -1.154 1.00 92.88 336 ILE A N 1
ATOM 2801 C CA . ILE A 1 336 ? 10.690 19.722 -0.737 1.00 92.88 336 ILE A CA 1
ATOM 2802 C C . ILE A 1 336 ? 11.078 18.973 0.543 1.00 92.88 336 ILE A C 1
ATOM 2804 O O . ILE A 1 336 ? 10.268 18.890 1.466 1.00 92.88 336 ILE A O 1
ATOM 2808 N N . ARG A 1 337 ? 12.316 18.466 0.625 1.00 92.38 337 ARG A N 1
ATOM 2809 C CA . ARG A 1 337 ? 12.827 17.807 1.837 1.00 92.38 337 ARG A CA 1
ATOM 2810 C C . ARG A 1 337 ? 12.859 18.764 3.028 1.00 92.38 337 ARG A C 1
ATOM 2812 O O . ARG A 1 337 ? 12.348 18.409 4.084 1.00 92.38 337 ARG A O 1
ATOM 2819 N N . ALA A 1 338 ? 13.367 19.982 2.849 1.00 95.19 338 ALA A N 1
ATOM 2820 C CA . ALA A 1 338 ? 13.391 21.000 3.901 1.00 95.19 338 ALA A CA 1
ATOM 2821 C C . ALA A 1 338 ? 11.977 21.357 4.396 1.00 95.19 338 ALA A C 1
ATOM 2823 O O . ALA A 1 338 ? 11.735 21.373 5.600 1.00 95.19 338 ALA A O 1
ATOM 2824 N N . ALA A 1 339 ? 11.017 21.551 3.485 1.00 95.25 339 ALA A N 1
ATOM 2825 C CA . ALA A 1 339 ? 9.625 21.831 3.842 1.00 95.25 339 ALA A CA 1
ATOM 2826 C C . ALA A 1 339 ? 8.948 20.655 4.571 1.00 95.25 339 ALA A C 1
ATOM 2828 O O . ALA A 1 339 ? 8.113 20.862 5.454 1.00 95.25 339 ALA A O 1
ATOM 2829 N N . TRP A 1 340 ? 9.297 19.414 4.216 1.00 94.00 340 TRP A N 1
ATOM 2830 C CA . TRP A 1 340 ? 8.815 18.227 4.919 1.00 94.00 340 TRP A CA 1
ATOM 2831 C C . TRP A 1 340 ? 9.370 18.152 6.347 1.00 94.00 340 TRP A C 1
ATOM 2833 O O . TRP A 1 340 ? 8.594 17.939 7.278 1.00 94.00 340 TRP A O 1
ATOM 2843 N N . HIS A 1 341 ? 10.670 18.404 6.533 1.00 93.19 341 HIS A N 1
ATOM 2844 C CA . HIS A 1 341 ? 11.289 18.464 7.860 1.00 93.19 341 HIS A CA 1
ATOM 2845 C C . HIS A 1 341 ? 10.679 19.568 8.729 1.00 93.19 341 HIS A C 1
ATOM 2847 O O . HIS A 1 341 ? 10.270 19.290 9.852 1.00 93.19 341 HIS A O 1
ATOM 2853 N N . GLU A 1 342 ? 10.499 20.777 8.192 1.00 96.44 342 GLU A N 1
ATOM 2854 C CA . GLU A 1 342 ? 9.867 21.881 8.924 1.00 96.44 342 GLU A CA 1
ATOM 2855 C C . GLU A 1 342 ? 8.425 21.542 9.343 1.00 96.44 342 GLU A C 1
ATOM 2857 O O . GLU A 1 342 ? 7.982 21.865 10.448 1.00 96.44 342 GLU A O 1
ATOM 2862 N N . ARG A 1 343 ? 7.662 20.859 8.480 1.00 93.06 343 ARG A N 1
ATOM 2863 C CA . ARG A 1 343 ? 6.313 20.401 8.829 1.00 93.06 343 ARG A CA 1
ATOM 2864 C C . ARG A 1 343 ? 6.341 19.367 9.952 1.00 93.06 343 ARG A C 1
ATOM 2866 O O . ARG A 1 343 ? 5.532 19.473 10.871 1.00 93.06 343 ARG A O 1
ATOM 2873 N N . MET A 1 344 ? 7.248 18.399 9.874 1.00 94.88 344 MET A N 1
ATOM 2874 C CA . MET A 1 344 ? 7.420 17.388 10.914 1.00 94.88 344 MET A CA 1
ATOM 2875 C C . MET A 1 344 ? 7.793 18.029 12.254 1.00 94.88 344 MET A C 1
ATOM 2877 O O . MET A 1 344 ? 7.172 17.702 13.258 1.00 94.88 344 MET A O 1
ATOM 2881 N N . GLU A 1 345 ? 8.712 18.996 12.269 1.00 96.06 345 GLU A N 1
ATOM 2882 C CA . GLU A 1 345 ? 9.093 19.745 13.476 1.00 96.06 345 GLU A CA 1
ATOM 2883 C C . GLU A 1 345 ? 7.929 20.547 14.070 1.00 96.06 345 GLU A C 1
ATOM 2885 O O . GLU A 1 345 ? 7.750 20.605 15.285 1.00 96.06 345 GLU A O 1
ATOM 2890 N N . ARG A 1 346 ? 7.080 21.149 13.229 1.00 96.62 346 ARG A N 1
ATOM 2891 C CA . ARG A 1 346 ? 5.866 21.828 13.706 1.00 96.62 346 ARG A CA 1
ATOM 2892 C C . ARG A 1 346 ? 4.869 20.842 14.310 1.00 96.62 346 ARG A C 1
ATOM 2894 O O . ARG A 1 346 ? 4.249 21.151 15.326 1.00 96.62 346 ARG A O 1
ATOM 2901 N N . GLU A 1 347 ? 4.690 19.675 13.696 1.00 88.50 347 GLU A N 1
ATOM 2902 C CA . GLU A 1 347 ? 3.796 18.636 14.213 1.00 88.50 347 GLU A CA 1
ATOM 2903 C C . GLU A 1 347 ? 4.322 18.068 15.543 1.00 88.50 347 GLU A C 1
ATOM 2905 O O . GLU A 1 347 ? 3.549 17.969 16.500 1.00 88.50 347 GLU A O 1
ATOM 2910 N N . THR A 1 348 ? 5.628 17.802 15.669 1.00 91.00 348 THR A N 1
ATOM 2911 C CA . THR A 1 348 ? 6.230 17.365 16.939 1.00 91.00 348 THR A CA 1
ATOM 2912 C C . THR A 1 348 ? 6.105 18.443 18.013 1.00 91.00 348 THR A C 1
ATOM 2914 O O . THR A 1 348 ? 5.579 18.149 19.089 1.00 91.00 348 THR A O 1
ATOM 2917 N N . ALA A 1 349 ? 6.431 19.702 17.706 1.00 97.00 349 ALA A N 1
ATOM 2918 C CA . ALA A 1 349 ? 6.283 20.823 18.635 1.00 97.00 349 ALA A CA 1
ATOM 2919 C C . ALA A 1 349 ? 4.832 21.001 19.122 1.00 97.00 349 ALA A C 1
ATOM 2921 O O . ALA A 1 349 ? 4.596 21.251 20.305 1.00 97.00 349 ALA A O 1
ATOM 2922 N N . LEU A 1 350 ? 3.833 20.819 18.248 1.00 96.81 350 LEU A N 1
ATOM 2923 C CA . LEU A 1 350 ? 2.420 20.847 18.646 1.00 96.81 350 LEU A CA 1
ATOM 2924 C C . LEU A 1 350 ? 2.063 19.685 19.580 1.00 96.81 350 LEU A C 1
ATOM 2926 O O . LEU A 1 350 ? 1.338 19.887 20.556 1.00 96.81 350 LEU A O 1
ATOM 2930 N N . THR A 1 351 ? 2.561 18.475 19.313 1.00 91.69 351 THR A N 1
ATOM 2931 C CA . THR A 1 351 ? 2.307 17.325 20.197 1.00 91.69 351 THR A CA 1
ATOM 2932 C C . THR A 1 351 ? 2.965 17.487 21.564 1.00 91.69 351 THR A C 1
ATOM 2934 O O . THR A 1 351 ? 2.344 17.161 22.577 1.00 91.69 351 THR A O 1
ATOM 2937 N N . GLU A 1 352 ? 4.177 18.035 21.622 1.00 95.19 352 GLU A N 1
ATOM 2938 C CA . GLU A 1 352 ? 4.869 18.341 22.874 1.00 95.19 352 GLU A CA 1
ATOM 2939 C C . GLU A 1 352 ? 4.146 19.443 23.648 1.00 95.19 352 GLU A C 1
ATOM 2941 O O . GLU A 1 352 ? 3.848 19.262 24.828 1.00 95.19 352 GLU A O 1
ATOM 2946 N N . ALA A 1 353 ? 3.738 20.525 22.979 1.00 97.12 353 ALA A N 1
ATOM 2947 C CA . ALA A 1 353 ? 2.939 21.582 23.594 1.00 97.12 353 ALA A CA 1
ATOM 2948 C C . ALA A 1 353 ? 1.608 21.050 24.160 1.00 97.12 353 ALA A C 1
ATOM 2950 O O . ALA A 1 353 ? 1.198 21.437 25.257 1.00 97.12 353 ALA A O 1
ATOM 2951 N N . LEU A 1 354 ? 0.943 20.123 23.458 1.00 95.50 354 LEU A N 1
ATOM 2952 C CA . LEU A 1 354 ? -0.266 19.461 23.957 1.00 95.50 354 LEU A CA 1
ATOM 2953 C C . LEU A 1 354 ? 0.012 18.582 25.180 1.00 95.50 354 LEU A C 1
ATOM 2955 O O . LEU A 1 354 ? -0.788 18.605 26.117 1.00 95.50 354 LEU A O 1
ATOM 2959 N N . LYS A 1 355 ? 1.127 17.840 25.205 1.00 94.94 355 LYS A N 1
ATOM 2960 C CA . LYS A 1 355 ? 1.537 17.037 26.369 1.00 94.94 355 LYS A CA 1
ATOM 2961 C C . LYS A 1 355 ? 1.815 17.923 27.582 1.00 94.94 355 LYS A C 1
ATOM 2963 O O . LYS A 1 355 ? 1.238 17.678 28.638 1.00 94.94 355 LYS A O 1
ATOM 2968 N N . VAL A 1 356 ? 2.587 18.998 27.412 1.00 97.50 356 VAL A N 1
ATOM 2969 C CA . VAL A 1 356 ? 2.876 19.972 28.480 1.00 97.50 356 VAL A CA 1
ATOM 2970 C C . VAL A 1 356 ? 1.583 20.614 28.999 1.00 97.50 356 VAL A C 1
ATOM 2972 O O . VAL A 1 356 ? 1.374 20.716 30.207 1.00 97.50 356 VAL A O 1
ATOM 2975 N N . ALA A 1 357 ? 0.657 20.984 28.107 1.00 97.00 357 ALA A N 1
ATOM 2976 C CA . ALA A 1 357 ? -0.635 21.544 28.502 1.00 97.00 357 ALA A CA 1
ATOM 2977 C C . ALA A 1 357 ? -1.531 20.531 29.243 1.00 97.00 357 ALA A C 1
ATOM 2979 O O . ALA A 1 357 ? -2.276 20.913 30.149 1.00 97.00 357 ALA A O 1
ATOM 2980 N N . GLN A 1 358 ? -1.493 19.248 28.867 1.00 94.44 358 GLN A N 1
ATOM 2981 C CA . GLN A 1 358 ? -2.210 18.183 29.575 1.00 94.44 358 GLN A CA 1
ATOM 2982 C C . GLN A 1 358 ? -1.607 17.915 30.955 1.00 94.44 358 GLN A C 1
ATOM 2984 O O . GLN A 1 358 ? -2.359 17.782 31.918 1.00 94.44 358 GLN A O 1
ATOM 2989 N N . GLU A 1 359 ? -0.280 17.895 31.070 1.00 96.19 359 GLU A N 1
ATOM 2990 C CA . GLU A 1 359 ? 0.420 17.713 32.341 1.00 96.19 359 GLU A CA 1
ATOM 2991 C C . GLU A 1 359 ? 0.154 18.876 33.304 1.00 96.19 359 GLU A C 1
ATOM 2993 O O . GLU A 1 359 ? -0.180 18.647 34.467 1.00 96.19 359 GLU A O 1
ATOM 2998 N N . ALA A 1 360 ? 0.182 20.122 32.816 1.00 97.00 360 ALA A N 1
ATOM 2999 C CA . ALA A 1 360 ? -0.188 21.295 33.608 1.00 97.00 360 ALA A CA 1
ATOM 3000 C C . ALA A 1 360 ? -1.632 21.192 34.134 1.00 97.00 360 ALA A C 1
ATOM 3002 O O . ALA A 1 360 ? -1.873 21.354 35.330 1.00 97.00 360 ALA A O 1
ATOM 3003 N N . LYS A 1 361 ? -2.588 20.814 33.270 1.00 96.19 361 LYS A N 1
ATOM 3004 C CA . LYS A 1 361 ? -3.986 20.581 33.676 1.00 96.19 361 LYS A CA 1
ATOM 3005 C C . LYS A 1 361 ? -4.123 19.446 34.689 1.00 96.19 361 LYS A C 1
ATOM 3007 O O . LYS A 1 361 ? -4.927 19.559 35.612 1.00 96.19 361 LYS A O 1
ATOM 3012 N N . ALA A 1 362 ? -3.369 18.359 34.528 1.00 95.12 362 ALA A N 1
ATOM 3013 C CA . ALA A 1 362 ? -3.372 17.242 35.467 1.00 95.12 362 ALA A CA 1
ATOM 3014 C C . ALA A 1 362 ? -2.808 17.661 36.833 1.00 95.12 362 ALA A C 1
ATOM 3016 O O . ALA A 1 362 ? -3.377 17.311 37.866 1.00 95.12 362 ALA A O 1
ATOM 3017 N N . ARG A 1 363 ? -1.746 18.473 36.845 1.00 97.25 363 ARG A N 1
ATOM 3018 C CA . ARG A 1 363 ? -1.142 19.023 38.063 1.00 97.25 363 ARG A CA 1
ATOM 3019 C C . ARG A 1 363 ? -2.096 19.960 38.803 1.00 97.25 363 ARG A C 1
ATOM 3021 O O . ARG A 1 363 ? -2.222 19.854 40.022 1.00 97.25 363 ARG A O 1
ATOM 3028 N N . ASP A 1 364 ? -2.804 20.827 38.085 1.00 95.56 364 ASP A N 1
ATOM 3029 C CA . ASP A 1 364 ? -3.814 21.712 38.675 1.00 95.56 364 ASP A CA 1
ATOM 3030 C C . ASP A 1 364 ? -5.030 20.929 39.190 1.00 95.56 364 ASP A C 1
ATOM 3032 O O . ASP A 1 364 ? -5.519 21.193 40.289 1.00 95.56 364 ASP A O 1
ATOM 3036 N N . ALA A 1 365 ? -5.480 19.907 38.454 1.00 94.50 365 ALA A N 1
ATOM 3037 C CA . ALA A 1 365 ? -6.548 19.018 38.905 1.00 94.50 365 ALA A CA 1
ATOM 3038 C C . ALA A 1 365 ? -6.153 18.236 40.169 1.00 94.50 365 ALA A C 1
ATOM 3040 O O . ALA A 1 365 ? -6.970 18.104 41.078 1.00 94.50 365 ALA A O 1
ATOM 3041 N N . ALA A 1 366 ? -4.905 17.765 40.257 1.00 95.00 366 ALA A N 1
ATOM 3042 C CA . ALA A 1 366 ? -4.385 17.090 41.443 1.00 95.00 366 ALA A CA 1
ATOM 3043 C C . ALA A 1 366 ? -4.335 18.032 42.659 1.00 95.00 366 ALA A C 1
ATOM 3045 O O . ALA A 1 366 ? -4.748 17.639 43.748 1.00 95.00 366 ALA A O 1
ATOM 3046 N N . ARG A 1 367 ? -3.909 19.292 42.469 1.00 95.81 367 ARG A N 1
ATOM 3047 C CA . ARG A 1 367 ? -3.935 20.335 43.515 1.00 95.81 367 ARG A CA 1
ATOM 3048 C C . ARG A 1 367 ? -5.353 20.658 43.987 1.00 95.81 367 ARG A C 1
ATOM 3050 O O . ARG A 1 367 ? -5.587 20.840 45.178 1.00 95.81 367 ARG A O 1
ATOM 3057 N N . GLU A 1 368 ? -6.314 20.717 43.070 1.00 94.44 368 GLU A N 1
ATOM 3058 C CA . GLU A 1 368 ? -7.714 20.953 43.428 1.00 94.44 368 GLU A CA 1
ATOM 3059 C C . GLU A 1 368 ? -8.325 19.746 44.150 1.00 94.44 368 GLU A C 1
ATOM 3061 O O . GLU A 1 368 ? -9.099 19.921 45.089 1.00 94.44 368 GLU A O 1
ATOM 3066 N N . GLN A 1 369 ? -7.968 18.520 43.754 1.00 90.50 369 GLN A N 1
ATOM 3067 C CA . GLN A 1 369 ? -8.397 17.305 44.447 1.00 90.50 369 GLN A CA 1
ATOM 3068 C C . GLN A 1 369 ? -7.853 17.245 45.874 1.00 90.50 369 GLN A C 1
ATOM 3070 O O . GLN A 1 369 ? -8.629 16.965 46.785 1.00 90.50 369 GLN A O 1
ATOM 3075 N N . THR A 1 370 ? -6.573 17.557 46.098 1.00 91.56 370 THR A N 1
ATOM 3076 C CA . THR A 1 370 ? -6.020 17.621 47.460 1.00 91.56 370 THR A CA 1
ATOM 3077 C C . THR A 1 370 ? -6.660 18.737 48.281 1.00 91.56 370 THR A C 1
ATOM 3079 O O . THR A 1 370 ? -7.014 18.503 49.435 1.00 91.56 370 THR A O 1
ATOM 3082 N N . ARG A 1 371 ? -6.926 19.910 47.686 1.00 93.44 371 ARG A N 1
ATOM 3083 C CA . ARG A 1 371 ? -7.665 20.996 48.357 1.00 93.44 371 ARG A CA 1
ATOM 3084 C C . ARG A 1 371 ? -9.086 20.578 48.744 1.00 93.44 371 ARG A C 1
ATOM 3086 O O . ARG A 1 371 ? -9.524 20.855 49.856 1.00 93.44 371 ARG A O 1
ATOM 3093 N N . ARG A 1 372 ? -9.803 19.887 47.852 1.00 88.94 372 ARG A N 1
ATOM 3094 C CA . ARG A 1 372 ? -11.153 19.365 48.122 1.00 88.94 372 ARG A CA 1
ATOM 3095 C C . ARG A 1 372 ? -11.152 18.259 49.166 1.00 88.94 372 ARG A C 1
ATOM 3097 O O . ARG A 1 372 ? -12.041 18.250 50.003 1.00 88.94 372 ARG A O 1
ATOM 3104 N N . ALA A 1 373 ? -10.172 17.358 49.135 1.00 85.94 373 ALA A N 1
ATOM 3105 C CA . ALA A 1 373 ? -10.034 16.303 50.133 1.00 85.94 373 ALA A CA 1
ATOM 3106 C C . ALA A 1 373 ? -9.746 16.876 51.530 1.00 85.94 373 ALA A C 1
ATOM 3108 O O . ALA A 1 373 ? -10.290 16.377 52.507 1.00 85.94 373 ALA A O 1
ATOM 3109 N N . ALA A 1 374 ? -8.954 17.950 51.622 1.00 87.31 374 ALA A N 1
ATOM 3110 C CA . ALA A 1 374 ? -8.688 18.640 52.884 1.00 87.31 374 ALA A CA 1
ATOM 3111 C C . ALA A 1 374 ? -9.895 19.449 53.405 1.00 87.31 374 ALA A C 1
ATOM 3113 O O . ALA A 1 374 ? -10.066 19.573 54.614 1.00 87.31 374 ALA A O 1
ATOM 3114 N N . ALA A 1 375 ? -10.729 19.994 52.512 1.00 84.81 375 ALA A N 1
ATOM 3115 C CA . ALA A 1 375 ? -11.909 20.788 52.874 1.00 84.81 375 ALA A CA 1
ATOM 3116 C C . ALA A 1 375 ? -13.195 19.960 53.063 1.00 84.81 375 ALA A C 1
ATOM 3118 O O . ALA A 1 375 ? -14.182 20.478 53.584 1.00 84.81 375 ALA A O 1
ATOM 3119 N N . ALA A 1 376 ? -13.222 18.701 52.617 1.00 76.94 376 ALA A N 1
ATOM 3120 C CA . ALA A 1 376 ? -14.396 17.851 52.748 1.00 76.94 376 ALA A CA 1
ATOM 3121 C C . ALA A 1 376 ? -14.560 17.396 54.213 1.00 76.94 376 ALA A C 1
ATOM 3123 O O . ALA A 1 376 ? -13.672 16.717 54.738 1.00 76.94 376 ALA A O 1
ATOM 3124 N N . PRO A 1 377 ? -15.683 17.717 54.886 1.00 68.19 377 PRO A N 1
ATOM 3125 C CA . PRO A 1 377 ? -16.002 17.106 56.170 1.00 68.19 377 PRO A CA 1
ATOM 3126 C C . PRO A 1 377 ? -16.072 15.585 55.990 1.00 68.19 377 PRO A C 1
ATOM 3128 O O . PRO A 1 377 ? -16.526 15.103 54.951 1.00 68.19 377 PRO A O 1
ATOM 3131 N N . LYS A 1 378 ? -15.594 14.833 56.990 1.00 62.06 378 LYS A N 1
ATOM 3132 C CA . LYS A 1 378 ? -15.570 13.362 57.015 1.00 62.06 378 LYS A CA 1
ATOM 3133 C C . LYS A 1 378 ? -17.001 12.805 56.955 1.00 62.06 378 LYS A C 1
ATOM 3135 O O . LYS A 1 378 ? -17.586 12.463 57.975 1.00 62.06 378 LYS A O 1
ATOM 3140 N N . VAL A 1 379 ? -17.586 12.751 55.763 1.00 55.16 379 VAL A N 1
ATOM 3141 C CA . VAL A 1 379 ? -18.858 12.077 55.503 1.00 55.16 379 VAL A CA 1
ATOM 3142 C C . VAL A 1 379 ? -18.531 10.610 55.261 1.00 55.16 379 VAL A C 1
ATOM 3144 O O . VAL A 1 379 ? -17.775 10.281 54.347 1.00 55.16 379 VAL A O 1
ATOM 3147 N N . ASN A 1 380 ? -19.062 9.747 56.129 1.00 52.16 380 ASN A N 1
ATOM 3148 C CA . ASN A 1 380 ? -18.891 8.300 56.069 1.00 52.16 380 ASN A CA 1
ATOM 3149 C C . ASN A 1 380 ? -19.160 7.790 54.640 1.00 52.16 380 ASN A C 1
ATOM 3151 O O . ASN A 1 380 ? -20.221 8.097 54.086 1.00 52.16 380 ASN A O 1
ATOM 3155 N N . PRO A 1 381 ? -18.218 7.051 54.022 1.00 51.09 381 PRO A N 1
ATOM 3156 C CA . PRO A 1 381 ? -18.347 6.604 52.645 1.00 51.09 381 PRO A CA 1
ATOM 3157 C C . PRO A 1 381 ? -19.549 5.672 52.525 1.00 51.09 381 PRO A C 1
ATOM 3159 O O . PRO A 1 381 ? -19.551 4.550 53.029 1.00 51.09 381 PRO A O 1
ATOM 3162 N N . THR A 1 382 ? -20.588 6.154 51.850 1.00 57.44 382 THR A N 1
ATOM 3163 C CA . THR A 1 382 ? -21.709 5.327 51.413 1.00 57.44 382 THR A CA 1
ATOM 3164 C C . THR A 1 382 ? -21.143 4.264 50.459 1.00 57.44 382 THR A C 1
ATOM 3166 O O . THR A 1 382 ? -20.363 4.622 49.570 1.00 57.44 382 THR A O 1
ATOM 3169 N N . PRO A 1 383 ? -21.452 2.969 50.648 1.00 55.66 383 PRO A N 1
ATOM 3170 C CA . PRO A 1 383 ? -20.832 1.873 49.907 1.00 55.66 383 PRO A CA 1
ATOM 3171 C C . PRO A 1 383 ? -20.950 2.087 48.396 1.00 55.66 383 PRO A C 1
ATOM 3173 O O . PRO A 1 383 ? -22.038 2.309 47.863 1.00 55.66 383 PRO A O 1
ATOM 3176 N N . ALA A 1 384 ? -19.798 2.060 47.720 1.00 50.62 384 ALA A N 1
ATOM 3177 C CA . ALA A 1 384 ? -19.676 2.253 46.284 1.00 50.62 384 ALA A CA 1
ATOM 3178 C C . ALA A 1 384 ? -20.616 1.294 45.543 1.00 50.62 384 ALA A C 1
ATOM 3180 O O . ALA A 1 384 ? -20.512 0.075 45.687 1.00 50.62 384 ALA A O 1
ATOM 3181 N N . ALA A 1 385 ? -21.538 1.863 44.763 1.00 56.03 385 ALA A N 1
ATOM 3182 C CA . ALA A 1 385 ? -22.464 1.111 43.932 1.00 56.03 385 ALA A CA 1
ATOM 3183 C C . ALA A 1 385 ? -21.686 0.102 43.076 1.00 56.03 385 ALA A C 1
ATOM 3185 O O . ALA A 1 385 ? -20.755 0.480 42.360 1.00 56.03 385 ALA A O 1
ATOM 3186 N N . ALA A 1 386 ? -22.064 -1.174 43.189 1.00 66.44 386 ALA A N 1
ATOM 3187 C CA . ALA A 1 386 ? -21.445 -2.273 42.466 1.00 66.44 386 ALA A CA 1
ATOM 3188 C C . ALA A 1 386 ? -21.306 -1.930 40.968 1.00 66.44 386 ALA A C 1
ATOM 3190 O O . ALA A 1 386 ? -22.229 -1.339 40.390 1.00 66.44 386 ALA A O 1
ATOM 3191 N N . PRO A 1 387 ? -20.169 -2.266 40.329 1.00 69.31 387 PRO A N 1
ATOM 3192 C CA . PRO A 1 387 ? -19.971 -2.010 38.911 1.00 69.31 387 PRO A CA 1
ATOM 3193 C C . PRO A 1 387 ? -21.107 -2.676 38.135 1.00 69.31 387 PRO A C 1
ATOM 3195 O O . PRO A 1 387 ? -21.301 -3.888 38.216 1.00 69.31 387 PRO A O 1
ATOM 3198 N N . LYS A 1 388 ? -21.889 -1.869 37.411 1.00 75.44 388 LYS A N 1
ATOM 3199 C CA . LYS A 1 388 ? -22.942 -2.372 36.530 1.00 75.44 388 LYS A CA 1
ATOM 3200 C C . LYS A 1 388 ? -22.272 -3.287 35.512 1.00 75.44 388 LYS A C 1
ATOM 3202 O O . LYS A 1 388 ? -21.473 -2.813 34.707 1.00 75.44 388 LYS A O 1
ATOM 3207 N N . ILE A 1 389 ? -22.564 -4.581 35.589 1.00 69.94 389 ILE A N 1
ATOM 3208 C CA . ILE A 1 389 ? -22.095 -5.565 34.617 1.00 69.94 389 ILE A CA 1
ATOM 3209 C C . ILE A 1 389 ? -22.595 -5.079 33.245 1.00 69.94 389 ILE A C 1
ATOM 3211 O O . ILE A 1 389 ? -23.805 -4.871 33.099 1.00 69.94 389 ILE A O 1
ATOM 3215 N N . PRO A 1 390 ? -21.700 -4.796 32.278 1.00 77.94 390 PRO A N 1
ATOM 3216 C CA . PRO A 1 390 ? -22.108 -4.311 30.968 1.00 77.94 390 PRO A CA 1
ATOM 3217 C C . PRO A 1 390 ? -23.038 -5.331 30.315 1.00 77.94 390 PRO A C 1
ATOM 3219 O O . PRO A 1 390 ? -22.915 -6.538 30.536 1.00 77.94 390 PRO A O 1
ATOM 3222 N N . ALA A 1 391 ? -23.992 -4.848 29.518 1.00 86.56 391 ALA A N 1
ATOM 3223 C CA . ALA A 1 391 ? -24.927 -5.734 28.838 1.00 86.56 391 ALA A CA 1
ATOM 3224 C C . ALA A 1 391 ? -24.143 -6.776 28.005 1.00 86.56 391 ALA A C 1
ATOM 3226 O O . ALA A 1 391 ? -23.143 -6.406 27.384 1.00 86.56 391 ALA A O 1
ATOM 3227 N N . PRO A 1 392 ? -24.587 -8.046 27.917 1.00 88.94 392 PRO A N 1
ATOM 3228 C CA . PRO A 1 392 ? -23.828 -9.117 27.255 1.00 88.94 392 PRO A CA 1
ATOM 3229 C C . PRO A 1 392 ? -23.328 -8.766 25.841 1.00 88.94 392 PRO A C 1
ATOM 3231 O O . PRO A 1 392 ? -22.200 -9.083 25.472 1.00 88.94 392 PRO A O 1
ATOM 3234 N N . LYS A 1 393 ? -24.133 -8.024 25.064 1.00 91.44 393 LYS A N 1
ATOM 3235 C CA . LYS A 1 393 ? -23.773 -7.558 23.712 1.00 91.44 393 LYS A CA 1
ATOM 3236 C C . LYS A 1 393 ? -22.652 -6.513 23.697 1.00 91.44 393 LYS A C 1
ATOM 3238 O O . LYS A 1 393 ? -21.877 -6.479 22.748 1.00 91.44 393 LYS A O 1
ATOM 3243 N N . GLN A 1 394 ? -22.573 -5.655 24.715 1.00 90.62 394 GLN A N 1
ATOM 3244 C CA . GLN A 1 394 ? -21.490 -4.675 24.844 1.00 90.62 394 GLN A CA 1
ATOM 3245 C C . GLN A 1 394 ? -20.174 -5.381 25.159 1.00 90.62 394 GLN A C 1
ATOM 3247 O O . GLN A 1 394 ? -19.177 -5.113 24.499 1.00 90.62 394 GLN A O 1
ATOM 3252 N N . TYR A 1 395 ? -20.206 -6.347 26.081 1.00 91.38 395 TYR A N 1
ATOM 3253 C CA . TYR A 1 395 ? -19.031 -7.137 26.440 1.00 91.38 395 TYR A CA 1
ATOM 3254 C C . TYR A 1 395 ? -18.463 -7.922 25.248 1.00 91.38 395 TYR A C 1
ATOM 3256 O O . TYR A 1 395 ? -17.265 -7.855 24.979 1.00 91.38 395 TYR A O 1
ATOM 3264 N N . ALA A 1 396 ? -19.320 -8.604 24.478 1.00 92.88 396 ALA A N 1
ATOM 3265 C CA . ALA A 1 396 ? -18.898 -9.309 23.264 1.00 92.88 396 ALA A CA 1
ATOM 3266 C C . ALA A 1 396 ? -18.204 -8.373 22.261 1.00 92.88 396 ALA A C 1
ATOM 3268 O O . ALA A 1 396 ? -17.258 -8.760 21.574 1.00 92.88 396 ALA A O 1
ATOM 3269 N N . TRP A 1 397 ? -18.654 -7.120 22.204 1.00 93.38 397 TRP A N 1
ATOM 3270 C CA . TRP A 1 397 ? -18.114 -6.141 21.282 1.00 93.38 397 TRP A CA 1
ATOM 3271 C C . TRP A 1 397 ? -16.788 -5.528 21.737 1.00 93.38 397 TRP A C 1
ATOM 3273 O O . TRP A 1 397 ? -15.860 -5.391 20.941 1.00 93.38 397 TRP A O 1
ATOM 3283 N N . GLU A 1 398 ? -16.659 -5.237 23.028 1.00 93.38 398 GLU A N 1
ATOM 3284 C CA . GLU A 1 398 ? -15.385 -4.848 23.636 1.00 93.38 398 GLU A CA 1
ATOM 3285 C C . GLU A 1 398 ? -14.328 -5.945 23.464 1.00 93.38 398 GLU A C 1
ATOM 3287 O O . GLU A 1 398 ? -13.182 -5.650 23.123 1.00 93.38 398 GLU A O 1
ATOM 3292 N N . LEU A 1 399 ? -14.724 -7.213 23.615 1.00 94.31 399 LEU A N 1
ATOM 3293 C CA . LEU A 1 399 ? -13.844 -8.357 23.396 1.00 94.31 399 LEU A CA 1
ATOM 3294 C C . LEU A 1 399 ? -13.382 -8.454 21.935 1.00 94.31 399 LEU A C 1
ATOM 3296 O O . LEU A 1 399 ? -12.196 -8.671 21.687 1.00 94.31 399 LEU A O 1
ATOM 3300 N N . TYR A 1 400 ? -14.285 -8.262 20.969 1.00 96.00 400 TYR A N 1
ATOM 3301 C CA . TYR A 1 400 ? -13.931 -8.229 19.548 1.00 96.00 400 TYR A CA 1
ATOM 3302 C C . TYR A 1 400 ? -12.913 -7.123 19.237 1.00 96.00 400 TYR A C 1
ATOM 3304 O O . TYR A 1 400 ? -11.889 -7.390 18.609 1.00 96.00 400 TYR A O 1
ATOM 3312 N N . GLU A 1 401 ? -13.170 -5.890 19.688 1.00 94.50 401 GLU A N 1
ATOM 3313 C CA . GLU A 1 401 ? -12.287 -4.742 19.431 1.00 94.50 401 GLU A CA 1
ATOM 3314 C C . GLU A 1 401 ? -10.930 -4.932 20.123 1.00 94.50 401 GLU A C 1
ATOM 3316 O O . GLU A 1 401 ? -9.887 -4.654 19.535 1.00 94.50 401 GLU A O 1
ATOM 3321 N N . SER A 1 402 ? -10.922 -5.477 21.345 1.00 93.62 402 SER A N 1
ATOM 3322 C CA . SER A 1 402 ? -9.692 -5.783 22.077 1.00 93.62 402 SER A CA 1
ATOM 3323 C C . SER A 1 402 ? -8.844 -6.833 21.358 1.00 93.62 402 SER A C 1
ATOM 3325 O O . SER A 1 402 ? -7.640 -6.629 21.210 1.00 93.62 402 SER A O 1
ATOM 3327 N N . LYS A 1 403 ? -9.450 -7.917 20.858 1.00 94.44 403 LYS A N 1
ATOM 3328 C CA . LYS A 1 403 ? -8.745 -8.939 20.069 1.00 94.44 403 LYS A CA 1
ATOM 3329 C C . LYS A 1 403 ? -8.175 -8.359 18.772 1.00 94.44 403 LYS A C 1
ATOM 3331 O O . LYS A 1 403 ? -7.021 -8.616 18.438 1.00 94.44 403 LYS A O 1
ATOM 3336 N N . TRP A 1 404 ? -8.946 -7.532 18.067 1.00 95.44 404 TRP A N 1
ATOM 3337 C CA . TRP A 1 404 ? -8.458 -6.850 16.867 1.00 95.44 404 TRP A CA 1
ATOM 3338 C C . TRP A 1 404 ? -7.346 -5.850 17.159 1.00 95.44 404 TRP A C 1
ATOM 3340 O O . TRP A 1 404 ? -6.434 -5.723 16.349 1.00 95.44 404 TRP A O 1
ATOM 3350 N N . ALA A 1 405 ? -7.382 -5.153 18.294 1.00 93.62 405 ALA A N 1
ATOM 3351 C CA . ALA A 1 405 ? -6.306 -4.255 18.697 1.00 93.62 405 ALA A CA 1
ATOM 3352 C C . ALA A 1 405 ? -4.984 -5.013 18.898 1.00 93.62 405 ALA A C 1
ATOM 3354 O O . ALA A 1 405 ? -3.948 -4.530 18.448 1.00 93.62 405 ALA A O 1
ATOM 3355 N N . VAL A 1 406 ? -5.033 -6.213 19.490 1.00 91.50 406 VAL A N 1
ATOM 3356 C CA . VAL A 1 406 ? -3.860 -7.092 19.647 1.00 91.50 406 VAL A CA 1
ATOM 3357 C C . VAL A 1 406 ? -3.328 -7.545 18.284 1.00 91.50 406 VAL A C 1
ATOM 3359 O O . VAL A 1 406 ? -2.157 -7.320 17.994 1.00 91.50 406 VAL A O 1
ATOM 3362 N N . LEU A 1 407 ? -4.190 -8.074 17.405 1.00 92.75 407 LEU A N 1
ATOM 3363 C CA . LEU A 1 407 ? -3.800 -8.497 16.047 1.00 92.75 407 LEU A CA 1
ATOM 3364 C C . LEU A 1 407 ? -3.251 -7.339 15.198 1.00 92.75 407 LEU A C 1
ATOM 3366 O O . LEU A 1 407 ? -2.362 -7.512 14.368 1.00 92.75 407 LEU A O 1
ATOM 3370 N N . ASN A 1 408 ? -3.792 -6.136 15.385 1.00 91.62 408 ASN A N 1
ATOM 3371 C CA . ASN A 1 408 ? -3.407 -4.965 14.610 1.00 91.62 408 ASN A CA 1
ATOM 3372 C C . ASN A 1 4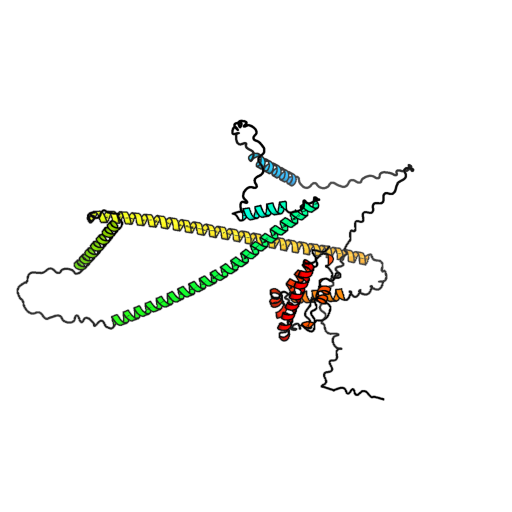08 ? -2.140 -4.282 15.122 1.00 91.62 408 ASN A C 1
ATOM 3374 O O . ASN A 1 408 ? -1.511 -3.572 14.334 1.00 91.62 408 ASN A O 1
ATOM 3378 N N . GLY A 1 409 ? -1.815 -4.451 16.406 1.00 87.62 409 GLY A N 1
ATOM 3379 C CA . GLY A 1 409 ? -0.734 -3.754 17.097 1.00 87.62 409 GLY A CA 1
ATOM 3380 C C . GLY A 1 409 ? 0.664 -4.154 16.639 1.00 87.62 409 GLY A C 1
ATOM 3381 O O . GLY A 1 409 ? 1.613 -3.451 16.969 1.00 87.62 409 GLY A O 1
ATOM 3382 N N . GLY A 1 410 ? 0.805 -5.252 15.884 1.00 73.81 410 GLY A N 1
ATOM 3383 C CA . GLY A 1 410 ? 2.103 -5.735 15.401 1.00 73.81 410 GLY A CA 1
ATOM 3384 C C . GLY A 1 410 ? 3.076 -6.105 16.523 1.00 73.81 410 GLY A C 1
ATOM 3385 O O . GLY A 1 410 ? 4.240 -6.385 16.256 1.00 73.81 410 GLY A O 1
ATOM 3386 N N . THR A 1 411 ? 2.618 -6.094 17.777 1.00 59.59 411 THR A N 1
ATOM 3387 C CA . THR A 1 411 ? 3.391 -6.461 18.956 1.00 59.59 411 THR A CA 1
ATOM 3388 C C . THR A 1 411 ? 3.611 -7.964 18.935 1.00 59.59 411 THR A C 1
ATOM 3390 O O . THR A 1 411 ? 2.787 -8.727 19.428 1.00 59.59 411 THR A O 1
ATOM 3393 N N . GLY A 1 412 ? 4.717 -8.346 18.297 1.00 52.19 412 GLY A N 1
ATOM 3394 C CA . GLY A 1 412 ? 5.423 -9.595 18.525 1.00 52.19 412 GLY A CA 1
ATOM 3395 C C . GLY A 1 412 ? 4.834 -10.806 17.821 1.00 52.19 412 GLY A C 1
ATOM 3396 O O . GLY A 1 412 ? 4.346 -11.708 18.488 1.00 52.19 412 GLY A O 1
ATOM 3397 N N . ALA A 1 413 ? 4.993 -10.901 16.495 1.00 56.56 413 ALA A N 1
ATOM 3398 C CA . ALA A 1 413 ? 5.053 -12.238 15.887 1.00 56.56 413 ALA A CA 1
ATOM 3399 C C . ALA A 1 413 ? 6.162 -13.085 16.554 1.00 56.56 413 ALA A C 1
ATOM 3401 O O . ALA A 1 413 ? 6.022 -14.296 16.658 1.00 56.56 413 ALA A O 1
ATOM 3402 N N . ASP A 1 414 ? 7.189 -12.414 17.094 1.00 61.84 414 ASP A N 1
ATOM 3403 C CA . ASP A 1 414 ? 8.333 -13.021 17.776 1.00 61.84 414 ASP A CA 1
ATOM 3404 C C . ASP A 1 414 ? 8.133 -13.248 19.293 1.00 61.84 414 ASP A C 1
ATOM 3406 O O . ASP A 1 414 ? 8.920 -13.965 19.897 1.00 61.84 414 ASP A O 1
ATOM 3410 N N . GLU A 1 415 ? 7.105 -12.663 19.929 1.00 63.88 415 GLU A N 1
ATOM 3411 C CA . GLU A 1 415 ? 6.871 -12.785 21.389 1.00 63.88 415 GLU A CA 1
ATOM 3412 C C . GLU A 1 415 ? 5.592 -13.554 21.751 1.00 63.88 415 GLU A C 1
ATOM 3414 O O . GLU A 1 415 ? 5.445 -14.020 22.883 1.00 63.88 415 GLU A O 1
ATOM 3419 N N . VAL A 1 416 ? 4.645 -13.712 20.821 1.00 60.75 416 VAL A N 1
ATOM 3420 C CA . VAL A 1 416 ? 3.432 -14.496 21.074 1.00 60.75 416 VAL A CA 1
ATOM 3421 C C . VAL A 1 416 ? 3.728 -15.970 20.786 1.00 60.75 416 VAL A C 1
ATOM 3423 O O . VAL A 1 416 ? 3.388 -16.492 19.730 1.00 60.75 416 VAL A O 1
ATOM 3426 N N . GLU A 1 417 ? 4.329 -16.666 21.756 1.00 61.19 417 GLU A N 1
ATOM 3427 C CA . GLU A 1 417 ? 4.556 -18.127 21.711 1.00 61.19 417 GLU A CA 1
ATOM 3428 C C . GLU A 1 417 ? 3.252 -18.940 21.534 1.00 61.19 417 GLU A C 1
ATOM 3430 O O . GLU A 1 417 ? 3.278 -20.111 21.154 1.00 61.19 417 GLU A O 1
ATOM 3435 N N . ALA A 1 418 ? 2.085 -18.335 21.777 1.00 74.75 418 ALA A N 1
ATOM 3436 C CA . ALA A 1 418 ? 0.785 -18.979 21.631 1.00 74.75 418 ALA A CA 1
ATOM 3437 C C . ALA A 1 418 ? 0.115 -18.610 20.299 1.00 74.75 418 ALA A C 1
ATOM 3439 O O . ALA A 1 418 ? -0.679 -17.671 20.222 1.00 74.75 418 ALA A O 1
ATOM 3440 N N . ALA A 1 419 ? 0.391 -19.391 19.255 1.00 91.38 419 ALA A N 1
ATOM 3441 C CA . ALA A 1 419 ? -0.329 -19.295 17.991 1.00 91.38 419 ALA A CA 1
ATOM 3442 C C . ALA A 1 419 ? -1.855 -19.421 18.206 1.00 91.38 419 ALA A C 1
ATOM 3444 O O . ALA A 1 419 ? -2.341 -20.319 18.912 1.00 91.38 419 ALA A O 1
ATOM 3445 N N . ILE A 1 420 ? -2.608 -18.496 17.606 1.00 94.75 420 ILE A N 1
ATOM 3446 C CA . ILE A 1 420 ? -4.044 -18.300 17.836 1.00 94.75 420 ILE A CA 1
ATOM 3447 C C . ILE A 1 420 ? -4.830 -19.396 17.098 1.00 94.75 420 ILE A C 1
ATOM 3449 O O . ILE A 1 420 ? -4.674 -19.524 15.880 1.00 94.75 420 ILE A O 1
ATOM 3453 N N . PRO A 1 421 ? -5.677 -20.186 17.788 1.00 97.06 421 PRO A N 1
ATOM 3454 C CA . PRO A 1 421 ? -6.523 -21.184 17.141 1.00 97.06 421 PRO A CA 1
ATOM 3455 C C . PRO A 1 421 ? -7.752 -20.547 16.473 1.00 97.06 421 PRO A C 1
ATOM 3457 O O . PRO A 1 421 ? -8.198 -19.463 16.868 1.00 97.06 421 PRO A O 1
ATOM 3460 N N . PHE A 1 422 ? -8.370 -21.257 15.525 1.00 97.88 422 PHE A N 1
ATOM 3461 C CA . PHE A 1 422 ? -9.555 -20.803 14.778 1.00 97.88 422 PHE A CA 1
ATOM 3462 C C . PHE A 1 422 ? -10.694 -20.296 15.684 1.00 97.88 422 PHE A C 1
ATOM 3464 O O . PHE A 1 422 ? -11.278 -19.242 15.431 1.00 97.88 422 PHE A O 1
ATOM 3471 N N . LEU A 1 423 ? -10.957 -21.000 16.789 1.00 97.38 423 LEU A N 1
ATOM 3472 C CA . LEU A 1 423 ? -11.999 -20.687 17.779 1.00 97.38 423 LEU A CA 1
ATOM 3473 C C . LEU A 1 423 ? -11.791 -19.340 18.490 1.00 97.38 423 LEU A C 1
ATOM 3475 O O . LEU A 1 423 ? -12.740 -18.709 18.958 1.00 97.38 423 LEU A O 1
ATOM 3479 N N . GLN A 1 424 ? -10.536 -18.906 18.633 1.00 96.25 424 GLN A N 1
ATOM 3480 C CA . GLN A 1 424 ? -10.200 -17.674 19.347 1.00 96.25 424 GLN A CA 1
ATOM 3481 C C . GLN A 1 424 ? -10.175 -16.446 18.440 1.00 96.25 424 GLN A C 1
ATOM 3483 O O . GLN A 1 424 ? -10.138 -15.322 18.960 1.00 96.25 424 GLN A O 1
ATOM 3488 N N . MET A 1 425 ? -10.256 -16.637 17.124 1.00 97.50 425 MET A N 1
ATOM 3489 C CA . MET A 1 425 ? -10.315 -15.543 16.167 1.00 97.50 425 MET A CA 1
ATOM 3490 C C . MET A 1 425 ? -11.505 -14.614 16.460 1.00 97.50 425 MET A C 1
ATOM 3492 O O . MET A 1 425 ? -12.583 -15.071 16.852 1.00 97.50 425 MET A O 1
ATOM 3496 N N . PRO A 1 426 ? -11.336 -13.287 16.318 1.00 97.38 426 PRO A N 1
ATOM 3497 C CA . PRO A 1 426 ? -12.404 -12.331 16.576 1.00 97.38 426 PRO A CA 1
ATOM 3498 C C . PRO A 1 426 ? -13.403 -12.325 15.421 1.00 97.38 426 PRO A C 1
ATOM 3500 O O . PRO A 1 426 ? -13.421 -11.387 14.637 1.00 97.38 426 PRO A O 1
ATOM 3503 N N . TRP A 1 427 ? -14.210 -13.371 15.264 1.00 98.06 427 TRP A N 1
ATOM 3504 C CA . TRP A 1 427 ? -15.245 -13.431 14.230 1.00 98.06 427 TRP A CA 1
ATOM 3505 C C . TRP A 1 427 ? -16.357 -12.407 14.491 1.00 98.06 427 TRP A C 1
ATOM 3507 O O . TRP A 1 427 ? -16.661 -12.123 15.653 1.00 98.06 427 TRP A O 1
ATOM 3517 N N . PRO A 1 428 ? -16.978 -11.823 13.447 1.00 97.56 428 PRO A N 1
ATOM 3518 C CA . PRO A 1 428 ? -17.945 -10.756 13.631 1.00 97.56 428 PRO A CA 1
ATOM 3519 C C . PRO A 1 428 ? -19.350 -11.291 13.959 1.00 97.56 428 PRO A C 1
ATOM 3521 O O . PRO A 1 428 ? -20.301 -10.994 13.243 1.00 97.56 428 PRO A O 1
ATOM 3524 N N . GLN A 1 429 ? -19.482 -12.078 15.029 1.00 97.25 429 GLN A N 1
ATOM 3525 C CA . GLN A 1 429 ? -20.742 -12.651 15.510 1.00 97.25 429 GLN A CA 1
ATOM 3526 C C . GLN A 1 429 ? -20.745 -12.811 17.038 1.00 97.25 429 GLN A C 1
ATOM 3528 O O . GLN A 1 429 ? -19.692 -12.833 17.673 1.00 97.25 429 GLN A O 1
ATOM 3533 N N . PHE A 1 430 ? -21.934 -12.900 17.645 1.00 96.06 430 PHE A N 1
ATOM 3534 C CA . PHE A 1 430 ? -22.070 -13.061 19.101 1.00 96.06 430 PHE A CA 1
ATOM 3535 C C . PHE A 1 430 ? -21.826 -14.499 19.579 1.00 96.06 430 PHE A C 1
ATOM 3537 O O . PHE A 1 430 ? -21.394 -14.692 20.714 1.00 96.06 430 PHE A O 1
ATOM 3544 N N . LEU A 1 431 ? -22.132 -15.488 18.737 1.00 96.19 431 LEU A N 1
ATOM 3545 C CA . LEU A 1 431 ? -21.980 -16.908 19.047 1.00 96.19 431 LEU A CA 1
ATOM 3546 C C . LEU A 1 431 ? -20.569 -17.398 18.685 1.00 96.19 431 LEU A C 1
ATOM 3548 O O . LEU A 1 431 ? -19.998 -16.913 17.705 1.00 96.19 431 LEU A O 1
ATOM 3552 N N . PRO A 1 432 ? -19.994 -18.352 19.437 1.00 95.75 432 PRO A N 1
ATOM 3553 C CA . PRO A 1 432 ? -18.714 -18.953 19.074 1.00 95.75 432 PRO A CA 1
ATOM 3554 C C . PRO A 1 432 ? -18.819 -19.691 17.728 1.00 95.75 432 PRO A C 1
ATOM 3556 O O . PRO A 1 432 ? -19.813 -20.363 17.470 1.00 95.75 432 PRO A O 1
ATOM 3559 N N . VAL A 1 433 ? -17.794 -19.549 16.884 1.00 97.81 433 VAL A N 1
ATOM 3560 C CA . VAL A 1 433 ? -17.659 -20.259 15.599 1.00 97.81 433 VAL A CA 1
ATOM 3561 C C . VAL A 1 433 ? -16.732 -21.444 15.825 1.00 97.81 433 VAL A C 1
ATOM 3563 O O . VAL A 1 433 ? -15.551 -21.228 16.096 1.00 97.81 433 VAL A O 1
ATOM 3566 N N . ASN A 1 434 ? -17.236 -22.669 15.696 1.00 97.75 434 ASN A N 1
ATOM 3567 C CA . ASN A 1 434 ? -16.433 -23.888 15.789 1.00 97.75 434 ASN A CA 1
ATOM 3568 C C . ASN A 1 434 ? -16.058 -24.444 14.410 1.00 97.75 434 ASN A C 1
ATOM 3570 O O . ASN A 1 434 ? -15.020 -25.084 14.272 1.00 97.75 434 ASN A O 1
ATOM 3574 N N . SER A 1 435 ? -16.878 -24.176 13.391 1.00 98.12 435 SER A N 1
ATOM 3575 C CA . SER A 1 435 ? -16.715 -24.670 12.024 1.00 98.12 435 SER A CA 1
ATOM 3576 C C . SER A 1 435 ? -17.013 -23.590 10.976 1.00 98.12 435 SER A C 1
ATOM 3578 O O . SER A 1 435 ? -17.545 -22.524 11.283 1.00 98.12 435 SER A O 1
ATOM 3580 N N . LEU A 1 436 ? -16.688 -23.860 9.707 1.00 98.19 436 LEU A N 1
ATOM 3581 C CA . LEU A 1 436 ? -17.018 -22.956 8.595 1.00 98.19 436 LEU A CA 1
ATOM 3582 C C . LEU A 1 436 ? -18.531 -22.854 8.324 1.00 98.19 436 LEU A C 1
ATOM 3584 O O . LEU A 1 436 ? -18.971 -21.878 7.709 1.00 98.19 436 LEU A O 1
ATOM 3588 N N . ASP A 1 437 ? -19.312 -23.832 8.778 1.00 98.19 437 ASP A N 1
ATOM 3589 C CA . ASP A 1 437 ? -20.762 -23.874 8.577 1.00 98.19 437 ASP A CA 1
ATOM 3590 C C . ASP A 1 437 ? -21.516 -23.006 9.594 1.00 98.19 437 ASP A C 1
ATOM 3592 O O . ASP A 1 437 ? -22.644 -22.596 9.331 1.00 98.19 437 ASP A O 1
ATOM 3596 N N . ASP A 1 438 ? -20.864 -22.619 10.697 1.00 98.00 438 ASP A N 1
ATOM 3597 C CA . ASP A 1 438 ? -21.454 -21.764 11.737 1.00 98.00 438 ASP A CA 1
ATOM 3598 C C . ASP A 1 438 ? -21.581 -20.287 11.302 1.00 98.00 438 ASP A C 1
ATOM 3600 O O . ASP A 1 438 ? -22.152 -19.462 12.019 1.00 98.00 438 ASP A O 1
ATOM 3604 N N . PHE A 1 439 ? -21.040 -19.917 10.134 1.00 98.25 439 PHE A N 1
ATOM 3605 C CA . PHE A 1 439 ? -21.122 -18.554 9.610 1.00 98.25 439 PHE A CA 1
ATOM 3606 C C . PHE A 1 439 ? -22.487 -18.267 8.971 1.00 98.25 439 PHE A C 1
ATOM 3608 O O . PHE A 1 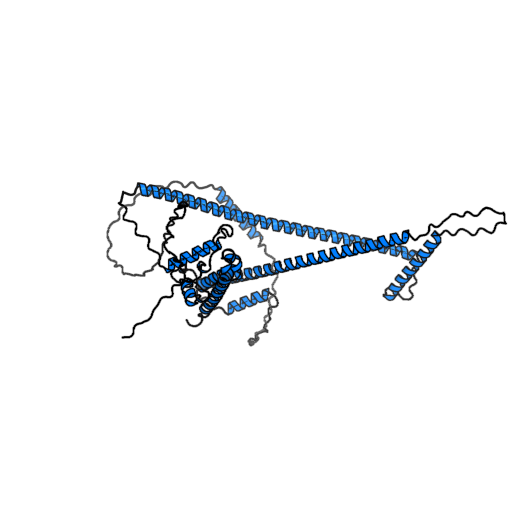439 ? -22.697 -18.493 7.773 1.00 98.25 439 PHE A O 1
ATOM 3615 N N . ASN A 1 440 ? -23.375 -17.648 9.748 1.00 97.69 440 ASN A N 1
ATOM 3616 C CA . ASN A 1 440 ? -24.688 -17.199 9.287 1.00 97.69 440 ASN A CA 1
ATOM 3617 C C . ASN A 1 440 ? -24.717 -15.710 8.924 1.00 97.69 440 ASN A C 1
ATOM 3619 O O . ASN A 1 440 ? -24.122 -14.856 9.587 1.00 97.69 440 ASN A O 1
ATOM 3623 N N . ALA A 1 441 ? -25.478 -15.376 7.877 1.00 97.94 441 ALA A N 1
ATOM 3624 C CA . ALA A 1 441 ? -25.675 -13.987 7.466 1.00 97.94 441 ALA A CA 1
ATOM 3625 C C . ALA A 1 441 ? -26.419 -13.168 8.531 1.00 97.94 441 ALA A C 1
ATOM 3627 O O . ALA A 1 441 ? -26.065 -12.010 8.764 1.00 97.94 441 ALA A O 1
ATOM 3628 N N . ASP A 1 442 ? -27.394 -13.778 9.206 1.00 97.88 442 ASP A N 1
ATOM 3629 C CA . ASP A 1 442 ? -28.213 -13.117 10.221 1.00 97.88 442 ASP A CA 1
ATOM 3630 C C . ASP A 1 442 ? -27.397 -12.786 11.472 1.00 97.88 442 ASP A C 1
ATOM 3632 O O . ASP A 1 442 ? -27.422 -11.639 11.922 1.00 97.88 442 ASP A O 1
ATOM 3636 N N . ASP A 1 443 ? -26.577 -13.721 11.959 1.00 97.81 443 ASP A N 1
ATOM 3637 C CA . ASP A 1 443 ? -25.704 -13.511 13.119 1.00 97.81 443 ASP A CA 1
ATOM 3638 C C . ASP A 1 443 ? -24.683 -12.400 12.861 1.00 97.81 443 ASP A C 1
ATOM 3640 O O . ASP A 1 443 ? -24.573 -11.460 13.657 1.00 97.81 443 ASP A O 1
ATOM 3644 N N . ILE A 1 444 ? -24.010 -12.438 11.704 1.00 98.00 444 ILE A N 1
ATOM 3645 C CA . ILE A 1 444 ? -23.047 -11.404 11.308 1.00 98.00 444 ILE A CA 1
ATOM 3646 C C . ILE A 1 444 ? -23.740 -10.047 11.126 1.00 98.00 444 ILE A C 1
ATOM 3648 O O . ILE A 1 444 ? -23.217 -9.011 11.550 1.00 98.00 444 ILE A O 1
ATOM 3652 N N . SER A 1 445 ? -24.935 -10.022 10.528 1.00 97.56 445 SER A N 1
ATOM 3653 C CA . SER A 1 445 ? -25.694 -8.780 10.357 1.00 97.56 445 SER A CA 1
ATOM 3654 C C . SER A 1 445 ? -26.122 -8.193 11.703 1.00 97.56 445 SER A C 1
ATOM 3656 O O . SER A 1 445 ? -25.919 -7.000 11.935 1.00 97.56 445 SER A O 1
ATOM 3658 N N . SER A 1 446 ? -26.627 -9.024 12.621 1.00 96.88 446 SER A N 1
ATOM 3659 C CA . SER A 1 446 ? -27.096 -8.610 13.944 1.00 96.88 446 SER A CA 1
ATOM 3660 C C . SER A 1 446 ? -25.968 -7.988 14.762 1.00 96.88 446 SER A C 1
ATOM 3662 O O . SER A 1 446 ? -26.172 -7.007 15.478 1.00 96.88 446 SER A O 1
ATOM 3664 N N . PHE A 1 447 ? -24.760 -8.521 14.597 1.00 97.06 447 PHE A N 1
ATOM 3665 C CA . PHE A 1 447 ? -23.565 -8.091 15.288 1.00 97.06 447 PHE A CA 1
ATOM 3666 C C . PHE A 1 447 ? -22.998 -6.790 14.706 1.00 97.06 447 PHE A C 1
ATOM 3668 O O . PHE A 1 447 ? -22.841 -5.803 15.429 1.00 97.06 447 PHE A O 1
ATOM 3675 N N . LEU A 1 448 ? -22.779 -6.721 13.388 1.00 96.00 448 LEU A N 1
ATOM 3676 C CA . LEU A 1 448 ? -22.234 -5.525 12.727 1.00 96.00 448 LEU A CA 1
ATOM 3677 C C . LEU A 1 448 ? -23.215 -4.341 12.712 1.00 96.00 448 LEU A C 1
ATOM 3679 O O . LEU A 1 448 ? -22.802 -3.170 12.704 1.00 96.00 448 LEU A O 1
ATOM 3683 N N . LEU A 1 449 ? -24.519 -4.628 12.701 1.00 95.19 449 LEU A N 1
ATOM 3684 C CA . LEU A 1 449 ? -25.588 -3.631 12.668 1.00 95.19 449 LEU A CA 1
ATOM 3685 C C . LEU A 1 449 ? -26.185 -3.315 14.046 1.00 95.19 449 LEU A C 1
ATOM 3687 O O . LEU A 1 449 ? -27.086 -2.480 14.121 1.00 95.19 449 LEU A O 1
ATOM 3691 N N . CYS A 1 450 ? -25.627 -3.867 15.126 1.00 94.31 450 CYS A N 1
ATOM 3692 C CA . CYS A 1 450 ? -26.094 -3.678 16.499 1.00 94.31 450 CYS A CA 1
ATOM 3693 C C . CYS A 1 450 ? -26.071 -2.207 16.958 1.00 94.31 450 CYS A C 1
ATOM 3695 O O .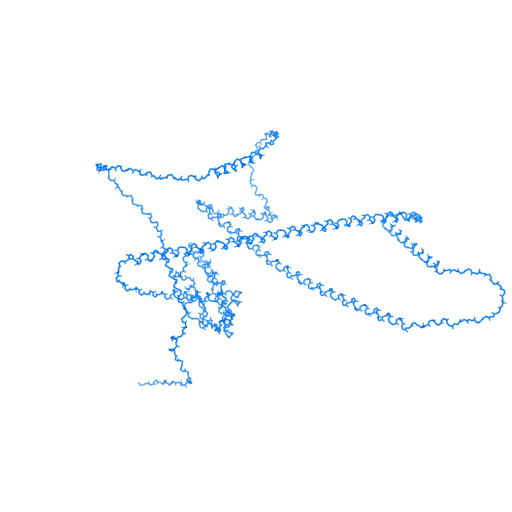 CYS A 1 450 ? -25.002 -1.623 17.137 1.00 94.31 450 CYS A O 1
ATOM 3697 N N . THR A 1 451 ? -27.243 -1.615 17.214 1.00 91.81 451 THR A N 1
ATOM 3698 C CA . THR A 1 451 ? -27.408 -0.200 17.611 1.00 91.81 451 THR A CA 1
ATOM 3699 C C . THR A 1 451 ? -26.835 0.142 18.984 1.00 91.81 451 THR A C 1
ATOM 3701 O O . THR A 1 451 ? -26.547 1.306 19.256 1.00 91.81 451 THR A O 1
ATOM 3704 N N . THR A 1 452 ? -26.628 -0.856 19.847 1.00 89.25 452 THR A N 1
ATOM 3705 C CA . THR A 1 452 ? -26.108 -0.668 21.210 1.00 89.25 452 THR A CA 1
ATOM 3706 C C . THR A 1 452 ? -24.582 -0.572 21.272 1.00 89.25 452 THR A C 1
ATOM 3708 O O . THR A 1 452 ? -24.020 -0.470 22.363 1.00 89.25 452 THR A O 1
ATOM 3711 N N . ARG A 1 453 ? -23.893 -0.631 20.124 1.00 88.69 453 ARG A N 1
ATOM 3712 C CA . ARG A 1 453 ? -22.434 -0.514 20.034 1.00 88.69 453 ARG A CA 1
ATOM 3713 C C . ARG A 1 453 ? -21.968 0.903 20.432 1.00 88.69 453 ARG A C 1
ATOM 3715 O O . ARG A 1 453 ? -22.475 1.889 19.892 1.00 88.69 453 ARG A O 1
ATOM 3722 N N . PRO A 1 454 ? -20.961 1.046 21.312 1.00 84.56 454 PRO A N 1
ATOM 3723 C CA . PRO A 1 454 ? -20.337 2.341 21.582 1.00 84.56 454 PRO A CA 1
ATOM 3724 C C . PRO A 1 454 ? -19.789 2.974 20.290 1.00 84.56 454 PRO A C 1
ATOM 3726 O O . PRO A 1 454 ? -19.101 2.313 19.514 1.00 84.56 454 PRO A O 1
ATOM 3729 N N . GLY A 1 455 ? -20.121 4.243 20.029 1.00 81.31 455 GLY A N 1
ATOM 3730 C CA . GLY A 1 455 ? -19.713 4.955 18.805 1.00 81.31 455 GLY A CA 1
ATOM 3731 C C . GLY A 1 455 ? -20.568 4.677 17.558 1.00 81.31 455 GLY A C 1
ATOM 3732 O O . GLY A 1 455 ? -20.274 5.207 16.491 1.00 81.31 455 GLY A O 1
ATOM 3733 N N . TYR A 1 456 ? -21.645 3.891 17.679 1.00 76.88 456 TYR A N 1
ATOM 3734 C CA . TYR A 1 456 ? -22.537 3.527 16.569 1.00 76.88 456 TYR A CA 1
ATOM 3735 C C . TYR A 1 456 ? -23.285 4.712 15.948 1.00 76.88 456 TYR A C 1
ATOM 3737 O O . TYR A 1 456 ? -23.499 4.747 14.737 1.00 76.88 456 TYR A O 1
ATOM 3745 N N . GLN A 1 457 ? -23.688 5.680 16.776 1.00 77.50 457 GLN A N 1
ATOM 3746 C CA . GLN A 1 457 ? -24.620 6.749 16.397 1.00 77.50 457 GLN A CA 1
ATOM 3747 C C . GLN A 1 457 ? -24.096 7.653 15.272 1.00 77.50 457 GLN A C 1
ATOM 3749 O O . GLN A 1 457 ? -24.885 8.290 14.583 1.00 77.50 457 GLN A O 1
ATOM 3754 N N . THR A 1 458 ? -22.780 7.701 15.059 1.00 81.94 458 THR A N 1
ATOM 3755 C CA . THR A 1 458 ? -22.161 8.607 14.084 1.00 81.94 458 THR A CA 1
ATOM 3756 C C . THR A 1 458 ? -21.889 7.961 12.726 1.00 81.94 458 THR A C 1
ATOM 3758 O O . THR A 1 458 ? -21.598 8.681 11.772 1.00 81.94 458 THR A O 1
ATOM 3761 N N . GLN A 1 459 ? -21.980 6.629 12.595 1.00 86.19 459 GLN A N 1
ATOM 3762 C CA . GLN A 1 459 ? -21.576 5.921 11.375 1.00 86.19 459 GLN A CA 1
ATOM 3763 C C . GLN A 1 459 ? -22.736 5.207 10.671 1.00 86.19 459 GLN A C 1
ATOM 3765 O O . GLN A 1 459 ? -23.402 4.323 11.224 1.00 86.19 459 GLN A O 1
ATOM 3770 N N . PHE A 1 460 ? -22.905 5.506 9.380 1.00 91.94 460 PHE A N 1
ATOM 3771 C CA . PHE A 1 460 ? -23.861 4.815 8.515 1.00 91.94 460 PHE A CA 1
ATOM 3772 C C . PHE A 1 460 ? -23.560 3.309 8.433 1.00 91.94 460 PHE A C 1
ATOM 3774 O O . PHE A 1 460 ? -22.402 2.905 8.312 1.00 91.94 460 PHE A O 1
ATOM 3781 N N . ALA A 1 461 ? -24.604 2.472 8.409 1.00 93.69 461 ALA A N 1
ATOM 3782 C CA . ALA A 1 461 ? -24.488 1.011 8.291 1.00 93.69 461 ALA A CA 1
ATOM 3783 C C . ALA A 1 461 ? -23.573 0.575 7.132 1.00 93.69 461 ALA A C 1
ATOM 3785 O O . ALA A 1 461 ? -22.698 -0.273 7.293 1.00 93.69 461 ALA A O 1
ATOM 3786 N N . LYS A 1 462 ? -23.696 1.245 5.980 1.00 94.38 462 LYS A N 1
ATOM 3787 C CA . LYS A 1 462 ? -22.852 1.015 4.800 1.00 94.38 462 LYS A CA 1
ATOM 3788 C C . LYS A 1 462 ? -21.361 1.261 5.062 1.00 94.38 462 LYS A C 1
ATOM 3790 O O . LYS A 1 462 ? -20.522 0.555 4.511 1.00 94.38 462 LYS A O 1
ATOM 3795 N N . GLN A 1 463 ? -21.018 2.270 5.864 1.00 94.38 463 GLN A N 1
ATOM 3796 C CA . GLN A 1 463 ? -19.626 2.571 6.208 1.00 94.38 463 GLN A CA 1
ATOM 3797 C C . GLN A 1 463 ? -19.049 1.500 7.135 1.00 94.38 463 GLN A C 1
ATOM 3799 O O . GLN A 1 463 ? -17.923 1.065 6.914 1.00 94.38 463 GLN A O 1
ATOM 3804 N N . ARG A 1 464 ? -19.843 1.024 8.098 1.00 93.44 464 ARG A N 1
ATOM 3805 C CA . ARG A 1 464 ? -19.453 -0.050 9.020 1.00 93.44 464 ARG A CA 1
ATOM 3806 C C . ARG A 1 464 ? -19.167 -1.353 8.283 1.00 93.44 464 ARG A C 1
ATOM 3808 O O . ARG A 1 464 ? -18.084 -1.905 8.426 1.00 93.44 464 ARG A O 1
ATOM 3815 N N . LEU A 1 465 ? -20.077 -1.770 7.403 1.00 96.56 465 LEU A N 1
ATOM 3816 C CA . LEU A 1 465 ? -19.871 -2.953 6.565 1.00 96.56 465 LEU A CA 1
ATOM 3817 C C . LEU A 1 465 ? -18.613 -2.830 5.690 1.00 96.56 465 LEU A C 1
ATOM 3819 O O . LEU A 1 465 ? -17.866 -3.790 5.567 1.00 96.56 465 LEU A O 1
ATOM 3823 N N . ARG A 1 466 ? -18.326 -1.645 5.128 1.00 96.75 466 ARG A N 1
ATOM 3824 C CA . ARG A 1 466 ? -17.091 -1.406 4.354 1.00 96.75 466 ARG A CA 1
ATOM 3825 C C . ARG A 1 466 ? -15.823 -1.484 5.202 1.00 96.75 466 ARG A C 1
ATOM 3827 O O . ARG A 1 466 ? -14.819 -1.995 4.724 1.00 96.75 466 ARG A O 1
ATOM 3834 N N . GLN A 1 467 ? -15.847 -0.965 6.427 1.00 95.62 467 GLN A N 1
ATOM 3835 C CA . GLN A 1 467 ? -14.704 -1.052 7.338 1.00 95.62 467 GLN A CA 1
ATOM 3836 C C . GLN A 1 467 ? -14.423 -2.504 7.721 1.00 95.62 467 GLN A C 1
ATOM 3838 O O . GLN A 1 467 ? -13.282 -2.940 7.614 1.00 95.62 467 GLN A O 1
ATOM 3843 N N . THR A 1 468 ? -15.459 -3.266 8.077 1.00 96.44 468 THR A N 1
ATOM 3844 C CA . THR A 1 468 ? -15.316 -4.698 8.360 1.00 96.44 468 THR A CA 1
ATOM 3845 C C . THR A 1 468 ? -14.862 -5.466 7.120 1.00 96.44 468 THR A C 1
ATOM 3847 O O . THR A 1 468 ? -13.960 -6.288 7.218 1.00 96.44 468 THR A O 1
ATOM 3850 N N . LEU A 1 469 ? -15.394 -5.150 5.934 1.00 97.81 469 LEU A N 1
ATOM 3851 C CA . LEU A 1 469 ? -14.949 -5.757 4.677 1.00 97.81 469 LEU A CA 1
ATOM 3852 C C . LEU A 1 469 ? -13.440 -5.578 4.463 1.00 97.81 469 LEU A C 1
ATOM 3854 O O . LEU A 1 469 ? -12.756 -6.531 4.119 1.00 97.81 469 LEU A O 1
ATOM 3858 N N . LEU A 1 470 ? -12.910 -4.376 4.707 1.00 96.69 470 LEU A N 1
ATOM 3859 C CA . LEU A 1 470 ? -11.475 -4.101 4.579 1.00 96.69 470 LEU A CA 1
ATOM 3860 C C . LEU A 1 470 ? -10.613 -4.875 5.586 1.00 96.69 470 LEU A C 1
ATOM 3862 O O . LEU A 1 470 ? -9.434 -5.079 5.307 1.00 96.69 470 LEU A O 1
ATOM 3866 N N . LEU A 1 471 ? -11.169 -5.273 6.736 1.00 96.75 471 LEU A N 1
ATOM 3867 C CA . LEU A 1 471 ? -10.462 -6.076 7.737 1.00 96.75 471 LEU A CA 1
ATOM 3868 C C . LEU A 1 471 ? -10.362 -7.550 7.328 1.00 96.75 471 LEU A C 1
ATOM 3870 O O . LEU A 1 471 ? -9.300 -8.137 7.501 1.00 96.75 471 LEU A O 1
ATOM 3874 N N . TYR A 1 472 ? -11.433 -8.132 6.776 1.00 97.88 472 TYR A N 1
ATOM 3875 C CA . TYR A 1 472 ? -11.477 -9.556 6.393 1.00 97.88 472 TYR A CA 1
ATOM 3876 C C . TYR A 1 472 ? -11.115 -9.832 4.931 1.00 97.88 472 TYR A C 1
ATOM 3878 O O . TYR A 1 472 ? -11.021 -10.993 4.542 1.00 97.88 472 TYR A O 1
ATOM 3886 N N . HIS A 1 473 ? -10.899 -8.796 4.118 1.00 97.94 473 HIS A N 1
ATOM 3887 C CA . HIS A 1 473 ? -10.503 -8.969 2.725 1.00 97.94 473 HIS A CA 1
ATOM 3888 C C . HIS A 1 473 ? -9.194 -9.775 2.634 1.00 97.94 473 HIS A C 1
ATOM 3890 O O . HIS A 1 473 ? -8.227 -9.390 3.298 1.00 97.94 473 HIS A O 1
ATOM 3896 N N . PRO A 1 474 ? -9.106 -10.823 1.792 1.00 97.69 474 PRO A N 1
ATOM 3897 C CA . PRO A 1 474 ? -7.963 -11.743 1.773 1.00 97.69 474 PRO A CA 1
ATOM 3898 C C . PRO A 1 474 ? -6.624 -11.028 1.553 1.00 97.69 474 PRO A C 1
ATOM 3900 O O . PRO A 1 474 ? -5.647 -11.344 2.220 1.00 97.69 474 PRO A O 1
ATOM 3903 N N . ASP A 1 475 ? -6.607 -9.993 0.708 1.00 97.50 475 ASP A N 1
ATOM 3904 C CA . ASP A 1 475 ? -5.420 -9.163 0.432 1.00 97.50 475 ASP A CA 1
ATOM 3905 C C . ASP A 1 475 ? -4.805 -8.516 1.688 1.00 97.50 475 ASP A C 1
ATOM 3907 O O . ASP A 1 475 ? -3.591 -8.415 1.813 1.00 97.50 475 ASP A O 1
ATOM 3911 N N . LYS A 1 476 ? -5.632 -8.101 2.658 1.00 96.00 476 LYS A N 1
ATOM 3912 C CA . LYS A 1 476 ? -5.154 -7.474 3.904 1.00 96.00 476 LYS A CA 1
ATOM 3913 C C . LYS A 1 476 ? -5.109 -8.448 5.067 1.00 96.00 476 LYS A C 1
ATOM 3915 O O . LYS A 1 476 ? -4.245 -8.327 5.931 1.00 96.00 476 LYS A O 1
ATOM 3920 N N . PHE A 1 477 ? -6.049 -9.383 5.098 1.00 97.31 477 PHE A N 1
ATOM 3921 C CA . PHE A 1 477 ? -6.192 -10.356 6.164 1.00 97.31 477 PHE A CA 1
ATOM 3922 C C . PHE A 1 477 ? -5.055 -11.380 6.133 1.00 97.31 477 PHE A C 1
ATOM 3924 O O . PHE A 1 477 ? -4.431 -11.616 7.164 1.00 97.31 477 PHE A O 1
ATOM 3931 N N . ASN A 1 478 ? -4.718 -11.926 4.960 1.00 96.94 478 ASN A N 1
ATOM 3932 C CA . ASN A 1 478 ? -3.704 -12.973 4.838 1.00 96.94 478 ASN A CA 1
ATOM 3933 C C . ASN A 1 478 ? -2.311 -12.533 5.314 1.00 96.94 478 ASN A C 1
ATOM 3935 O O . ASN A 1 478 ? -1.782 -13.181 6.215 1.00 96.94 478 ASN A O 1
ATOM 3939 N N . PRO A 1 479 ? -1.719 -11.435 4.801 1.00 95.62 479 PRO A N 1
ATOM 3940 C CA . PRO A 1 479 ? -0.379 -11.029 5.223 1.00 95.62 479 PRO A CA 1
ATOM 3941 C C . PRO A 1 479 ? -0.336 -10.515 6.665 1.00 95.62 479 PRO A C 1
ATOM 3943 O O . PRO A 1 479 ? 0.721 -10.537 7.286 1.00 95.62 479 PRO A O 1
ATOM 3946 N N . ARG A 1 480 ? -1.465 -10.034 7.204 1.00 94.44 480 ARG A N 1
ATOM 3947 C CA . ARG A 1 480 ? -1.504 -9.412 8.531 1.00 94.44 480 ARG A CA 1
ATOM 3948 C C . ARG A 1 480 ? -1.859 -10.382 9.647 1.00 94.44 480 ARG A C 1
ATOM 3950 O O . ARG A 1 480 ? -1.342 -10.228 10.738 1.00 94.44 480 ARG A O 1
ATOM 3957 N N . VAL A 1 481 ? -2.776 -11.316 9.418 1.00 95.62 481 VAL A N 1
ATOM 3958 C CA . VAL A 1 481 ? -3.389 -12.116 10.488 1.00 95.62 481 VAL A CA 1
ATOM 3959 C C . VAL A 1 481 ? -2.886 -13.556 10.483 1.00 95.62 481 VAL A C 1
ATOM 3961 O O . VAL A 1 481 ? -2.593 -14.082 11.552 1.00 95.62 481 VAL A O 1
ATOM 3964 N N . LEU A 1 482 ? -2.724 -14.186 9.312 1.00 96.12 482 LEU A N 1
ATOM 3965 C CA . LEU A 1 482 ? -2.300 -15.593 9.221 1.00 96.12 482 LEU A CA 1
ATOM 3966 C C . LEU A 1 482 ? -0.939 -15.915 9.864 1.00 96.12 482 LEU A C 1
ATOM 3968 O O . LEU A 1 482 ? -0.809 -17.036 10.358 1.00 96.12 482 LEU A O 1
ATOM 3972 N N . PRO A 1 483 ? 0.049 -14.997 9.930 1.00 94.44 483 PRO A N 1
ATOM 3973 C CA . PRO A 1 483 ? 1.285 -15.261 10.666 1.00 94.44 483 PRO A CA 1
ATOM 3974 C C . PRO A 1 483 ? 1.067 -15.556 12.158 1.00 94.44 483 PRO A C 1
ATOM 3976 O O . PRO A 1 483 ? 1.837 -16.312 12.736 1.00 94.44 483 PRO A O 1
ATOM 3979 N N . TYR A 1 484 ? 0.000 -15.019 12.763 1.00 93.50 484 TYR A N 1
ATOM 3980 C CA . TYR A 1 484 ? -0.336 -15.221 14.179 1.00 93.50 484 TYR A CA 1
ATOM 3981 C C . TYR A 1 484 ? -1.203 -16.464 14.437 1.00 93.50 484 TYR A C 1
ATOM 3983 O O . TYR A 1 484 ? -1.492 -16.791 15.588 1.00 93.50 484 TYR A O 1
ATOM 3991 N N . VAL A 1 485 ? -1.664 -17.136 13.379 1.00 95.50 485 VAL A N 1
ATOM 3992 C CA . VAL A 1 485 ? -2.575 -18.285 13.450 1.00 95.50 485 VAL A CA 1
ATOM 3993 C C . VAL A 1 485 ? -1.773 -19.584 13.459 1.00 95.50 485 VAL A C 1
ATOM 3995 O O . VAL A 1 485 ? -0.757 -19.696 12.764 1.00 95.50 485 VAL A O 1
ATOM 3998 N N . ARG A 1 486 ? -2.253 -20.582 14.213 1.00 96.12 486 ARG A N 1
ATOM 3999 C CA . ARG A 1 486 ? -1.685 -21.940 14.206 1.00 96.12 486 ARG A CA 1
ATOM 4000 C C . ARG A 1 486 ? -1.626 -22.500 12.796 1.00 96.12 486 ARG A C 1
ATOM 4002 O O . ARG A 1 486 ? -2.580 -22.364 12.039 1.00 96.12 486 ARG A O 1
ATOM 4009 N N . GLU A 1 487 ? -0.529 -23.164 12.458 1.00 96.19 487 GLU A N 1
ATOM 4010 C CA . GLU A 1 487 ? -0.299 -23.658 11.100 1.00 96.19 487 GLU A CA 1
ATOM 4011 C C . GLU A 1 487 ? -1.396 -24.623 10.620 1.00 96.19 487 GLU A C 1
ATOM 4013 O O . GLU A 1 487 ? -1.867 -24.485 9.493 1.00 96.19 487 GLU A O 1
ATOM 4018 N N . GLU A 1 488 ? -1.886 -25.489 11.514 1.00 97.62 488 GLU A N 1
ATOM 4019 C CA . GLU A 1 488 ? -3.027 -26.396 11.298 1.00 97.62 488 GLU A CA 1
ATOM 4020 C C . GLU A 1 488 ? -4.340 -25.664 10.958 1.00 97.62 488 GLU A C 1
ATOM 4022 O O . GLU A 1 488 ? -5.115 -26.120 10.118 1.00 97.62 488 GLU A O 1
ATOM 4027 N N . ASP A 1 489 ? -4.552 -24.479 11.534 1.00 98.06 489 ASP A N 1
ATOM 4028 C CA . ASP A 1 489 ? -5.777 -23.694 11.383 1.00 98.06 489 ASP A CA 1
ATOM 4029 C C . ASP A 1 489 ? -5.682 -22.638 10.272 1.00 98.06 489 ASP A C 1
ATOM 4031 O O . ASP A 1 489 ? -6.691 -22.018 9.932 1.00 98.06 489 ASP A O 1
ATOM 4035 N N . ARG A 1 490 ? -4.505 -22.399 9.671 1.00 97.50 490 ARG A N 1
ATOM 4036 C CA . ARG A 1 490 ? -4.309 -21.318 8.679 1.00 97.50 490 ARG A CA 1
ATOM 4037 C C . ARG A 1 490 ? -5.259 -21.430 7.492 1.00 97.50 490 ARG A C 1
ATOM 4039 O O . ARG A 1 490 ? -5.848 -20.428 7.084 1.00 97.50 490 ARG A O 1
ATOM 4046 N N . VAL A 1 491 ? -5.427 -22.639 6.955 1.00 98.12 491 VAL A N 1
ATOM 4047 C CA . VAL A 1 491 ? -6.324 -22.897 5.816 1.00 98.12 491 VAL A CA 1
ATOM 4048 C C . VAL A 1 491 ? -7.775 -22.615 6.209 1.00 98.12 491 VAL A C 1
ATOM 4050 O O . VAL A 1 491 ? -8.508 -21.960 5.466 1.00 98.12 491 VAL A O 1
ATOM 4053 N N . LEU A 1 492 ? -8.168 -23.039 7.411 1.00 98.19 492 LEU A N 1
ATOM 4054 C CA . LEU A 1 492 ? -9.525 -22.894 7.928 1.00 98.19 492 LEU A CA 1
ATOM 4055 C C . LEU A 1 492 ? -9.843 -21.424 8.259 1.00 98.19 492 LEU A C 1
ATOM 4057 O O . LEU A 1 492 ? -10.891 -20.910 7.870 1.00 98.19 492 LEU A O 1
ATOM 4061 N N . VAL A 1 493 ? -8.908 -20.691 8.869 1.00 98.25 493 VAL A N 1
ATOM 4062 C CA . VAL A 1 493 ? -9.037 -19.251 9.148 1.00 98.25 493 VAL A CA 1
ATOM 4063 C C . VAL A 1 493 ? -9.095 -18.427 7.854 1.00 98.25 493 VAL A C 1
ATOM 4065 O O . VAL A 1 493 ? -9.932 -17.528 7.746 1.00 98.25 493 VAL A O 1
ATOM 4068 N N . ALA A 1 494 ? -8.277 -18.744 6.845 1.00 98.31 494 ALA A N 1
ATOM 4069 C CA . ALA A 1 494 ? -8.326 -18.078 5.539 1.00 98.31 494 ALA A CA 1
ATOM 4070 C C . ALA A 1 494 ? -9.661 -18.327 4.806 1.00 98.31 494 ALA A C 1
ATOM 4072 O O . ALA A 1 494 ? -10.260 -17.398 4.245 1.00 98.31 494 ALA A O 1
ATOM 4073 N N . ALA A 1 495 ? -10.170 -19.564 4.854 1.00 98.31 495 ALA A N 1
ATOM 4074 C CA . ALA A 1 495 ? -11.486 -19.911 4.324 1.00 98.31 495 ALA A CA 1
ATOM 4075 C C . ALA A 1 495 ? -12.613 -19.179 5.077 1.00 98.31 495 ALA A C 1
ATOM 4077 O O . ALA A 1 495 ? -13.512 -18.614 4.446 1.00 98.31 495 ALA A O 1
ATOM 4078 N N . GLY A 1 496 ? -12.528 -19.094 6.408 1.00 98.25 496 GLY A N 1
ATOM 4079 C CA . GLY A 1 496 ? -13.472 -18.356 7.250 1.00 98.25 496 GLY A CA 1
ATOM 4080 C C . GLY A 1 496 ? -13.512 -16.861 6.929 1.00 98.25 496 GLY A C 1
ATOM 4081 O O . GLY A 1 496 ? -14.588 -16.298 6.721 1.00 98.25 496 GLY A O 1
ATOM 4082 N N . ALA A 1 497 ? -12.353 -16.215 6.774 1.00 98.25 497 ALA A N 1
ATOM 4083 C CA . ALA A 1 497 ? -12.273 -14.808 6.370 1.00 98.25 497 ALA A CA 1
ATOM 4084 C C . ALA A 1 497 ? -12.892 -14.562 4.982 1.00 98.25 497 ALA A C 1
ATOM 4086 O O . ALA A 1 497 ? -13.619 -13.583 4.775 1.00 98.25 497 ALA A O 1
ATOM 4087 N N . SER A 1 498 ? -12.680 -15.493 4.048 1.00 98.06 498 SER A N 1
ATOM 4088 C CA . SER A 1 498 ? -13.295 -15.454 2.717 1.00 98.06 498 SER A CA 1
ATOM 4089 C C . SER A 1 498 ? -14.822 -15.600 2.797 1.00 98.06 498 SER A C 1
ATOM 4091 O O . SER A 1 498 ? -15.552 -14.835 2.163 1.00 98.06 498 SER A O 1
ATOM 4093 N N . ARG A 1 499 ? -15.331 -16.512 3.639 1.00 98.38 499 ARG A N 1
ATOM 4094 C CA . ARG A 1 499 ? -16.772 -16.704 3.878 1.00 98.38 499 ARG A CA 1
ATOM 4095 C C . ARG A 1 499 ? -17.425 -15.451 4.464 1.00 98.38 499 ARG A C 1
ATOM 4097 O O . ARG A 1 499 ? -18.441 -14.990 3.939 1.00 98.38 499 ARG A O 1
ATOM 4104 N N . VAL A 1 500 ? -16.807 -14.855 5.485 1.00 98.31 500 VAL A N 1
ATOM 4105 C CA . VAL A 1 500 ? -17.244 -13.589 6.098 1.00 98.31 500 VAL A CA 1
ATOM 4106 C C . VAL A 1 500 ? -17.281 -12.462 5.062 1.00 98.31 500 VAL A C 1
ATOM 4108 O O . VAL A 1 500 ? -18.263 -11.724 4.985 1.00 98.31 500 VAL A O 1
ATOM 4111 N N . THR A 1 501 ? -16.260 -12.356 4.209 1.00 98.25 501 THR A N 1
ATOM 4112 C CA . THR A 1 501 ? -16.182 -11.353 3.134 1.00 98.25 501 THR A CA 1
ATOM 4113 C C . THR A 1 501 ? -17.352 -11.475 2.151 1.00 98.25 501 THR A C 1
ATOM 4115 O O . THR A 1 501 ? -17.997 -10.473 1.827 1.00 98.25 501 THR A O 1
ATOM 4118 N N . VAL A 1 502 ? -17.699 -12.698 1.731 1.00 98.19 502 VAL A N 1
ATOM 4119 C CA . VAL A 1 502 ? -18.861 -12.962 0.861 1.00 98.19 502 VAL A CA 1
ATOM 4120 C C . VAL A 1 502 ? -20.172 -12.556 1.541 1.00 98.19 502 VAL A C 1
ATOM 4122 O O . VAL A 1 502 ? -21.015 -11.909 0.913 1.00 98.19 502 VAL A O 1
ATOM 4125 N N . ILE A 1 503 ? -20.347 -12.884 2.825 1.00 98.38 503 ILE A N 1
ATOM 4126 C CA . ILE A 1 503 ? -21.538 -12.501 3.600 1.00 98.38 503 ILE A CA 1
ATOM 4127 C C . ILE A 1 503 ? -21.650 -10.973 3.703 1.00 98.38 503 ILE A C 1
ATOM 4129 O O . ILE A 1 503 ? -22.707 -10.411 3.416 1.00 98.38 503 ILE A O 1
ATOM 4133 N N . ILE A 1 504 ? -20.557 -10.275 4.024 1.00 98.19 504 ILE A N 1
ATOM 4134 C CA . ILE A 1 504 ? -20.538 -8.808 4.112 1.00 98.19 504 ILE A CA 1
ATOM 4135 C C . ILE A 1 504 ? -20.863 -8.166 2.757 1.00 98.19 504 ILE A C 1
ATOM 4137 O O . ILE A 1 504 ? -21.595 -7.174 2.713 1.00 98.19 504 ILE A O 1
ATOM 4141 N N . HIS A 1 505 ? -20.377 -8.722 1.643 1.00 98.00 505 HIS A N 1
ATOM 4142 C CA . HIS A 1 505 ? -20.740 -8.248 0.306 1.00 98.00 505 HIS A CA 1
ATOM 4143 C C . HIS A 1 505 ? -22.240 -8.377 0.023 1.00 98.00 505 HIS A C 1
ATOM 4145 O O . HIS A 1 505 ? -22.837 -7.418 -0.474 1.00 98.00 505 HIS A O 1
ATOM 4151 N N . LYS A 1 506 ? -22.865 -9.503 0.389 1.00 97.38 506 LYS A N 1
ATOM 4152 C CA . LYS A 1 506 ? -24.324 -9.678 0.281 1.00 97.38 506 LYS A CA 1
ATOM 4153 C C . LYS A 1 506 ? -25.069 -8.642 1.128 1.00 97.38 506 LYS A C 1
ATOM 4155 O O . LYS A 1 506 ? -25.960 -7.964 0.622 1.00 97.38 506 LYS A O 1
ATOM 4160 N N . LEU A 1 507 ? -24.644 -8.422 2.375 1.00 97.19 507 LEU A N 1
ATOM 4161 C CA . LEU A 1 507 ? -25.227 -7.392 3.247 1.00 97.19 507 LEU A CA 1
ATOM 4162 C C . LEU A 1 507 ? -25.066 -5.977 2.666 1.00 97.19 507 LEU A C 1
ATOM 4164 O O . LEU A 1 507 ? -25.984 -5.162 2.743 1.00 97.19 507 LEU A O 1
ATOM 4168 N N . LEU A 1 508 ? -23.926 -5.673 2.036 1.00 96.44 508 LEU A N 1
ATOM 4169 C CA . LEU A 1 508 ? -23.704 -4.397 1.351 1.00 96.44 508 LEU A CA 1
ATOM 4170 C C . LEU A 1 508 ? -24.644 -4.200 0.160 1.00 96.44 508 LEU A C 1
ATOM 4172 O O . LEU A 1 508 ? -25.083 -3.070 -0.062 1.00 96.44 508 LEU A O 1
ATOM 4176 N N . GLN A 1 509 ? -24.941 -5.261 -0.593 1.00 95.06 509 GLN A N 1
ATOM 4177 C CA . GLN A 1 509 ? -25.902 -5.220 -1.696 1.00 95.06 509 GLN A CA 1
ATOM 4178 C C . GLN A 1 509 ? -27.320 -4.969 -1.179 1.00 95.06 509 GLN A C 1
ATOM 4180 O O . GLN A 1 509 ? -27.983 -4.079 -1.701 1.00 95.06 509 GLN A O 1
ATOM 4185 N N . VAL A 1 510 ? -27.742 -5.649 -0.107 1.00 94.81 510 VAL A N 1
ATOM 4186 C CA . VAL A 1 510 ? -29.052 -5.424 0.533 1.00 94.81 510 VAL A CA 1
ATOM 4187 C C . VAL A 1 510 ? -29.176 -3.975 1.020 1.00 94.81 510 VAL A C 1
ATOM 4189 O O . VAL A 1 510 ? -30.094 -3.257 0.631 1.00 94.81 510 VAL A O 1
ATOM 4192 N N . VAL A 1 511 ? -28.190 -3.480 1.778 1.00 93.75 511 VAL A N 1
ATOM 4193 C CA . VAL A 1 511 ? -28.187 -2.098 2.299 1.00 93.75 511 VAL A CA 1
ATOM 4194 C C . VAL A 1 511 ? -28.097 -1.048 1.178 1.00 93.75 511 VAL A C 1
ATOM 4196 O O . VAL A 1 511 ? -28.575 0.075 1.339 1.00 93.75 511 VAL A O 1
ATOM 4199 N N . ALA A 1 512 ? -27.476 -1.369 0.039 1.00 90.12 512 ALA A N 1
ATOM 4200 C CA . ALA A 1 512 ? -27.425 -0.477 -1.121 1.00 90.12 512 ALA A CA 1
ATOM 4201 C C . ALA A 1 512 ? -28.704 -0.521 -1.976 1.00 90.12 512 ALA A C 1
ATOM 4203 O O . ALA A 1 512 ? -29.063 0.510 -2.548 1.00 90.12 512 ALA A O 1
ATOM 4204 N N . GLY A 1 513 ? -29.353 -1.686 -2.052 1.00 84.88 513 GLY A N 1
ATOM 4205 C CA . GLY A 1 513 ? -30.554 -1.967 -2.838 1.00 84.88 513 GLY A CA 1
ATOM 4206 C C . GLY A 1 513 ? -31.844 -1.447 -2.208 1.00 84.88 513 GLY A C 1
ATOM 4207 O O . GLY A 1 513 ? -32.754 -1.073 -2.941 1.00 84.88 513 GLY A O 1
ATOM 4208 N N . CYS A 1 514 ? -31.894 -1.281 -0.881 1.00 64.44 514 CYS A N 1
ATOM 4209 C CA . CYS A 1 514 ? -33.021 -0.660 -0.165 1.00 64.44 514 CYS A CA 1
ATOM 4210 C C . CYS A 1 514 ? -33.206 0.854 -0.438 1.00 64.44 514 CYS A C 1
ATOM 4212 O O . CYS A 1 514 ? -33.716 1.583 0.404 1.00 64.44 514 CYS A O 1
ATOM 4214 N N . ARG A 1 515 ? -32.788 1.360 -1.606 1.00 51.91 515 ARG A N 1
ATOM 4215 C CA . ARG A 1 515 ? -32.960 2.759 -2.031 1.00 51.91 515 ARG A CA 1
ATOM 4216 C C . ARG A 1 515 ? -34.238 3.031 -2.838 1.00 51.91 515 ARG A C 1
ATOM 4218 O O . ARG A 1 515 ? -34.335 4.121 -3.387 1.00 51.91 515 ARG A O 1
ATOM 4225 N N . SER A 1 516 ? -35.185 2.095 -2.949 1.00 40.62 516 SER A N 1
ATOM 4226 C CA . SER A 1 516 ? -36.323 2.250 -3.880 1.00 40.62 516 SER A CA 1
ATOM 4227 C C . SER A 1 516 ? -37.737 2.055 -3.317 1.00 40.62 516 SER A C 1
ATOM 4229 O O . SER A 1 516 ? -38.677 2.211 -4.085 1.00 40.62 516 SER A O 1
ATOM 4231 N N . TYR A 1 517 ? -37.930 1.802 -2.017 1.00 38.12 517 TYR A N 1
ATOM 4232 C CA . TYR A 1 517 ? -39.282 1.667 -1.442 1.00 38.12 517 TYR A CA 1
ATOM 4233 C C . TYR A 1 517 ? -39.413 2.356 -0.078 1.00 38.12 517 TYR A C 1
ATOM 4235 O O . TYR A 1 517 ? -39.754 1.721 0.918 1.00 38.12 517 TYR A O 1
ATOM 4243 N N . ALA A 1 518 ? -39.095 3.648 -0.024 1.00 37.53 518 ALA A N 1
ATOM 4244 C CA . ALA A 1 518 ? -39.500 4.530 1.067 1.00 37.53 518 ALA A CA 1
ATOM 4245 C C . ALA A 1 518 ? -40.048 5.827 0.479 1.00 37.53 518 ALA A C 1
ATOM 4247 O O . ALA A 1 518 ? -39.351 6.386 -0.403 1.00 37.53 518 ALA A O 1
#

Secondary structure (DSSP, 8-state):
---------------------SS----------------------------------------PPPP-PPPP------THHHHHHHHHHHHHHHHHHTT--PPPPP--PPPPPPP--PPPP------PPP-SHHHHHHHHHHHHHHSSPPPSSHHHHHHHHHHHHHHHHHHHHHHHHHHHHHHHHHHHHHHHHHHHHHHHHHHHHHHHHHHHHHHHHHHHHHHHS--------PPP---------------HHHHHHHHHHHHHHHHHHHHHHHHHHTTSS-TTPPPPPHHHHHHHHHHHHHHHHHHHHHHHHHHHHHHHHHHHHHHHHHHHHHHHHHHHHHHHHHHHHHHHHHHHHHHHHHHHHHHHHHHHHHHS-----PPPPPP-PPPHHHHHHHHHHHHHHHHHS---TTT--SPBPGGGS--SSSS---SGGG--HHHHHHHHT-TTSTTGGGS-HHHHHHHHHHHH-HHHHHHHHGGGB-GGGHHHHHHHHHHHHHHHHHHHHHHHHTTS--

Solvent-accessible surface area (backbone atoms only — not comparable to full-atom values): 32848 Å² total; per-residue (Å²): 143,82,86,86,88,82,82,86,86,86,75,80,95,75,87,81,78,92,78,83,89,75,91,89,76,83,87,73,81,84,79,85,80,84,79,83,81,81,82,81,83,84,78,85,79,85,76,90,74,91,71,91,79,82,93,80,79,88,78,90,83,87,83,83,92,76,84,84,76,85,77,75,86,74,81,76,77,67,71,63,60,61,50,54,56,50,50,56,52,53,53,55,54,54,63,60,60,70,78,70,73,79,80,84,85,79,84,80,79,81,83,81,89,77,81,92,76,78,91,74,80,87,72,85,71,83,85,78,74,63,86,47,78,64,44,46,53,54,48,53,51,54,53,56,63,71,73,50,81,79,64,91,44,78,67,48,48,52,52,55,48,52,51,48,54,53,50,51,52,53,49,53,54,50,54,54,50,53,52,49,56,53,49,57,52,51,52,52,54,50,52,50,50,53,51,53,49,52,53,51,52,52,51,51,52,53,51,52,53,51,51,52,51,53,52,54,52,49,55,53,56,61,64,72,73,56,73,80,82,79,86,80,75,85,81,79,91,79,78,98,70,80,86,74,82,85,76,78,86,78,58,73,66,60,57,52,54,51,52,52,51,49,54,52,50,51,52,51,51,52,54,52,50,57,31,33,76,69,65,78,39,63,90,82,60,74,81,75,56,72,76,62,48,56,57,51,50,53,52,48,51,50,50,53,50,52,50,50,50,53,51,51,50,53,49,53,54,50,50,53,55,49,52,53,51,52,53,52,50,51,52,52,52,51,50,52,51,51,54,50,51,52,50,51,52,52,53,49,51,50,52,50,52,51,49,54,52,48,51,51,52,50,52,51,50,50,52,51,50,52,52,47,62,72,69,50,75,92,69,79,81,72,80,76,77,74,80,77,77,67,56,72,72,49,49,56,47,53,50,36,53,52,49,47,50,57,63,67,62,70,77,35,87,88,68,52,87,71,54,41,48,62,68,71,52,69,62,68,42,85,67,89,48,88,53,81,82,65,71,48,65,64,51,33,46,53,48,75,64,39,78,80,42,89,78,40,92,82,56,56,69,70,58,51,49,52,54,52,37,60,56,33,31,63,87,52,25,48,82,58,47,45,82,51,30,28,79,90,34,37,67,58,45,53,51,42,30,51,52,51,36,54,44,44,51,53,52,50,48,52,70,62,61,70,76,77,85,127

Organism: NCBI:txid206335

Foldseek 3Di:
DDDDDDDDDDDDDDDDDPDPPDDDDPDDDDDDDPDDDDDDDPDPDDDDDDDDDDPDDDDDDDDDDDDDDDDDDDDDPDPVVVVVVVVVVVVVVVVVVVVPDDDDDDDDDDDDDDDDDDDDDDDPDDDDDQPDPVSVVVVVVVVVVVPDDDDPDPVSVVVVVVVVVVVVVVVVVVVVVVVVVVVVVVVVVVVVVVVVVVVVVVVVVVVVVVVVVVVVVVVVVVVVPPPPPPPPDDDDDDDDDDDDDDDDDDDPVVVVVVVVVVVVVVVLVVVVVVCCVVVVDPPPDDRDDPVVVVVVVVVVVVVVVVVVVVVVVVVVVVVVVVVVVVVVVVVVVVVVVVVVVVVVVVVVVVVVVVVVVVVVVVVVVVVVVVVCVVPDDPDPDDPDDDPDDPDLLQVLVVLLVVLVCVLVVPPPLPPCPDQDEPQSHSDQFSDTDPALVPDDLVRNCCRQVPPPYVPNPPDDSLVSLVVLLVCLPLVNVVVRPLSSHDPVCSVRNNSSSVSSNVSSVVVNCVSVVVPPDD

Mean predicted aligned error: 21.02 Å

Radius of gyration: 49.43 Å; Cα contacts (8 Å, |Δi|>4): 122; chains: 1; bounding box: 138×110×128 Å

=== Feature glossary ===
The record interleaves many kinds of information about one protein. Here is each kind framed as the question it answers.

Q: Are the domains correctly placed relative to each other?
A: Predicted aligned error is AlphaFold's pairwise confidence. Unlike pLDDT (per-residue), PAE is per-residue-pair and captures whether two parts of the structure are correctly placed relative to each other. Units are ångströms of expected positional error.

Q: Which residues are in helices, strands, or loops?
A: Eight-state secondary structure (DSSP): H is the canonical α-helix, G the tighter 3₁₀-helix, I the wider π-helix; E/B are β-structure, T and S are turns and bends, and '-' is everything else. DSSP derives these from the pattern of main-chain N–H···O=C hydrogen bonds, not from the sequence.

Q: What if only a Cα trace is available?
A: P-SEA three-state annotation labels each residue as helix, strand, or coil based purely on the geometry of the Cα trace. It serves as a fallback when the full backbone (and thus DSSP) is unavailable.

Q: What are the backbone torsion angles?
A: φ (phi) and ψ (psi) are the two rotatable backbone dihedrals per residue: φ is the C(i-1)–N–Cα–C torsion, ψ is the N–Cα–C–N(i+1) torsion, both in degrees on (−180°, 180°]. α-helical residues cluster near (−60°, −45°); β-strand residues near (−120°, +130°). A Ramachandran plot is simply a scatter of (φ, ψ) for every residue.

Q: What known structures does this most resemble?
A: Structural nearest neighbors (via Foldseek easy-search vs the PDB). Reported per hit: target PDB id, E-value, and alignment TM-score. A TM-score above ~0.5 is the conventional threshold for 'same fold'.

Q: What family and function is it annotated with?
A: Database cross-references. InterPro integrates a dozen domain/family signature databases into unified entries with residue-range hits. GO terms attach function/process/location labels with evidence codes. CATH codes position the fold in a four-level structural taxonomy. Organism is the NCBI-taxonomy species name.

Q: Which residues are buried vs exposed?
A: Solvent accessibility: the surface area of each residue that a 1.4 Å water probe can touch, in Å². When only backbone atoms are present the absolute values are lower than full-atom SASA (side chains contribute most of the area) and are flagged as backbone-only.

Q: What do the diagnostic plots show?
A: Three diagnostic plots accompany the record. The Cα contact map visualizes the tertiary structure as a 2D adjacency matrix (8 Å cutoff, sequence-local contacts suppressed). The Ramachandran plot shows the distribution of backbone (φ, ψ) torsions, with points in the α and β basins reflecting secondary structure content. The PAE plot shows AlphaFold's inter-residue confidence as a color matrix.

Q: What is the amino-acid chain?
A: The amino-acid sequence is the protein's primary structure: the linear order of residues from the N-terminus to the C-terminus, written in one-letter code. Everything else here — the 3D coordinates, the secondary structure, the domain annotations — is ultimately a consequence of this string.

Q: What do the rendered images show?
A: The six renders are orthographic views along the three Cartesian axes in both directions. Representation (cartoon, sticks, or surface) and color scheme (sequence-rainbow or by-chain) vary across proteins so the training set covers all the common visualization conventions.

Q: Where is each backbone atom in 3D?
A: The mmCIF table is the protein's shape written out atom by atom. For each backbone N, Cα, C, and carbonyl O, it records an (x, y, z) coordinate triple in Å plus the residue type, chain letter, and residue number.

Q: How mobile is each atom in the crystal?
A: For experimental (PDB) structures, the B-factor (temperature factor) quantifies the positional spread of each atom in the crystal — a combination of thermal vibration and static disorder — in units of Å². High B-factors mark flexible loops or poorly resolved regions; low B-factors mark the rigid, well-ordered core.

Q: How big and how compact is the whole molecule?
A: Three whole-structure scalars: the radius of gyration (RMS distance of Cα from centroid, in Å), the count of Cα–Cα contacts (pairs closer than 8 Å and separated by more than four residues in sequence — i.e. tertiary, not local, contacts), and the bounding-box dimensions. Together they distinguish compact globular folds from extended fibres or disordered chains.

Q: What does the local fold look like, residue by residue?
A: A 3Di character summarizes, for each residue, the relative orientation of the Cα frame of its nearest spatial neighbor. Because it encodes fold topology rather than chemistry, 3Di alignments detect remote structural similarity that sequence alignment misses.

Q: How confident is the AlphaFold model at each residue?
A: For AlphaFold models, the B-factor field carries pLDDT — the model's own estimate of local accuracy on a 0–100 scale. Regions with pLDDT<50 should be treated as essentially unmodeled; they often correspond to intrinsically disordered segments.